Protein 3TZL (pdb70)

Organism: Campylobacter jejuni subsp. jejuni serotype O:2 (strain ATCC 700819 / NCTC 11168) (NCBI:txid192222)

Structure (mmCIF, N/CA/C/O backbone):
data_3TZL
#
_entry.id   3TZL
#
_cell.length_a   66.777
_cell.length_b   50.629
_cell.length_c   105.915
_cell.angle_alpha   90.00
_cell.angle_beta   107.00
_cell.angle_gamma   90.00
#
_symmetry.space_group_name_H-M   'P 1 21 1'
#
loop_
_entity.id
_entity.type
_entity.pdbx_description
1 polymer 'Tryptophanyl-tRNA synthetase'
2 non-polymer "ADENOSINE-5'-DIPHOSPHATE"
3 non-polymer TRYPTOPHAN
4 non-polymer 'PHOSPHATE ION'
5 non-polymer 'SODIUM ION'
6 water water
#
loop_
_atom_site.group_PDB
_atom_site.id
_atom_site.type_symbol
_atom_site.label_atom_id
_atom_site.label_alt_id
_atom_site.label_comp_id
_atom_site.label_asym_id
_atom_site.label_entity_id
_atom_site.label_seq_id
_atom_site.pdbx_PDB_ins_code
_atom_site.Cartn_x
_atom_site.Cartn_y
_atom_site.Cartn_z
_atom_site.occupancy
_atom_site.B_iso_or_equiv
_atom_site.auth_seq_id
_atom_site.auth_comp_id
_atom_site.auth_asym_id
_atom_site.auth_atom_id
_atom_site.pdbx_PDB_model_num
ATOM 9 N N . ARG A 1 5 ? 34.038 30.262 18.931 1.00 56.75 2 ARG A N 1
ATOM 10 C CA . ARG A 1 5 ? 33.814 29.842 20.306 1.00 50.64 2 ARG A CA 1
ATOM 11 C C . ARG A 1 5 ? 34.871 28.822 20.755 1.00 47.89 2 ARG A C 1
ATOM 12 O O . ARG A 1 5 ? 35.134 27.858 20.052 1.00 42.54 2 ARG A O 1
ATOM 20 N N . VAL A 1 6 ? 35.494 29.089 21.903 1.00 48.63 3 VAL A N 1
ATOM 21 C CA . VAL A 1 6 ? 36.429 28.179 22.558 1.00 43.53 3 VAL A CA 1
ATOM 22 C C . VAL A 1 6 ? 35.713 27.431 23.698 1.00 48.33 3 VAL A C 1
ATOM 23 O O . VAL A 1 6 ? 35.178 28.063 24.612 1.00 50.79 3 VAL A O 1
ATOM 27 N N . LEU A 1 7 ? 35.698 26.098 23.652 1.00 46.24 4 LEU A N 1
ATOM 28 C CA . LEU A 1 7 ? 35.090 25.307 24.728 1.00 39.96 4 LEU A CA 1
ATOM 29 C C . LEU A 1 7 ? 36.036 24.269 25.321 1.00 40.80 4 LEU A C 1
ATOM 30 O O . LEU A 1 7 ? 36.638 23.462 24.603 1.00 42.23 4 LEU A O 1
ATOM 35 N N . THR A 1 8 ? 36.129 24.265 26.645 1.00 38.85 5 THR A N 1
ATOM 36 C CA . THR A 1 8 ? 37.018 23.354 27.345 1.00 39.56 5 THR A CA 1
ATOM 37 C C . THR A 1 8 ? 36.270 22.565 28.411 1.00 36.74 5 THR A C 1
ATOM 38 O O . THR A 1 8 ? 35.686 23.145 29.317 1.00 30.25 5 THR A O 1
ATOM 42 N N . GLY A 1 9 ? 36.305 21.243 28.318 1.00 37.14 6 GLY A N 1
ATOM 43 C CA . GLY A 1 9 ? 35.800 20.414 29.394 1.00 36.65 6 GLY A CA 1
ATOM 44 C C . GLY A 1 9 ? 36.917 20.175 30.394 1.00 35.79 6 GLY A C 1
ATOM 45 O O . GLY A 1 9 ? 38.067 19.990 30.010 1.00 36.38 6 GLY A O 1
ATOM 46 N N . LEU A 1 10 ? 36.588 20.191 31.678 1.00 36.12 7 LEU A N 1
ATOM 47 C CA . LEU A 1 10 ? 37.603 20.035 32.707 1.00 39.32 7 LEU A CA 1
ATOM 48 C C . LEU A 1 10 ? 37.316 18.807 33.580 1.00 41.87 7 LEU A C 1
ATOM 49 O O . LEU A 1 10 ? 36.254 18.707 34.208 1.00 34.11 7 LEU A O 1
ATOM 54 N N . GLN A 1 11 ? 38.269 17.879 33.616 1.00 47.22 8 GLN A N 1
ATOM 55 C CA . GLN A 1 11 ? 38.179 16.706 34.483 1.00 53.55 8 GLN A CA 1
ATOM 56 C C . GLN A 1 11 ? 38.116 17.114 35.952 1.00 49.55 8 GLN A C 1
ATOM 57 O O . GLN A 1 11 ? 38.898 17.955 36.398 1.00 56.78 8 GLN A O 1
ATOM 63 N N . PRO A 1 12 ? 37.156 16.552 36.703 1.00 40.68 9 PRO A N 1
ATOM 64 C CA . PRO A 1 12 ? 37.128 16.800 38.151 1.00 42.69 9 PRO A CA 1
ATOM 65 C C . PRO A 1 12 ? 37.982 15.801 38.943 1.00 56.41 9 PRO A C 1
ATOM 66 O O . PRO A 1 12 ? 38.177 15.985 40.150 1.00 63.53 9 PRO A O 1
ATOM 70 N N . SER A 1 13 ? 38.498 14.774 38.279 1.00 59.94 10 SER A N 1
ATOM 71 C CA . SER A 1 13 ? 39.247 13.731 38.971 1.00 69.17 10 SER A CA 1
ATOM 72 C C . SER A 1 13 ? 40.613 14.205 39.472 1.00 67.59 10 SER A C 1
ATOM 73 O O . SER A 1 13 ? 41.466 14.595 38.672 1.00 74.04 10 SER A O 1
ATOM 76 N N . GLY A 1 14 ? 40.817 14.167 40.787 1.00 60.85 11 GLY A N 1
ATOM 77 C CA . GLY A 1 14 ? 42.135 14.395 41.360 1.00 59.30 11 GLY A CA 1
ATOM 78 C C . GLY A 1 14 ? 42.526 15.843 41.633 1.00 58.09 11 GLY A C 1
ATOM 79 O O . GLY A 1 14 ? 41.849 16.781 41.218 1.00 62.39 11 GLY A O 1
ATOM 80 N N . ASP A 1 15 ? 43.646 16.016 42.325 1.00 51.96 12 ASP A N 1
ATOM 81 C CA . ASP A 1 15 ? 44.119 17.333 42.740 1.00 50.02 12 ASP A CA 1
ATOM 82 C C . ASP A 1 15 ? 44.860 18.060 41.624 1.00 46.68 12 ASP A C 1
ATOM 83 O O . ASP A 1 15 ? 45.673 17.463 40.921 1.00 47.53 12 ASP A O 1
ATOM 88 N N . LEU A 1 16 ? 44.572 19.343 41.451 1.00 42.99 13 LEU A N 1
ATOM 89 C CA . LEU A 1 16 ? 45.306 20.137 40.478 1.00 43.07 13 LEU A CA 1
ATOM 90 C C . LEU A 1 16 ? 46.758 20.328 40.959 1.00 40.13 13 LEU A C 1
ATOM 91 O O . LEU A 1 16 ? 47.009 20.522 42.160 1.00 37.05 13 LEU A O 1
ATOM 96 N N . HIS A 1 17 ? 47.703 20.241 40.025 1.00 37.68 14 HIS A N 1
ATOM 97 C CA . HIS A 1 17 ? 49.127 20.438 40.327 1.00 34.80 14 HIS A CA 1
ATOM 98 C C . HIS A 1 17 ? 49.741 21.560 39.500 1.00 34.61 14 HIS A C 1
ATOM 99 O O . HIS A 1 17 ? 49.125 22.047 38.560 1.00 35.10 14 HIS A O 1
ATOM 106 N N . ILE A 1 18 ? 50.955 21.984 39.839 1.00 34.33 15 ILE A N 1
ATOM 107 C CA . ILE A 1 18 ? 51.485 23.188 39.197 1.00 35.78 15 ILE A CA 1
ATOM 108 C C . ILE A 1 18 ? 51.691 22.999 37.697 1.00 33.23 15 ILE A C 1
ATOM 109 O O . ILE A 1 18 ? 51.719 23.961 36.945 1.00 35.38 15 ILE A O 1
ATOM 114 N N . GLY A 1 19 ? 51.825 21.752 37.269 1.00 37.19 16 GLY A N 1
ATOM 115 C CA . GLY A 1 19 ? 51.928 21.454 35.858 1.00 38.58 16 GLY A CA 1
ATOM 116 C C . GLY A 1 19 ? 50.641 21.795 35.134 1.00 41.64 16 GLY A C 1
ATOM 117 O O . GLY A 1 19 ? 50.693 22.338 34.034 1.00 37.47 16 GLY A O 1
ATOM 118 N N . ASN A 1 20 ? 49.494 21.451 35.736 1.00 38.14 17 ASN A N 1
ATOM 119 C CA . ASN A 1 20 ? 48.191 21.858 35.201 1.00 40.06 17 ASN A CA 1
ATOM 120 C C . ASN A 1 20 ? 48.133 23.362 35.134 1.00 43.04 17 ASN A C 1
ATOM 121 O O . ASN A 1 20 ? 47.649 23.931 34.160 1.00 45.56 17 ASN A O 1
ATOM 126 N N . TYR A 1 21 ? 48.640 24.013 36.174 1.00 41.14 18 TYR A N 1
ATOM 127 C CA . TYR A 1 21 ? 48.493 25.455 36.247 1.00 37.51 18 TYR A CA 1
ATOM 128 C C . TYR A 1 21 ? 49.288 26.163 35.162 1.00 42.52 18 TYR A C 1
ATOM 129 O O . TYR A 1 21 ? 48.733 26.937 34.383 1.00 45.04 18 TYR A O 1
ATOM 138 N N . PHE A 1 22 ? 50.587 25.896 35.099 1.00 43.43 19 PHE A N 1
ATOM 139 C CA . PHE A 1 22 ? 51.445 26.608 34.150 1.00 43.03 19 PHE A CA 1
ATOM 140 C C . PHE A 1 22 ? 51.325 26.062 32.732 1.00 44.41 19 PHE A C 1
ATOM 141 O O . PHE A 1 22 ? 51.662 26.749 31.775 1.00 48.03 19 PHE A O 1
ATOM 149 N N . GLY A 1 23 ? 50.829 24.835 32.605 1.00 44.40 20 GLY A N 1
ATOM 150 C CA . GLY A 1 23 ? 50.728 24.187 31.311 1.00 48.80 20 GLY A CA 1
ATOM 151 C C . GLY A 1 23 ? 49.414 24.409 30.577 1.00 49.54 20 GLY A C 1
ATOM 152 O O . GLY A 1 23 ? 49.319 24.144 29.377 1.00 49.70 20 GLY A O 1
ATOM 153 N N . ALA A 1 24 ? 48.398 24.893 31.286 1.00 49.11 21 ALA A N 1
ATOM 154 C CA . ALA A 1 24 ? 47.087 25.077 30.668 1.00 44.64 21 ALA A CA 1
ATOM 155 C C . ALA A 1 24 ? 46.182 26.085 31.368 1.00 42.77 21 ALA A C 1
ATOM 156 O O . ALA A 1 24 ? 45.623 26.970 30.728 1.00 47.50 21 ALA A O 1
ATOM 158 N N . ILE A 1 25 ? 46.028 25.954 32.677 1.00 39.96 22 ILE A N 1
ATOM 159 C CA . ILE A 1 25 ? 45.031 26.749 33.394 1.00 40.39 22 ILE A CA 1
ATOM 160 C C . ILE A 1 25 ? 45.286 28.254 33.333 1.00 48.06 22 ILE A C 1
ATOM 161 O O . ILE A 1 25 ? 44.346 29.048 33.142 1.00 46.53 22 ILE A O 1
ATOM 166 N N . LYS A 1 26 ? 46.554 28.646 33.476 1.00 44.34 23 LYS A N 1
ATOM 167 C CA . LYS A 1 26 ? 46.909 30.062 33.473 1.00 45.64 23 LYS A CA 1
ATOM 168 C C . LYS A 1 26 ? 46.581 30.692 32.119 1.00 45.22 23 LYS A C 1
ATOM 169 O O . LYS A 1 26 ? 46.082 31.811 32.048 1.00 47.24 23 LYS A O 1
ATOM 175 N N . GLN A 1 27 ? 46.853 29.958 31.048 1.00 43.42 24 GLN A N 1
ATOM 176 C CA . GLN A 1 27 ? 46.552 30.434 29.701 1.00 45.11 24 GLN A CA 1
ATOM 177 C C . GLN A 1 27 ? 45.041 30.593 29.510 1.00 44.42 24 GLN A C 1
ATOM 178 O O . GLN A 1 27 ? 44.574 31.571 28.916 1.00 44.14 24 GLN A O 1
ATOM 192 N N . VAL A 1 29 ? 42.736 31.094 31.924 1.00 40.22 26 VAL A N 1
ATOM 193 C CA . VAL A 1 29 ? 42.319 32.271 32.677 1.00 39.61 26 VAL A CA 1
ATOM 194 C C . VAL A 1 29 ? 42.656 33.593 31.952 1.00 48.67 26 VAL A C 1
ATOM 195 O O . VAL A 1 29 ? 41.817 34.500 31.879 1.00 51.20 26 VAL A O 1
ATOM 199 N N . ASP A 1 30 ? 43.869 33.705 31.410 1.00 52.01 27 ASP A N 1
ATOM 200 C CA . ASP A 1 30 ? 44.303 34.962 30.783 1.00 55.53 27 ASP A CA 1
ATOM 201 C C . ASP A 1 30 ? 43.637 35.213 29.428 1.00 54.80 27 ASP A C 1
ATOM 202 O O . ASP A 1 30 ? 43.770 36.284 28.852 1.00 60.43 27 ASP A O 1
ATOM 207 N N . ALA A 1 31 ? 42.932 34.218 28.914 1.00 54.93 28 ALA A N 1
ATOM 208 C CA . ALA A 1 31 ? 42.280 34.351 27.624 1.00 58.13 28 ALA A CA 1
ATOM 209 C C . ALA A 1 31 ? 40.845 34.888 27.743 1.00 59.63 28 ALA A C 1
ATOM 210 O O . ALA A 1 31 ? 40.185 35.108 26.728 1.00 55.15 28 ALA A O 1
ATOM 212 N N . GLN A 1 32 ? 40.369 35.090 28.975 1.00 56.11 29 GLN A N 1
ATOM 213 C CA . GLN A 1 32 ? 38.951 35.393 29.232 1.00 53.89 29 GLN A CA 1
ATOM 214 C C . GLN A 1 32 ? 38.483 36.766 28.732 1.00 54.36 29 GLN A C 1
ATOM 215 O O . GLN A 1 32 ? 37.288 36.964 28.514 1.00 52.36 29 GLN A O 1
ATOM 221 N N . GLU A 1 33 ? 39.409 37.704 28.552 1.00 56.08 30 GLU A N 1
ATOM 222 C CA . GLU A 1 33 ? 39.047 39.022 28.013 1.00 62.86 30 GLU A CA 1
ATOM 223 C C . GLU A 1 33 ? 38.981 39.021 26.479 1.00 65.53 30 GLU A C 1
ATOM 224 O O . GLU A 1 33 ? 38.327 39.871 25.883 1.00 67.27 30 GLU A O 1
ATOM 230 N N . LYS A 1 34 ? 39.640 38.046 25.856 1.00 65.97 31 LYS A N 1
ATOM 231 C CA . LYS A 1 34 ? 39.693 37.935 24.393 1.00 67.70 31 LYS A CA 1
ATOM 232 C C . LYS A 1 34 ? 38.373 37.520 23.748 1.00 62.62 31 LYS A C 1
ATOM 233 O O . LYS A 1 34 ? 38.074 37.926 22.629 1.00 58.57 31 LYS A O 1
ATOM 239 N N . SER A 1 35 ? 37.610 36.673 24.437 1.00 59.60 32 SER A N 1
ATOM 240 C CA . SER A 1 35 ? 36.318 36.227 23.937 1.00 60.59 32 SER A CA 1
ATOM 241 C C . SER A 1 35 ? 35.514 35.630 25.078 1.00 59.17 32 SER A C 1
ATOM 242 O O . SER A 1 35 ? 36.041 35.429 26.178 1.00 62.53 32 SER A O 1
ATOM 245 N N . GLN A 1 36 ? 34.243 35.347 24.818 1.00 55.52 33 GLN A N 1
ATOM 246 C CA . GLN A 1 36 ? 33.419 34.658 25.795 1.00 49.94 33 GLN A CA 1
ATOM 247 C C . GLN A 1 36 ? 33.751 33.172 25.770 1.00 47.91 33 GLN A C 1
ATOM 248 O O . GLN A 1 36 ? 33.429 32.457 24.816 1.00 48.55 33 GLN A O 1
ATOM 262 N N . PHE A 1 38 ? 33.771 29.185 27.189 1.00 35.78 35 PHE A N 1
ATOM 263 C CA . PHE A 1 38 ? 32.924 28.166 27.790 1.00 36.44 35 PHE A CA 1
ATOM 264 C C . PHE A 1 38 ? 33.799 27.110 28.439 1.00 37.45 35 PHE A C 1
ATOM 265 O O . PHE A 1 38 ? 34.678 26.532 27.798 1.00 36.52 35 PHE A O 1
ATOM 281 N N . PHE A 1 40 ? 33.439 23.806 31.401 1.00 35.72 37 PHE A N 1
ATOM 282 C CA . PHE A 1 40 ? 32.555 23.028 32.250 1.00 29.86 37 PHE A CA 1
ATOM 283 C C . PHE A 1 40 ? 33.307 21.909 32.960 1.00 29.96 37 PHE A C 1
ATOM 284 O O . PHE A 1 40 ? 34.211 21.297 32.404 1.00 30.51 37 PHE A O 1
ATOM 292 N N . ILE A 1 41 ? 32.950 21.677 34.215 1.00 30.19 38 ILE A N 1
ATOM 293 C CA . ILE A 1 41 ? 33.440 20.514 34.938 1.00 31.02 38 ILE A CA 1
ATOM 294 C C . ILE A 1 41 ? 32.746 19.293 34.374 1.00 30.97 38 ILE A C 1
ATOM 295 O O . ILE A 1 41 ? 31.519 19.202 34.430 1.00 28.68 38 ILE A O 1
ATOM 300 N N . ALA A 1 42 ? 33.514 18.357 33.822 1.00 31.15 39 ALA A N 1
ATOM 301 C CA . ALA A 1 42 ? 32.916 17.206 33.135 1.00 30.54 39 ALA A CA 1
ATOM 302 C C . ALA A 1 42 ? 32.619 16.034 34.071 1.00 27.90 39 ALA A C 1
ATOM 303 O O . ALA A 1 42 ? 33.300 15.033 34.020 1.00 30.36 39 ALA A O 1
ATOM 305 N N . ASN A 1 43 ? 31.597 16.158 34.909 1.00 26.51 40 ASN A N 1
ATOM 306 C CA . ASN A 1 43 ? 31.292 15.104 35.874 1.00 32.33 40 ASN A CA 1
ATOM 307 C C . ASN A 1 43 ? 30.541 13.874 35.336 1.00 30.92 40 ASN A C 1
ATOM 308 O O . ASN A 1 43 ? 30.582 12.815 35.967 1.00 25.66 40 ASN A O 1
ATOM 313 N N . TYR A 1 44 ? 29.864 13.989 34.193 1.00 27.57 41 TYR A N 1
ATOM 314 C CA . TYR A 1 44 ? 29.316 12.783 33.545 1.00 26.33 41 TYR A CA 1
ATOM 315 C C . TYR A 1 44 ? 30.494 11.909 33.102 1.00 28.01 41 TYR A C 1
ATOM 316 O O . TYR A 1 44 ? 30.489 10.687 33.249 1.00 29.88 41 TYR A O 1
ATOM 325 N N . HIS A 1 45 ? 31.509 12.536 32.521 1.00 28.77 42 HIS A N 1
ATOM 326 C CA . HIS A 1 45 ? 32.666 11.774 32.053 1.00 30.81 42 HIS A CA 1
ATOM 327 C C . HIS A 1 45 ? 33.446 11.125 33.205 1.00 30.72 42 HIS A C 1
ATOM 328 O O . HIS A 1 45 ? 33.980 10.042 33.051 1.00 30.92 42 HIS A O 1
ATOM 335 N N . ALA A 1 46 ? 33.449 11.771 34.369 1.00 29.48 43 ALA A N 1
ATOM 336 C CA . ALA A 1 46 ? 34.112 11.229 35.553 1.00 27.02 43 ALA A CA 1
ATOM 337 C C . ALA A 1 46 ? 33.497 9.927 36.009 1.00 29.16 43 ALA A C 1
ATOM 338 O O . ALA A 1 46 ? 34.164 9.139 36.666 1.00 34.06 43 ALA A O 1
ATOM 348 N N . THR A 1 48 ? 32.892 7.431 34.225 1.00 32.62 45 THR A N 1
ATOM 349 C CA . THR A 1 48 ? 33.430 6.279 33.485 1.00 36.02 45 THR A CA 1
ATOM 350 C C . THR A 1 48 ? 34.577 5.613 34.231 1.00 40.15 45 THR A C 1
ATOM 351 O O . THR A 1 48 ? 34.923 4.473 33.930 1.00 48.29 45 THR A O 1
ATOM 355 N N . SER A 1 49 ? 35.150 6.301 35.217 1.00 38.41 46 SER A N 1
ATOM 356 C CA . SER A 1 49 ? 36.276 5.722 35.962 1.00 40.54 46 SER A CA 1
ATOM 357 C C . SER A 1 49 ? 35.988 5.450 37.442 1.00 41.19 46 SER A C 1
ATOM 358 O O . SER A 1 49 ? 36.828 4.875 38.146 1.00 39.57 46 SER A O 1
ATOM 361 N N . SER A 1 50 ? 34.800 5.835 37.900 1.00 36.12 47 SER A N 1
ATOM 362 C CA . SER A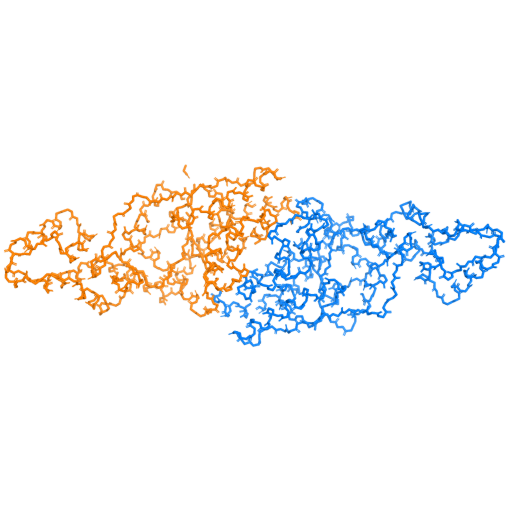 1 50 ? 34.379 5.561 39.273 1.00 35.22 47 SER A CA 1
ATOM 363 C C . SER A 1 50 ? 32.859 5.741 39.428 1.00 34.95 47 SER A C 1
ATOM 364 O O . SER A 1 50 ? 32.270 6.630 38.816 1.00 34.71 47 SER A O 1
ATOM 367 N N . GLN A 1 51 ? 32.243 4.898 40.252 1.00 36.54 48 GLN A N 1
ATOM 368 C CA . GLN A 1 51 ? 30.843 5.044 40.635 1.00 35.70 48 GLN A CA 1
ATOM 369 C C . GLN A 1 51 ? 30.713 5.222 42.157 1.00 35.44 48 GLN A C 1
ATOM 370 O O . GLN A 1 51 ? 29.682 4.892 42.741 1.00 33.80 48 GLN A O 1
ATOM 376 N N . ASP A 1 52 ? 31.763 5.744 42.791 1.00 29.94 49 ASP A N 1
ATOM 377 C CA . ASP A 1 52 ? 31.704 6.100 44.209 1.00 32.54 49 ASP A CA 1
ATOM 378 C C . ASP A 1 52 ? 31.164 7.516 44.295 1.00 34.47 49 ASP A C 1
ATOM 379 O O . ASP A 1 52 ? 31.918 8.485 44.185 1.00 35.16 49 ASP A O 1
ATOM 384 N N . GLY A 1 53 ? 29.856 7.632 44.511 1.00 33.13 50 GLY A N 1
ATOM 385 C CA . GLY A 1 53 ? 29.160 8.903 44.380 1.00 34.57 50 GLY A CA 1
ATOM 386 C C . GLY A 1 53 ? 29.568 9.966 45.378 1.00 37.85 50 GLY A C 1
ATOM 387 O O . GLY A 1 53 ? 29.558 11.153 45.076 1.00 37.58 50 GLY A O 1
ATOM 388 N N . GLU A 1 54 ? 29.928 9.541 46.579 1.00 36.66 51 GLU A N 1
ATOM 389 C CA . GLU A 1 54 ? 30.293 10.483 47.619 1.00 36.91 51 GLU A CA 1
ATOM 390 C C . GLU A 1 54 ? 31.603 11.177 47.225 1.00 34.64 51 GLU A C 1
ATOM 391 O O . GLU A 1 54 ? 31.751 12.382 47.366 1.00 36.82 51 GLU A O 1
ATOM 397 N N . LYS A 1 55 ? 32.526 10.401 46.679 1.00 34.10 52 LYS A N 1
ATOM 398 C CA . LYS A 1 55 ? 33.793 10.908 46.201 1.00 33.64 52 LYS A CA 1
ATOM 399 C C . LYS A 1 55 ? 33.612 11.763 44.944 1.00 35.78 52 LYS A C 1
ATOM 400 O O . LYS A 1 55 ? 34.188 12.863 44.856 1.00 33.30 52 LYS A O 1
ATOM 406 N N . LEU A 1 56 ? 32.827 11.261 43.982 1.00 31.32 53 LEU A N 1
ATOM 407 C CA . LEU A 1 56 ? 32.584 11.974 42.713 1.00 29.06 53 LEU A CA 1
ATOM 408 C C . LEU A 1 56 ? 31.992 13.343 42.990 1.00 31.09 53 LEU A C 1
ATOM 409 O O . LEU A 1 56 ? 32.365 14.345 42.368 1.00 32.10 53 LEU A O 1
ATOM 414 N N . LYS A 1 57 ? 31.071 13.379 43.942 1.00 32.48 54 LYS A N 1
ATOM 415 C CA . LYS A 1 57 ? 30.384 14.614 44.300 1.00 31.40 54 LYS A CA 1
ATOM 416 C C . LYS A 1 57 ? 31.319 15.648 44.912 1.00 33.83 54 LYS A C 1
ATOM 417 O O . LYS A 1 57 ? 31.201 16.840 44.623 1.00 32.32 54 LYS A O 1
ATOM 423 N N . GLN A 1 58 ? 32.231 15.199 45.772 1.00 33.88 55 GLN A N 1
ATOM 424 C CA . GLN A 1 58 ? 33.229 16.085 46.363 1.00 36.58 55 GLN A CA 1
ATOM 425 C C . GLN A 1 58 ? 34.270 16.505 45.351 1.00 31.60 55 GLN A C 1
ATOM 426 O O . GLN A 1 58 ? 34.744 17.620 45.387 1.00 32.50 55 GLN A O 1
ATOM 432 N N . ASN A 1 59 ? 34.636 15.593 44.461 1.00 31.71 56 ASN A N 1
ATOM 433 C CA . ASN A 1 59 ? 35.572 15.925 43.402 1.00 31.69 56 ASN A CA 1
ATOM 434 C C . ASN A 1 59 ? 35.015 17.069 42.553 1.00 36.63 56 ASN A C 1
ATOM 435 O O . ASN A 1 59 ? 35.755 17.965 42.151 1.00 37.60 56 ASN A O 1
ATOM 440 N N . SER A 1 60 ? 33.705 17.057 42.305 1.00 31.92 57 SER A N 1
ATOM 441 C CA . SER A 1 60 ? 33.098 18.115 41.501 1.00 34.34 57 SER A CA 1
ATOM 442 C C . SER A 1 60 ? 33.101 19.459 42.221 1.00 31.02 57 SER A C 1
ATOM 443 O O . SER A 1 60 ? 33.395 20.485 41.613 1.00 28.70 57 SER A O 1
ATOM 446 N N . LEU A 1 61 ? 32.764 19.452 43.504 1.00 32.74 58 LEU A N 1
ATOM 447 C CA . LEU A 1 61 ? 32.789 20.680 44.287 1.00 37.41 58 LEU A CA 1
ATOM 448 C C . LEU A 1 61 ? 34.193 21.245 44.320 1.00 36.10 58 LEU A C 1
ATOM 449 O O . LEU A 1 61 ? 34.387 22.428 44.090 1.00 38.55 58 LEU A O 1
ATOM 454 N N . LYS A 1 62 ? 35.173 20.390 44.604 1.00 36.29 59 LYS A N 1
ATOM 455 C CA . LYS A 1 62 ? 36.554 20.835 44.722 1.00 37.76 59 LYS A CA 1
ATOM 456 C C . LYS A 1 62 ? 37.075 21.426 43.415 1.00 38.85 59 LYS A C 1
ATOM 457 O O . LYS A 1 62 ? 37.728 22.471 43.421 1.00 36.86 59 LYS A O 1
ATOM 463 N N . ALA A 1 63 ? 36.768 20.775 42.297 1.00 37.49 60 ALA A N 1
ATOM 464 C CA . ALA A 1 63 ? 37.188 21.275 40.989 1.00 32.92 60 ALA A CA 1
ATOM 465 C C . ALA A 1 63 ? 36.580 22.650 40.690 1.00 38.96 60 ALA A C 1
ATOM 466 O O . ALA A 1 63 ? 37.277 23.550 40.211 1.00 36.74 60 ALA A O 1
ATOM 468 N N . ALA A 1 64 ? 35.292 22.822 41.000 1.00 35.70 61 ALA A N 1
ATOM 469 C CA . ALA A 1 64 ? 34.638 24.116 40.844 1.00 36.18 61 ALA A CA 1
ATOM 470 C C . ALA A 1 64 ? 35.365 25.183 41.644 1.00 40.86 61 ALA A C 1
ATOM 471 O O . ALA A 1 64 ? 35.624 26.288 41.152 1.00 42.33 61 ALA A O 1
ATOM 473 N N . ALA A 1 65 ? 35.671 24.854 42.894 1.00 34.09 62 ALA A N 1
ATOM 474 C CA . ALA A 1 65 ? 36.313 25.812 43.768 1.00 32.51 62 ALA A CA 1
ATOM 475 C C . ALA A 1 65 ? 37.742 26.102 43.273 1.00 32.87 62 ALA A C 1
ATOM 476 O O . ALA A 1 65 ? 38.169 27.247 43.257 1.00 37.34 62 ALA A O 1
ATOM 478 N N . ALA A 1 66 ? 38.453 25.072 42.828 1.00 34.39 63 ALA A N 1
ATOM 479 C CA . ALA A 1 66 ? 39.822 25.253 42.363 1.00 35.78 63 ALA A CA 1
ATOM 480 C C . ALA A 1 66 ? 39.882 26.194 41.155 1.00 39.41 63 ALA A C 1
ATOM 481 O O . ALA A 1 66 ? 40.670 27.128 41.136 1.00 40.75 63 ALA A O 1
ATOM 483 N N . PHE A 1 67 ? 39.038 25.971 40.157 1.00 34.17 64 PHE A N 1
ATOM 484 C CA . PHE A 1 67 ? 39.132 26.781 38.947 1.00 36.33 64 PHE A CA 1
ATOM 485 C C . PHE A 1 67 ? 38.671 28.206 39.168 1.00 39.67 64 PHE A C 1
ATOM 486 O O . PHE A 1 67 ? 39.211 29.138 38.570 1.00 44.72 64 PHE A O 1
ATOM 494 N N . LEU A 1 68 ? 37.667 28.388 40.023 1.00 39.36 65 LEU A N 1
ATOM 495 C CA . LEU A 1 68 ? 37.231 29.728 40.354 1.00 42.37 65 LEU A CA 1
ATOM 496 C C . LEU A 1 68 ? 38.356 30.457 41.082 1.00 46.02 65 LEU A C 1
ATOM 497 O O . LEU A 1 68 ? 38.651 31.620 40.802 1.00 42.82 65 LEU A O 1
ATOM 502 N N . SER A 1 69 ? 38.992 29.757 42.013 1.00 43.59 66 SER A N 1
ATOM 503 C CA . SER A 1 69 ? 39.977 30.390 42.859 1.00 42.19 66 SER A CA 1
ATOM 504 C C . SER A 1 69 ? 41.244 30.694 42.061 1.00 40.34 66 SER A C 1
ATOM 505 O O . SER A 1 69 ? 42.009 31.585 42.421 1.00 44.69 66 SER A O 1
ATOM 508 N N . LEU A 1 70 ? 41.431 29.983 40.951 1.00 39.16 67 LEU A N 1
ATOM 509 C CA . LEU A 1 70 ? 42.580 30.218 40.075 1.00 42.45 67 LEU A CA 1
ATOM 510 C C . LEU A 1 70 ? 42.302 31.270 38.997 1.00 45.88 67 LEU A C 1
ATOM 511 O O . LEU A 1 70 ? 43.163 31.561 38.174 1.00 49.07 67 LEU A O 1
ATOM 516 N N . GLY A 1 71 ? 41.103 31.839 39.003 1.00 45.50 68 GLY A N 1
ATOM 517 C CA . GLY A 1 71 ? 40.826 32.982 38.155 1.00 46.58 68 GLY A CA 1
ATOM 518 C C . GLY A 1 71 ? 39.694 32.874 37.144 1.00 44.72 68 GLY A C 1
ATOM 519 O O . GLY A 1 71 ? 39.472 33.809 36.390 1.00 43.38 68 GLY A O 1
ATOM 520 N N . ILE A 1 72 ? 38.974 31.756 37.108 1.00 42.42 69 ILE A N 1
ATOM 521 C CA . ILE A 1 72 ? 37.794 31.697 36.242 1.00 44.04 69 ILE A CA 1
ATOM 522 C C . ILE A 1 72 ? 36.769 32.727 36.698 1.00 47.29 69 ILE A C 1
ATOM 523 O O . ILE A 1 72 ? 36.456 32.825 37.886 1.00 49.50 69 ILE A O 1
ATOM 528 N N . ASP A 1 73 ? 36.296 33.532 35.751 1.00 45.86 70 ASP A N 1
ATOM 529 C CA . ASP A 1 73 ? 35.395 34.639 36.047 1.00 46.57 70 ASP A CA 1
ATOM 530 C C . ASP A 1 73 ? 34.027 34.319 35.477 1.00 44.10 70 ASP A C 1
ATOM 531 O O . ASP A 1 73 ? 33.813 34.431 34.273 1.00 43.36 70 ASP A O 1
ATOM 536 N N . PRO A 1 74 ? 33.086 33.937 36.347 1.00 46.33 71 PRO A N 1
ATOM 537 C CA . PRO A 1 74 ? 31.756 33.469 35.914 1.00 43.24 71 PRO A CA 1
ATOM 538 C C . PRO A 1 74 ? 30.934 34.555 35.214 1.00 48.68 71 PRO A C 1
ATOM 539 O O . PRO A 1 74 ? 29.971 34.260 34.506 1.00 50.55 71 PRO A O 1
ATOM 543 N N . GLN A 1 75 ? 31.330 35.805 35.410 1.00 47.57 72 GLN A N 1
ATOM 544 C CA . GLN A 1 75 ? 30.697 36.932 34.743 1.00 50.90 72 GLN A CA 1
ATOM 545 C C . GLN A 1 75 ? 31.119 37.031 33.276 1.00 51.34 72 GLN A C 1
ATOM 546 O O . GLN A 1 75 ? 30.293 37.210 32.383 1.00 54.33 72 GLN A O 1
ATOM 552 N N . LYS A 1 76 ? 32.416 36.904 33.034 1.00 47.23 73 LYS A N 1
ATOM 553 C CA . LYS A 1 76 ? 32.947 36.983 31.678 1.00 48.38 73 LYS A CA 1
ATOM 554 C C . LYS A 1 76 ? 32.667 35.696 30.920 1.00 45.80 73 LYS A C 1
ATOM 555 O O . LYS A 1 76 ? 32.229 35.701 29.772 1.00 51.83 73 LYS A O 1
ATOM 561 N N . SER A 1 77 ? 32.915 34.587 31.596 1.00 40.15 74 SER A N 1
ATOM 562 C CA . SER A 1 77 ? 32.863 33.282 30.993 1.00 39.70 74 SER A CA 1
ATOM 563 C C . SER A 1 77 ? 31.509 32.634 31.223 1.00 35.58 74 SER A C 1
ATOM 564 O O . SER A 1 77 ? 30.629 33.213 31.864 1.00 41.39 74 SER A O 1
ATOM 567 N N . VAL A 1 78 ? 31.349 31.443 30.662 1.00 33.31 75 VAL A N 1
ATOM 568 C CA . VAL A 1 78 ? 30.213 30.581 30.946 1.00 32.26 75 VAL A CA 1
ATOM 569 C C . VAL A 1 78 ? 30.794 29.295 31.517 1.00 30.64 75 VAL A C 1
ATOM 570 O O . VAL A 1 78 ? 31.406 28.506 30.805 1.00 37.09 75 VAL A O 1
ATOM 574 N N . PHE A 1 79 ? 30.608 29.117 32.820 1.00 28.59 76 PHE A N 1
ATOM 575 C CA . PHE A 1 79 ? 31.271 28.063 33.581 1.00 30.88 76 PHE A CA 1
ATOM 576 C C . PHE A 1 79 ? 30.224 27.284 34.360 1.00 31.72 76 PHE A C 1
ATOM 577 O O . PHE A 1 79 ? 29.479 27.860 35.160 1.00 35.95 76 PHE A O 1
ATOM 585 N N . TRP A 1 80 ? 30.139 25.986 34.110 1.00 32.40 77 TRP A N 1
ATOM 586 C CA . TRP A 1 80 ? 29.099 25.191 34.745 1.00 34.85 77 TRP A CA 1
ATOM 587 C C . TRP A 1 80 ? 29.507 23.752 34.988 1.00 32.82 77 TRP A C 1
ATOM 588 O O . TRP A 1 80 ? 30.586 23.315 34.605 1.00 34.82 77 TRP A O 1
ATOM 599 N N . LEU A 1 81 ? 28.607 23.021 35.626 1.00 32.54 78 LEU A N 1
ATOM 600 C CA . LEU A 1 81 ? 28.750 21.596 35.853 1.00 29.06 78 LEU A CA 1
ATOM 601 C C . LEU A 1 81 ? 27.970 20.852 34.778 1.00 29.96 78 LEU A C 1
ATOM 602 O O . LEU A 1 81 ? 26.764 21.085 34.598 1.00 29.99 78 LEU A O 1
ATOM 607 N N . GLN A 1 82 ? 28.653 19.951 34.079 1.00 30.07 79 GLN A N 1
ATOM 608 C CA . GLN A 1 82 ? 28.080 19.198 32.953 1.00 26.45 79 GLN A CA 1
ATOM 609 C C . GLN A 1 82 ? 26.653 18.722 33.216 1.00 26.86 79 GLN A C 1
ATOM 610 O O . GLN A 1 82 ? 25.749 18.946 32.404 1.00 32.77 79 GLN A O 1
ATOM 616 N N . SER A 1 83 ? 26.461 18.096 34.376 1.00 28.75 80 SER A N 1
ATOM 617 C CA . SER A 1 83 ? 25.216 17.403 34.740 1.00 24.57 80 SER A CA 1
ATOM 618 C C . SER A 1 83 ? 24.038 18.345 35.025 1.00 27.23 80 SER A C 1
ATOM 619 O O . SER A 1 83 ? 22.901 17.901 35.143 1.00 32.19 80 SER A O 1
ATOM 622 N N . ASP A 1 84 ? 24.308 19.636 35.153 1.00 28.68 81 ASP A N 1
ATOM 623 C CA . ASP A 1 84 ? 23.244 20.626 35.305 1.00 32.92 81 ASP A CA 1
ATOM 624 C C . ASP A 1 84 ? 22.597 20.970 33.955 1.00 32.69 81 ASP A C 1
ATOM 625 O O . ASP A 1 84 ? 21.485 21.469 33.926 1.00 35.20 81 ASP A O 1
ATOM 630 N N . VAL A 1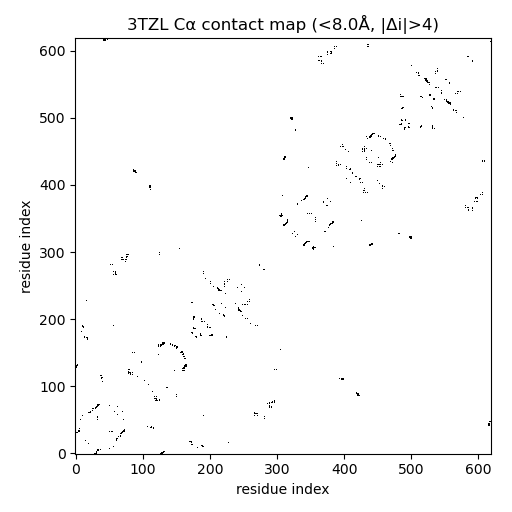 85 ? 23.293 20.725 32.849 1.00 26.35 82 VAL A N 1
ATOM 631 C CA . VAL A 1 85 ? 22.685 20.990 31.534 1.00 30.49 82 VAL A CA 1
ATOM 632 C C . VAL A 1 85 ? 22.374 19.653 30.864 1.00 34.84 82 VAL A C 1
ATOM 633 O O . VAL A 1 85 ? 23.193 19.090 30.144 1.00 35.81 82 VAL A O 1
ATOM 637 N N . LYS A 1 86 ? 21.184 19.129 31.134 1.00 33.05 83 LYS A N 1
ATOM 638 C CA . LYS A 1 86 ? 20.885 17.733 30.808 1.00 32.39 83 LYS A CA 1
ATOM 639 C C . LYS A 1 86 ? 20.621 17.466 29.322 1.00 34.51 83 LYS A C 1
ATOM 640 O O . LYS A 1 86 ? 20.548 16.308 28.885 1.00 30.29 83 LYS A O 1
ATOM 646 N N . GLU A 1 87 ? 20.508 18.549 28.555 1.00 33.39 84 GLU A N 1
ATOM 647 C CA . GLU A 1 87 ? 20.290 18.476 27.109 1.00 35.56 84 GLU A CA 1
ATOM 648 C C . GLU A 1 87 ? 21.403 17.682 26.409 1.00 36.75 84 GLU A C 1
ATOM 649 O O . GLU A 1 87 ? 21.172 17.000 25.408 1.00 34.14 84 GLU A O 1
ATOM 655 N N . VAL A 1 88 ? 22.617 17.766 26.950 1.00 32.05 85 VAL A N 1
ATOM 656 C CA . VAL A 1 88 ? 23.739 17.054 26.368 1.00 33.15 85 VAL A CA 1
ATOM 657 C C . VAL A 1 88 ? 23.487 15.533 26.301 1.00 35.38 85 VAL A C 1
ATOM 658 O O . VAL A 1 88 ? 24.018 14.847 25.425 1.00 34.03 85 VAL A O 1
ATOM 670 N N . GLU A 1 90 ? 20.535 13.956 25.642 1.00 33.16 87 GLU A N 1
ATOM 671 C CA . GLU A 1 90 ? 19.657 13.662 24.536 1.00 32.34 87 GLU A CA 1
ATOM 672 C C . GLU A 1 90 ? 20.432 13.772 23.235 1.00 26.40 87 GLU A C 1
ATOM 673 O O . GLU A 1 90 ? 20.252 12.977 22.326 1.00 30.89 87 GLU A O 1
ATOM 679 N N . LEU A 1 91 ? 21.320 14.758 23.143 1.00 28.27 88 LEU A N 1
ATOM 680 C CA . LEU A 1 91 ? 22.087 14.950 21.919 1.00 26.65 88 LEU A CA 1
ATOM 681 C C . LEU A 1 91 ? 23.071 13.800 21.738 1.00 31.96 88 LEU A C 1
ATOM 682 O O . LEU A 1 91 ? 23.261 13.277 20.631 1.00 31.77 88 LEU A O 1
ATOM 687 N N . TYR A 1 92 ? 23.677 13.395 22.847 1.00 30.20 89 TYR A N 1
ATOM 688 C CA . TYR A 1 92 ? 24.449 12.161 22.911 1.00 29.40 89 TYR A CA 1
ATOM 689 C C . TYR A 1 92 ? 23.736 10.985 22.218 1.00 27.04 89 TYR A C 1
ATOM 690 O O . TYR A 1 92 ? 24.285 10.389 21.283 1.00 28.50 89 TYR A O 1
ATOM 699 N N . TRP A 1 93 ? 22.511 10.668 22.643 1.00 25.49 90 TRP A N 1
ATOM 700 C CA . TRP A 1 93 ? 21.742 9.591 21.997 1.00 25.94 90 TRP A CA 1
ATOM 701 C C . TRP A 1 93 ? 21.499 9.831 20.489 1.00 28.97 90 TRP A C 1
ATOM 702 O O . TRP A 1 93 ? 21.568 8.913 19.676 1.00 32.83 90 TRP A O 1
ATOM 713 N N . ILE A 1 94 ? 21.182 11.067 20.133 1.00 28.34 91 ILE A N 1
ATOM 714 C CA . ILE A 1 94 ? 20.948 11.411 18.739 1.00 30.90 91 ILE A CA 1
ATOM 715 C C . ILE A 1 94 ? 22.228 11.271 17.914 1.00 33.29 91 ILE A C 1
ATOM 716 O O . ILE A 1 94 ? 22.222 10.699 16.821 1.00 35.03 91 ILE A O 1
ATOM 721 N N . LEU A 1 95 ? 23.332 11.782 18.441 1.00 27.89 92 LEU A N 1
ATOM 722 C CA . LEU A 1 95 ? 24.603 11.645 17.741 1.00 32.77 92 LEU A CA 1
ATOM 723 C C . LEU A 1 95 ? 25.023 10.190 17.541 1.00 30.49 92 LEU A C 1
ATOM 724 O O . LEU A 1 95 ? 25.713 9.888 16.560 1.00 32.49 92 LEU A O 1
ATOM 729 N N . SER A 1 96 ? 24.600 9.283 18.427 1.00 30.29 93 SER A N 1
ATOM 730 C CA . SER A 1 96 ? 24.993 7.864 18.280 1.00 30.98 93 SER A CA 1
ATOM 731 C C . SER A 1 96 ? 24.411 7.279 16.997 1.00 35.56 93 SER A C 1
ATOM 732 O O . SER A 1 96 ? 24.886 6.253 16.497 1.00 34.53 93 SER A O 1
ATOM 735 N N . GLN A 1 97 ? 23.367 7.909 16.469 1.00 32.39 94 GLN A N 1
ATOM 736 C CA . GLN A 1 97 ? 22.700 7.322 15.313 1.00 35.23 94 GLN A CA 1
ATOM 737 C C . GLN A 1 97 ? 23.510 7.674 14.090 1.00 33.02 94 GLN A C 1
ATOM 738 O O . GLN A 1 97 ? 23.331 7.087 13.032 1.00 38.47 94 GLN A O 1
ATOM 744 N N . PHE A 1 98 ? 24.433 8.617 14.260 1.00 32.67 95 PHE A N 1
ATOM 745 C CA . PHE A 1 98 ? 25.290 9.041 13.177 1.00 37.67 95 PHE A CA 1
ATOM 746 C C . PHE A 1 98 ? 26.723 8.543 13.306 1.00 41.88 95 PHE A C 1
ATOM 747 O O . PHE A 1 98 ? 27.556 8.836 12.454 1.00 45.19 95 PHE A O 1
ATOM 755 N N . THR A 1 99 ? 27.008 7.801 14.368 1.00 38.90 96 THR A N 1
ATOM 756 C CA . THR A 1 99 ? 28.364 7.350 14.650 1.00 38.97 96 THR A CA 1
ATOM 757 C C . THR A 1 99 ? 28.546 5.887 14.265 1.00 37.45 96 THR A C 1
ATOM 758 O O . THR A 1 99 ? 27.967 5.008 14.901 1.00 36.86 96 THR A O 1
ATOM 762 N N . PRO A 1 100 ? 29.359 5.624 13.229 1.00 42.02 97 PRO A N 1
ATOM 763 C CA . PRO A 1 100 ? 29.736 4.255 12.863 1.00 43.85 97 PRO A CA 1
ATOM 764 C C . PRO A 1 100 ? 30.567 3.644 13.982 1.00 37.12 97 PRO A C 1
ATOM 765 O O . PRO A 1 100 ? 31.428 4.331 14.521 1.00 35.41 97 PRO A O 1
ATOM 777 N N . GLY A 1 102 ? 32.887 1.535 13.736 1.00 37.10 99 GLY A N 1
ATOM 778 C CA . GLY A 1 102 ? 34.256 1.598 13.246 1.00 43.36 99 GLY A CA 1
ATOM 779 C C . GLY A 1 102 ? 35.058 2.767 13.783 1.00 46.30 99 GLY A C 1
ATOM 780 O O . GLY A 1 102 ? 36.200 2.611 14.205 1.00 54.29 99 GLY A O 1
ATOM 781 N N . LEU A 1 103 ? 34.440 3.938 13.781 1.00 45.64 100 LEU A N 1
ATOM 782 C CA . LEU A 1 103 ? 35.037 5.163 14.298 1.00 46.89 100 LEU A CA 1
ATOM 783 C C . LEU A 1 103 ? 35.422 5.046 15.772 1.00 47.34 100 LEU A C 1
ATOM 784 O O . LEU A 1 103 ? 36.373 5.675 16.220 1.00 48.73 100 LEU A O 1
ATOM 789 N N . LEU A 1 104 ? 34.659 4.263 16.528 1.00 47.14 101 LEU A N 1
ATOM 790 C CA . LEU A 1 104 ? 34.848 4.170 17.976 1.00 46.95 101 LEU A CA 1
ATOM 791 C C . LEU A 1 104 ? 35.765 3.009 18.349 1.00 48.81 101 LEU A C 1
ATOM 792 O O . LEU A 1 104 ? 36.497 3.083 19.341 1.00 49.40 101 LEU A O 1
ATOM 797 N N . GLU A 1 105 ? 35.707 1.941 17.559 1.00 47.89 102 GLU A N 1
ATOM 798 C CA . GLU A 1 105 ? 36.580 0.780 17.747 1.00 49.44 102 GLU A CA 1
ATOM 799 C C . GLU A 1 105 ? 38.040 1.132 17.505 1.00 51.76 102 GLU A C 1
ATOM 800 O O . GLU A 1 105 ? 38.927 0.547 18.111 1.00 57.30 102 GLU A O 1
ATOM 806 N N . ARG A 1 106 ? 38.306 2.100 16.649 1.00 54.88 103 ARG A N 1
ATOM 807 C CA . ARG A 1 106 ? 39.656 2.527 16.326 1.00 57.74 103 ARG A CA 1
ATOM 808 C C . ARG A 1 106 ? 40.241 3.422 17.403 1.00 57.37 103 ARG A C 1
ATOM 809 O O . ARG A 1 106 ? 41.426 3.551 17.529 1.00 60.57 103 ARG A O 1
ATOM 817 N N . ALA A 1 107 ? 39.399 4.085 18.151 1.00 52.04 104 ALA A N 1
ATOM 818 C CA . ALA A 1 107 ? 39.877 5.101 19.088 1.00 48.33 104 ALA A CA 1
ATOM 819 C C . ALA A 1 107 ? 40.940 4.559 20.055 1.00 52.30 104 ALA A C 1
ATOM 820 O O . ALA A 1 107 ? 40.741 3.531 20.705 1.00 53.25 104 ALA A O 1
ATOM 822 N N . HIS A 1 108 ? 42.072 5.251 20.140 1.00 52.56 105 HIS A N 1
ATOM 823 C CA . HIS A 1 108 ? 43.186 4.749 20.928 1.00 50.43 105 HIS A CA 1
ATOM 824 C C . HIS A 1 108 ? 42.939 4.933 22.424 1.00 48.17 105 HIS A C 1
ATOM 825 O O . HIS A 1 108 ? 43.432 4.151 23.241 1.00 45.93 105 HIS A O 1
ATOM 832 N N . SER A 1 109 ? 42.166 5.957 22.777 1.00 47.89 106 SER A N 1
ATOM 833 C CA . SER A 1 109 ? 41.936 6.286 24.183 1.00 50.89 106 SER A CA 1
ATOM 834 C C . SER A 1 109 ? 41.232 5.173 24.973 1.00 50.83 106 SER A C 1
ATOM 835 O O . SER A 1 109 ? 41.553 4.932 26.138 1.00 45.39 106 SER A O 1
ATOM 838 N N . TYR A 1 110 ? 40.282 4.491 24.340 1.00 52.13 107 TYR A N 1
ATOM 839 C CA . TYR A 1 110 ? 39.612 3.366 24.987 1.00 51.23 107 TYR A CA 1
ATOM 840 C C . TYR A 1 110 ? 40.587 2.212 25.193 1.00 50.93 107 TYR A C 1
ATOM 841 O O . TYR A 1 110 ? 40.655 1.640 26.276 1.00 50.82 107 TYR A O 1
ATOM 850 N N . LYS A 1 111 ? 41.327 1.865 24.146 1.00 50.19 108 LYS A N 1
ATOM 851 C CA . LYS A 1 111 ? 42.356 0.831 24.247 1.00 53.99 108 LYS A CA 1
ATOM 852 C C . LYS A 1 111 ? 43.387 1.135 25.343 1.00 55.50 108 LYS A C 1
ATOM 853 O O . LYS A 1 111 ? 43.730 0.258 26.140 1.00 59.15 108 LYS A O 1
ATOM 859 N N . ASP A 1 112 ? 43.868 2.377 25.381 1.00 54.47 109 ASP A N 1
ATOM 860 C CA . ASP A 1 112 ? 44.860 2.811 26.367 1.00 61.89 109 ASP A CA 1
ATOM 861 C C . ASP A 1 112 ? 44.339 2.737 27.808 1.00 64.99 109 ASP A C 1
ATOM 862 O O . ASP A 1 112 ? 45.086 2.380 28.729 1.00 65.44 109 ASP A O 1
ATOM 867 N N . LYS A 1 113 ? 43.071 3.105 28.003 1.00 62.90 110 LYS A N 1
ATOM 868 C CA . LYS A 1 113 ? 42.472 3.130 29.341 1.00 63.44 110 LYS A CA 1
ATOM 869 C C . LYS A 1 113 ? 42.182 1.725 29.839 1.00 64.27 110 LYS A C 1
ATOM 870 O O . LYS A 1 113 ? 42.282 1.444 31.035 1.00 67.26 110 LYS A O 1
ATOM 876 N N . VAL A 1 114 ? 41.830 0.849 28.905 1.00 60.37 111 VAL A N 1
ATOM 877 C CA . VAL A 1 114 ? 41.596 -0.551 29.215 1.00 57.94 111 VAL A CA 1
ATOM 878 C C . VAL A 1 114 ? 42.911 -1.241 29.578 1.00 65.01 111 VAL A C 1
ATOM 879 O O . VAL A 1 114 ? 42.980 -1.998 30.548 1.00 70.66 111 VAL A O 1
ATOM 883 N N . ALA A 1 115 ? 43.957 -0.954 28.804 1.00 65.29 112 ALA A N 1
ATOM 884 C CA . ALA A 1 115 ? 45.271 -1.565 29.021 1.00 69.42 112 ALA A CA 1
ATOM 885 C C . ALA A 1 115 ? 45.880 -1.219 30.384 1.00 72.21 112 ALA A C 1
ATOM 886 O O . ALA A 1 115 ? 46.614 -2.021 30.958 1.00 75.53 112 ALA A O 1
ATOM 888 N N . LYS A 1 116 ? 45.570 -0.033 30.901 1.00 75.87 113 LYS A N 1
ATOM 889 C CA . LYS A 1 116 ? 46.064 0.377 32.212 1.00 85.85 113 LYS A CA 1
ATOM 890 C C . LYS A 1 116 ? 45.094 0.028 33.348 1.00 88.75 113 LYS A C 1
ATOM 891 O O . LYS A 1 116 ? 45.203 0.570 34.449 1.00 89.06 113 LYS A O 1
ATOM 897 N N . GLY A 1 117 ? 44.141 -0.863 33.072 1.00 88.79 114 GLY A N 1
ATOM 898 C CA . GLY A 1 117 ? 43.314 -1.450 34.116 1.00 85.20 114 GLY A CA 1
ATOM 899 C C . GLY A 1 117 ? 41.863 -1.017 34.271 1.00 78.33 114 GLY A C 1
ATOM 900 O O . GLY A 1 117 ? 41.117 -1.657 35.015 1.00 75.42 114 GLY A O 1
ATOM 901 N N . LEU A 1 118 ? 41.452 0.057 33.599 1.00 75.45 115 LEU A N 1
ATOM 902 C CA . LEU A 1 118 ? 40.057 0.506 33.685 1.00 75.54 115 LEU A CA 1
ATOM 903 C C . LEU A 1 118 ? 39.068 -0.538 33.131 1.00 70.21 115 LEU A C 1
ATOM 904 O O . LEU A 1 118 ? 39.429 -1.364 32.289 1.00 70.43 115 LEU A O 1
ATOM 909 N N . SER A 1 119 ? 37.828 -0.507 33.611 1.00 65.42 116 SER A N 1
ATOM 910 C CA . SER A 1 119 ? 36.835 -1.506 33.206 1.00 63.30 116 SER A CA 1
ATOM 911 C C . SER A 1 119 ? 36.414 -1.363 31.737 1.00 53.22 116 SER A C 1
ATOM 912 O O . SER A 1 119 ? 36.098 -0.264 31.286 1.00 49.72 116 SER A O 1
ATOM 915 N N . ALA A 1 120 ? 36.417 -2.475 31.002 1.00 50.31 117 ALA A N 1
ATOM 916 C CA . ALA A 1 120 ? 35.955 -2.495 29.609 1.00 44.24 117 ALA A CA 1
ATOM 917 C C . ALA A 1 120 ? 34.417 -2.339 29.501 1.00 41.12 117 ALA A C 1
ATOM 918 O O . ALA A 1 120 ? 33.705 -3.273 29.130 1.00 41.51 117 ALA A O 1
ATOM 920 N N . SER A 1 121 ? 33.913 -1.152 29.826 1.00 32.86 118 SER A N 1
ATOM 921 C CA . SER A 1 121 ? 32.472 -0.940 29.934 1.00 33.88 118 SER A CA 1
ATOM 922 C C . SER A 1 121 ? 31.947 -0.120 28.766 1.00 36.60 118 SER A C 1
ATOM 923 O O . SER A 1 121 ? 32.710 0.525 28.053 1.00 37.37 118 SER A O 1
ATOM 926 N N . HIS A 1 122 ? 30.637 -0.133 28.580 1.00 37.83 119 HIS A N 1
ATOM 927 C CA . HIS A 1 122 ? 30.031 0.619 27.482 1.00 34.27 119 HIS A CA 1
ATOM 928 C C . HIS A 1 122 ? 30.287 2.105 27.642 1.00 32.60 119 HIS A C 1
ATOM 929 O O . HIS A 1 122 ? 30.465 2.821 26.660 1.00 31.09 119 HIS A O 1
ATOM 936 N N . GLY A 1 123 ? 30.312 2.571 28.892 1.00 30.65 120 GLY A N 1
ATOM 937 C CA . GLY A 1 123 ? 30.503 3.982 29.154 1.00 24.46 120 GLY A CA 1
ATOM 938 C C . GLY A 1 123 ? 31.883 4.466 28.729 1.00 26.75 120 GLY A C 1
ATOM 939 O O . GLY A 1 123 ? 32.025 5.541 28.129 1.00 30.43 120 GLY A O 1
ATOM 940 N N . LEU A 1 124 ? 32.901 3.673 29.057 1.00 32.23 121 LEU A N 1
ATOM 941 C CA . LEU A 1 124 ? 34.274 3.972 28.671 1.00 33.77 121 LEU A CA 1
ATOM 942 C C . LEU A 1 124 ? 34.389 4.000 27.146 1.00 35.24 121 LEU A C 1
ATOM 943 O O . LEU A 1 124 ? 34.947 4.930 26.586 1.00 37.36 121 LEU A O 1
ATOM 948 N N . PHE A 1 125 ? 33.833 2.992 26.485 1.00 36.31 122 PHE A N 1
ATOM 949 C CA . PHE A 1 125 ? 33.799 2.941 25.024 1.00 34.00 122 PHE A CA 1
ATOM 950 C C . PHE A 1 125 ? 33.056 4.121 24.413 1.00 33.98 122 PHE A C 1
ATOM 951 O O . PHE A 1 125 ? 33.484 4.663 23.390 1.00 33.56 122 PHE A O 1
ATOM 959 N N . SER A 1 126 ? 31.952 4.525 25.047 1.00 31.06 123 SER A N 1
ATOM 960 C CA . SER A 1 126 ? 31.075 5.555 24.483 1.00 34.01 123 SER A CA 1
ATOM 961 C C . SER A 1 126 ? 31.505 6.972 24.801 1.00 34.48 123 SER A C 1
ATOM 962 O O . SER A 1 126 ? 30.942 7.922 24.257 1.00 32.64 123 SER A O 1
ATOM 965 N N . TYR A 1 127 ? 32.484 7.094 25.697 1.00 34.31 124 TYR A N 1
ATOM 966 C CA . TYR A 1 127 ? 33.137 8.370 26.072 1.00 34.68 124 TYR A CA 1
ATOM 967 C C . TYR A 1 127 ? 33.257 9.416 24.940 1.00 34.56 124 TYR A C 1
ATOM 968 O O . TYR A 1 127 ? 32.862 10.561 25.121 1.00 32.33 124 TYR A O 1
ATOM 977 N N . PRO A 1 128 ? 33.790 9.027 23.767 1.00 37.51 125 PRO A N 1
ATOM 978 C CA . PRO A 1 128 ? 33.948 10.048 22.725 1.00 34.69 125 PRO A CA 1
ATOM 979 C C . PRO A 1 128 ? 32.630 10.581 22.174 1.00 32.39 125 PRO A C 1
ATOM 980 O O . PRO A 1 128 ? 32.604 11.716 21.696 1.00 35.96 125 PRO A O 1
ATOM 984 N N . VAL A 1 129 ? 31.558 9.794 22.217 1.00 34.54 126 VAL A N 1
ATOM 985 C CA . VAL A 1 129 ? 30.281 10.263 21.670 1.00 30.31 126 VAL A CA 1
ATOM 986 C C . VAL A 1 129 ? 29.658 11.315 22.572 1.00 33.52 126 VAL A C 1
ATOM 987 O O . VAL A 1 129 ? 29.146 12.331 22.100 1.00 33.49 126 VAL A O 1
ATOM 991 N N . LEU A 1 130 ? 29.717 11.080 23.876 1.00 32.51 127 LEU A N 1
ATOM 992 C CA . LEU A 1 130 ? 29.240 12.070 24.828 1.00 26.68 127 LEU A CA 1
ATOM 993 C C . LEU A 1 130 ? 30.029 13.371 24.736 1.00 26.80 127 LEU A C 1
ATOM 994 O O . LEU A 1 130 ? 29.457 14.472 24.765 1.00 31.58 127 LEU A O 1
ATOM 1007 N N . ALA A 1 132 ? 31.533 14.417 22.053 1.00 28.89 129 ALA A N 1
ATOM 1008 C CA . ALA A 1 132 ? 31.071 15.042 20.803 1.00 25.92 129 ALA A CA 1
ATOM 1009 C C . ALA A 1 132 ? 29.805 15.850 21.071 1.00 30.96 129 ALA A C 1
ATOM 1010 O O . ALA A 1 132 ? 29.648 16.927 20.541 1.00 31.19 129 ALA A O 1
ATOM 1012 N N . ALA A 1 133 ? 28.909 15.339 21.913 1.00 33.25 130 ALA A N 1
ATOM 1013 C CA . ALA A 1 133 ? 27.703 16.093 22.249 1.00 33.24 130 ALA A CA 1
ATOM 1014 C C . ALA A 1 133 ? 28.042 17.397 22.975 1.00 36.87 130 ALA A C 1
ATOM 1015 O O . ALA A 1 133 ? 27.485 18.446 22.662 1.00 39.46 130 ALA A O 1
ATOM 1017 N N . ASP A 1 134 ? 28.971 17.331 23.929 1.00 35.93 131 ASP A N 1
ATOM 1018 C CA . ASP A 1 134 ? 29.467 18.518 24.629 1.00 34.57 131 ASP A CA 1
ATOM 1019 C C . ASP A 1 134 ? 29.905 19.582 23.622 1.00 36.22 131 ASP A C 1
ATOM 1020 O O . ASP A 1 134 ? 29.490 20.746 23.678 1.00 36.07 131 ASP A O 1
ATOM 1025 N N . ILE A 1 135 ? 30.767 19.171 22.700 1.00 34.00 132 ILE A N 1
ATOM 1026 C CA . ILE A 1 135 ? 31.378 20.086 21.746 1.00 30.63 132 ILE A CA 1
ATOM 1027 C C . ILE A 1 135 ? 30.348 20.671 20.782 1.00 37.48 132 ILE A C 1
ATOM 1028 O O . ILE A 1 135 ? 30.276 21.887 20.603 1.00 39.98 132 ILE A O 1
ATOM 1033 N N . LEU A 1 136 ? 29.524 19.806 20.197 1.00 37.75 133 LEU A N 1
ATOM 1034 C CA . LEU A 1 136 ? 28.623 20.222 19.126 1.00 37.94 133 LEU A CA 1
ATOM 1035 C C . LEU A 1 136 ? 27.399 21.017 19.604 1.00 38.84 133 LEU A C 1
ATOM 1036 O O . LEU A 1 136 ? 26.856 21.832 18.863 1.00 39.83 133 LEU A O 1
ATOM 1041 N N . LEU A 1 137 ? 26.965 20.764 20.837 1.00 34.92 134 LEU A N 1
ATOM 1042 C CA . LEU A 1 137 ? 25.801 21.417 21.400 1.00 33.00 134 LEU A CA 1
ATOM 1043 C C . LEU A 1 137 ? 25.999 22.933 21.479 1.00 39.71 134 LEU A C 1
ATOM 1044 O O . LEU A 1 137 ? 25.041 23.697 21.387 1.00 37.82 134 LEU A O 1
ATOM 1049 N N . PHE A 1 138 ? 27.246 23.364 21.647 1.00 33.80 135 PHE A N 1
ATOM 1050 C CA . PHE A 1 138 ? 27.525 24.775 21.855 1.00 32.45 135 PHE A CA 1
ATOM 1051 C C . PHE A 1 138 ? 28.195 25.434 20.642 1.00 39.48 135 PHE A C 1
ATOM 1052 O O . PHE A 1 138 ? 28.791 26.502 20.771 1.00 40.15 135 PHE A O 1
ATOM 1060 N N . ASP A 1 139 ? 28.062 24.801 19.473 1.00 39.38 136 ASP A N 1
ATOM 1061 C CA . ASP A 1 139 ? 28.674 25.288 18.241 1.00 44.09 136 ASP A CA 1
ATOM 1062 C C . ASP A 1 139 ? 30.135 25.647 18.465 1.00 40.97 136 ASP A C 1
ATOM 1063 O O . ASP A 1 139 ? 30.578 26.741 18.138 1.00 40.34 136 ASP A O 1
ATOM 1068 N N . THR A 1 140 ? 30.880 24.715 19.047 1.00 41.63 137 THR A N 1
ATOM 1069 C CA . THR A 1 140 ? 32.271 24.981 19.388 1.00 41.79 137 THR A CA 1
ATOM 1070 C C . THR A 1 140 ? 33.144 24.982 18.148 1.00 38.86 137 THR A C 1
ATOM 1071 O O . THR A 1 140 ? 33.051 24.086 17.321 1.00 39.08 137 THR A O 1
ATOM 1075 N N . ARG A 1 141 ? 34.009 25.982 18.041 1.00 40.23 138 ARG A N 1
ATOM 1076 C CA . ARG A 1 141 ? 34.960 26.069 16.944 1.00 42.57 138 ARG A CA 1
ATOM 1077 C C . ARG A 1 141 ? 36.334 25.506 17.348 1.00 42.26 138 ARG A C 1
ATOM 1078 O O . ARG A 1 141 ? 36.965 24.773 16.591 1.00 43.89 138 ARG A O 1
ATOM 1086 N N . ILE A 1 142 ? 36.771 25.813 18.565 1.00 43.14 139 ILE A N 1
ATOM 1087 C CA . ILE A 1 142 ? 38.105 25.457 19.015 1.00 42.77 139 ILE A CA 1
ATOM 1088 C C . ILE A 1 142 ? 38.044 24.728 20.347 1.00 45.35 139 ILE A C 1
ATOM 1089 O O . ILE A 1 142 ? 37.430 25.233 21.288 1.00 42.90 139 ILE A O 1
ATOM 1094 N N . VAL A 1 143 ? 38.691 23.563 20.437 1.00 44.33 140 VAL A N 1
ATOM 1095 C CA . VAL A 1 143 ? 38.709 22.775 21.674 1.00 42.71 140 VAL A CA 1
ATOM 1096 C C . VAL A 1 143 ? 40.138 22.644 22.254 1.00 45.01 140 VAL A C 1
ATOM 1097 O O . VAL A 1 143 ? 40.927 21.808 21.809 1.00 45.31 140 VAL A O 1
ATOM 1101 N N . PRO A 1 144 ? 40.484 23.477 23.241 1.00 45.50 141 PRO A N 1
ATOM 1102 C CA . PRO A 1 144 ? 41.822 23.346 23.831 1.00 51.30 141 PRO A CA 1
ATOM 1103 C C . PRO A 1 144 ? 41.996 22.004 24.529 1.00 54.54 141 PRO A C 1
ATOM 1104 O O . PRO A 1 144 ? 41.249 21.704 25.459 1.00 62.19 141 PRO A O 1
ATOM 1108 N N . VAL A 1 145 ? 42.953 21.201 24.077 1.00 52.58 142 VAL A N 1
ATOM 1109 C CA . VAL A 1 145 ? 43.169 19.871 24.656 1.00 53.75 142 VAL A CA 1
ATOM 1110 C C . VAL A 1 145 ? 44.644 19.469 24.713 1.00 56.11 142 VAL A C 1
ATOM 1111 O O . VAL A 1 145 ? 45.486 20.049 24.031 1.00 55.56 142 VAL A O 1
ATOM 1115 N N . GLY A 1 146 ? 44.941 18.462 25.529 1.00 62.79 143 GLY A N 1
ATOM 1116 C CA . GLY A 1 146 ? 46.226 17.793 25.474 1.00 63.14 143 GLY A CA 1
ATOM 1117 C C . GLY A 1 146 ? 46.282 16.948 24.216 1.00 58.59 143 GLY A C 1
ATOM 1118 O O . GLY A 1 146 ? 45.256 16.725 23.569 1.00 52.12 143 GLY A O 1
ATOM 1119 N N . LYS A 1 147 ? 47.474 16.479 23.859 1.00 60.06 144 LYS A N 1
ATOM 1120 C CA . LYS A 1 147 ? 47.650 15.740 22.615 1.00 58.74 144 LYS A CA 1
ATOM 1121 C C . LYS A 1 147 ? 46.845 14.448 22.591 1.00 53.08 144 LYS A C 1
ATOM 1122 O O . LYS A 1 147 ? 46.437 13.986 21.533 1.00 47.74 144 LYS A O 1
ATOM 1128 N N . ASP A 1 148 ? 46.603 13.867 23.758 1.00 55.88 145 ASP A N 1
ATOM 1129 C CA . ASP A 1 148 ? 45.943 12.567 23.802 1.00 54.56 145 ASP A CA 1
ATOM 1130 C C . ASP A 1 148 ? 44.432 12.665 23.611 1.00 44.82 145 ASP A C 1
ATOM 1131 O O . ASP A 1 148 ? 43.753 11.641 23.498 1.00 42.43 145 ASP A O 1
ATOM 1136 N N . GLN A 1 149 ? 43.913 13.891 23.562 1.00 40.66 146 GLN A N 1
ATOM 1137 C CA . GLN A 1 149 ? 42.477 14.107 23.366 1.00 40.94 146 GLN A CA 1
ATOM 1138 C C . GLN A 1 149 ? 42.184 14.631 21.957 1.00 43.12 146 GLN A C 1
ATOM 1139 O O . GLN A 1 149 ? 41.034 14.914 21.619 1.00 39.70 146 GLN A O 1
ATOM 1145 N N . ILE A 1 150 ? 43.229 14.753 21.141 1.00 42.39 147 ILE A N 1
ATOM 1146 C CA . ILE A 1 150 ? 43.081 15.233 19.767 1.00 43.84 147 ILE A CA 1
ATOM 1147 C C . ILE A 1 150 ? 42.141 14.359 18.938 1.00 43.63 147 ILE A C 1
ATOM 1148 O O . ILE A 1 150 ? 41.264 14.867 18.235 1.00 42.64 147 ILE A O 1
ATOM 1153 N N . GLN A 1 151 ? 42.321 13.045 19.020 1.00 43.41 148 GLN A N 1
ATOM 1154 C CA . GLN A 1 151 ? 41.511 12.132 18.227 1.00 43.29 148 GLN A CA 1
ATOM 1155 C C . GLN A 1 151 ? 40.021 12.214 18.594 1.00 41.07 148 GLN A C 1
ATOM 1156 O O . GLN A 1 151 ? 39.140 12.094 17.738 1.00 40.10 148 GLN A O 1
ATOM 1162 N N . HIS A 1 152 ? 39.742 12.421 19.871 1.00 41.52 149 HIS A N 1
ATOM 1163 C CA . HIS A 1 152 ? 38.370 12.636 20.317 1.00 37.77 149 HIS A CA 1
ATOM 1164 C C . HIS A 1 152 ? 37.729 13.846 19.643 1.00 36.47 149 HIS A C 1
ATOM 1165 O O . HIS A 1 152 ? 36.555 13.820 19.277 1.00 35.90 149 HIS A O 1
ATOM 1172 N N . VAL A 1 153 ? 38.493 14.922 19.499 1.00 34.97 150 VAL A N 1
ATOM 1173 C CA . VAL A 1 153 ? 37.973 16.106 18.836 1.00 38.19 150 VAL A CA 1
ATOM 1174 C C . VAL A 1 153 ? 37.737 15.766 17.372 1.00 38.43 150 VAL A C 1
ATOM 1175 O O . VAL A 1 153 ? 36.719 16.151 16.785 1.00 37.93 150 VAL A O 1
ATOM 1179 N N . GLU A 1 154 ? 38.664 14.999 16.806 1.00 36.40 151 GLU A N 1
ATOM 1180 C CA . GLU A 1 154 ? 38.568 14.575 15.420 1.00 42.95 151 GLU A CA 1
ATOM 1181 C C . GLU A 1 154 ? 37.335 13.721 15.215 1.00 40.80 151 GLU A C 1
ATOM 1182 O O . GLU A 1 154 ? 36.659 13.836 14.196 1.00 38.30 151 GLU A O 1
ATOM 1188 N N . ILE A 1 155 ? 37.043 12.870 16.191 1.00 39.91 152 ILE A N 1
ATOM 1189 C CA . ILE A 1 155 ? 35.857 12.036 16.134 1.00 39.01 152 ILE A CA 1
ATOM 1190 C C . ILE A 1 155 ? 34.615 12.910 16.140 1.00 40.03 152 ILE A C 1
ATOM 1191 O O . ILE A 1 155 ? 33.678 12.660 15.393 1.00 43.45 152 ILE A O 1
ATOM 1196 N N . ALA A 1 156 ? 34.626 13.946 16.971 1.00 38.05 153 ALA A N 1
ATOM 1197 C CA . ALA A 1 156 ? 33.499 14.855 17.062 1.00 36.11 153 ALA A CA 1
ATOM 1198 C C . ALA A 1 156 ? 33.218 15.485 15.704 1.00 37.27 153 ALA A C 1
ATOM 1199 O O . ALA A 1 156 ? 32.070 15.606 15.291 1.00 38.35 153 ALA A O 1
ATOM 1201 N N . ARG A 1 157 ? 34.280 15.890 15.024 1.00 38.28 154 ARG A N 1
ATOM 1202 C CA . ARG A 1 157 ? 34.167 16.546 13.728 1.00 42.40 154 ARG A CA 1
ATOM 1203 C C . ARG A 1 157 ? 33.612 15.590 12.681 1.00 41.83 154 ARG A C 1
ATOM 1204 O O . ARG A 1 157 ? 32.748 15.959 11.882 1.00 44.76 154 ARG A O 1
ATOM 1212 N N . ASP A 1 158 ? 34.094 14.353 12.714 1.00 38.11 155 ASP A N 1
ATOM 1213 C CA . ASP A 1 158 ? 33.642 13.331 11.784 1.00 42.33 155 ASP A CA 1
ATOM 1214 C C . ASP A 1 158 ? 32.155 13.099 11.961 1.00 38.56 155 ASP A C 1
ATOM 1215 O O . ASP A 1 158 ? 31.444 12.866 10.987 1.00 38.10 155 ASP A O 1
ATOM 1220 N N . ILE A 1 159 ? 31.692 13.161 13.208 1.00 34.11 156 ILE A N 1
ATOM 1221 C CA . ILE A 1 159 ? 30.268 12.997 13.504 1.00 33.32 156 ILE A CA 1
ATOM 1222 C C . ILE A 1 159 ? 29.477 14.198 12.960 1.00 37.27 156 ILE A C 1
ATOM 1223 O O . ILE A 1 159 ? 28.439 14.021 12.328 1.00 40.31 156 ILE A O 1
ATOM 1228 N N . ALA A 1 160 ? 29.984 15.405 13.213 1.00 30.58 157 ALA A N 1
ATOM 1229 C CA . ALA A 1 160 ? 29.369 16.638 12.735 1.00 35.04 157 ALA A CA 1
ATOM 1230 C C . ALA A 1 160 ? 29.237 16.606 11.217 1.00 33.00 157 ALA A C 1
ATOM 1231 O O . ALA A 1 160 ? 28.214 16.999 10.663 1.00 32.33 157 ALA A O 1
ATOM 1233 N N . LEU A 1 161 ? 30.269 16.114 10.549 1.00 35.84 158 LEU A N 1
ATOM 1234 C CA . LEU A 1 161 ? 30.232 16.006 9.096 1.00 38.21 158 LEU A CA 1
ATOM 1235 C C . LEU A 1 161 ? 29.119 15.075 8.661 1.00 41.38 158 LEU A C 1
ATOM 1236 O O . LEU A 1 161 ? 28.400 15.360 7.714 1.00 41.92 158 LEU A O 1
ATOM 1241 N N . LYS A 1 162 ? 28.953 13.968 9.370 1.00 42.45 159 LYS A N 1
ATOM 1242 C CA . LYS A 1 162 ? 27.922 13.017 9.003 1.00 41.53 159 LYS A CA 1
ATOM 1243 C C . LYS A 1 162 ? 26.519 13.592 9.214 1.00 38.89 159 LYS A C 1
ATOM 1244 O O . LYS A 1 162 ? 25.631 13.442 8.359 1.00 36.73 159 LYS A O 1
ATOM 1250 N N . VAL A 1 163 ? 26.326 14.270 10.341 1.00 33.37 160 VAL A N 1
ATOM 1251 C CA . VAL A 1 163 ? 25.060 14.935 10.615 1.00 33.61 160 VAL A CA 1
ATOM 1252 C C . VAL A 1 163 ? 24.773 16.031 9.579 1.00 37.98 160 VAL A C 1
ATOM 1253 O O . VAL A 1 163 ? 23.689 16.072 9.011 1.00 37.17 160 VAL A O 1
ATOM 1257 N N . ASN A 1 164 ? 25.740 16.922 9.356 1.00 38.26 161 ASN A N 1
ATOM 1258 C CA . ASN A 1 164 ? 25.574 18.026 8.414 1.00 39.99 161 ASN A CA 1
ATOM 1259 C C . ASN A 1 164 ? 25.246 17.535 7.006 1.00 44.26 161 ASN A C 1
ATOM 1260 O O . ASN A 1 164 ? 24.524 18.201 6.264 1.00 48.13 161 ASN A O 1
ATOM 1265 N N . ASN A 1 165 ? 25.772 16.368 6.647 1.00 42.88 162 ASN A N 1
ATOM 1266 C CA . ASN A 1 165 ? 25.580 15.819 5.310 1.00 47.09 162 ASN A CA 1
ATOM 1267 C C . ASN A 1 165 ? 24.159 15.312 5.135 1.00 46.70 162 ASN A C 1
ATOM 1268 O O . ASN A 1 165 ? 23.643 15.249 4.018 1.00 44.75 162 ASN A O 1
ATOM 1273 N N . GLU A 1 166 ? 23.522 14.969 6.252 1.00 35.99 163 GLU A N 1
ATOM 1274 C CA . GLU A 1 166 ? 22.180 14.410 6.219 1.00 37.29 163 GLU A CA 1
ATOM 1275 C C . GLU A 1 166 ? 21.099 15.474 6.456 1.00 41.23 163 GLU A C 1
ATOM 1276 O O . GLU A 1 166 ? 20.026 15.432 5.846 1.00 42.50 163 GLU A O 1
ATOM 1282 N N . TRP A 1 167 ? 21.412 16.436 7.324 1.00 35.45 164 TRP A N 1
ATOM 1283 C CA . TRP A 1 167 ? 20.436 17.374 7.863 1.00 35.04 164 TRP A CA 1
ATOM 1284 C C . TRP A 1 167 ? 20.656 18.825 7.426 1.00 36.73 164 TRP A C 1
ATOM 1285 O O . TRP A 1 167 ? 19.847 19.697 7.728 1.00 43.44 164 TRP A O 1
ATOM 1296 N N . GLY A 1 168 ? 21.746 19.086 6.714 1.00 45.52 165 GLY A N 1
ATOM 1297 C CA . GLY A 1 168 ? 22.124 20.447 6.374 1.00 43.03 165 GLY A CA 1
ATOM 1298 C C . GLY A 1 168 ? 23.083 20.967 7.427 1.00 45.32 165 GLY A C 1
ATOM 1299 O O . GLY A 1 168 ? 23.248 20.344 8.478 1.00 44.74 165 GLY A O 1
ATOM 1300 N N . GLU A 1 169 ? 23.709 22.103 7.156 1.00 47.83 166 GLU A N 1
ATOM 1301 C CA . GLU A 1 169 ? 24.763 22.630 8.013 1.00 50.37 166 GLU A CA 1
ATOM 1302 C C . GLU A 1 169 ? 24.203 23.095 9.345 1.00 49.40 166 GLU A C 1
ATOM 1303 O O . GLU A 1 169 ? 23.858 24.257 9.517 1.00 59.83 166 GLU A O 1
ATOM 1309 N N . ILE A 1 170 ? 24.118 22.176 10.289 1.00 43.49 167 ILE A N 1
ATOM 1310 C CA . ILE A 1 170 ? 23.540 22.479 11.583 1.00 43.27 167 ILE A CA 1
ATOM 1311 C C . ILE A 1 170 ? 24.604 22.523 12.695 1.00 40.93 167 ILE A C 1
ATOM 1312 O O . ILE A 1 170 ? 24.391 23.119 13.747 1.00 40.86 167 ILE A O 1
ATOM 1317 N N . PHE A 1 171 ? 25.750 21.890 12.459 1.00 35.58 168 PHE A N 1
ATOM 1318 C CA . PHE A 1 171 ? 26.824 21.900 13.446 1.00 38.00 168 PHE A CA 1
ATOM 1319 C C . PHE A 1 171 ? 28.068 22.621 12.936 1.00 44.78 168 PHE A C 1
ATOM 1320 O O . PHE A 1 171 ? 28.456 22.472 11.773 1.00 43.36 168 PHE A O 1
ATOM 1328 N N . THR A 1 172 ? 28.684 23.403 13.816 1.00 44.88 169 THR A N 1
ATOM 1329 C CA . THR A 1 172 ? 30.023 23.914 13.584 1.00 46.26 169 THR A CA 1
ATOM 1330 C C . THR A 1 172 ? 31.013 22.748 13.601 1.00 43.42 169 THR A C 1
ATOM 1331 O O . THR A 1 172 ? 30.871 21.837 14.413 1.00 42.79 169 THR A O 1
ATOM 1335 N N . LEU A 1 173 ? 32.009 22.787 12.715 1.00 45.57 170 LEU A N 1
ATOM 1336 C CA . LEU A 1 173 ? 33.093 21.800 12.691 1.00 43.77 170 LEU A CA 1
ATOM 1337 C C . LEU A 1 173 ? 34.210 22.169 13.668 1.00 46.04 170 LEU A C 1
ATOM 1338 O O . LEU A 1 173 ? 34.922 23.132 13.452 1.00 46.83 170 LEU A O 1
ATOM 1343 N N . PRO A 1 174 ? 34.360 21.400 14.757 1.00 43.35 171 PRO A N 1
ATOM 1344 C CA . PRO A 1 174 ? 35.380 21.782 15.738 1.00 44.70 171 PRO A CA 1
ATOM 1345 C C . PRO A 1 174 ? 36.775 21.321 15.345 1.00 47.10 171 PRO A C 1
ATOM 1346 O O . PRO A 1 174 ? 36.932 20.331 14.614 1.00 45.60 171 PRO A O 1
ATOM 1350 N N . GLU A 1 175 ? 37.777 22.042 15.836 1.00 44.31 172 GLU A N 1
ATOM 1351 C CA . GLU A 1 175 ? 39.155 21.593 15.712 1.00 48.66 172 GLU A CA 1
ATOM 1352 C C . GLU A 1 175 ? 39.877 21.684 17.049 1.00 47.90 172 GLU A C 1
ATOM 1353 O O . GLU A 1 175 ? 39.580 22.548 17.875 1.00 45.02 172 GLU A O 1
ATOM 1359 N N . ALA A 1 176 ? 40.801 20.761 17.274 1.00 47.39 173 ALA A N 1
ATOM 1360 C CA . ALA A 1 176 ? 41.601 20.780 18.483 1.00 46.65 173 ALA A CA 1
ATOM 1361 C C . ALA A 1 176 ? 42.577 21.940 18.439 1.00 48.25 173 ALA A C 1
ATOM 1362 O O . ALA A 1 176 ? 43.060 22.320 17.372 1.00 51.29 173 ALA A O 1
ATOM 1364 N N . ARG A 1 177 ? 42.853 22.505 19.605 1.00 48.26 174 ARG A N 1
ATOM 1365 C CA . ARG A 1 177 ? 43.947 23.442 19.746 1.00 54.20 174 ARG A CA 1
ATOM 1366 C C . ARG A 1 177 ? 44.872 22.885 20.810 1.00 56.92 174 ARG A C 1
ATOM 1367 O O . ARG A 1 177 ? 44.478 22.724 21.968 1.00 53.07 174 ARG A O 1
ATOM 1375 N N . VAL A 1 178 ? 46.089 22.550 20.401 1.00 64.67 175 VAL A N 1
ATOM 1376 C CA . VAL A 1 178 ? 47.139 22.187 21.342 1.00 69.79 175 VAL A CA 1
ATOM 1377 C C . VAL A 1 178 ? 48.185 23.281 21.261 1.00 79.70 175 VAL A C 1
ATOM 1378 O O . VAL A 1 178 ? 48.539 23.727 20.167 1.00 82.35 175 VAL A O 1
ATOM 1382 N N . ASN A 1 179 ? 48.664 23.740 22.409 1.00 87.05 176 ASN A N 1
ATOM 1383 C CA . ASN A 1 179 ? 49.748 24.709 22.392 1.00 99.47 176 ASN A CA 1
ATOM 1384 C C . ASN A 1 179 ? 51.096 24.034 22.675 1.00 103.70 176 ASN A C 1
ATOM 1385 O O . ASN A 1 179 ? 51.319 23.462 23.745 1.00 103.90 176 ASN A O 1
ATOM 1390 N N . GLU A 1 180 ? 51.977 24.060 21.682 1.00 107.70 177 GLU A N 1
ATOM 1391 C CA . GLU A 1 180 ? 53.265 23.390 21.801 1.00 111.41 177 GLU A CA 1
ATOM 1392 C C . GLU A 1 180 ? 54.295 24.363 22.349 1.00 111.23 177 GLU A C 1
ATOM 1393 O O . GLU A 1 180 ? 55.403 23.974 22.720 1.00 112.42 177 GLU A O 1
ATOM 1399 N N . GLU A 1 181 ? 53.905 25.631 22.405 1.00 109.77 178 GLU A N 1
ATOM 1400 C CA . GLU A 1 181 ? 54.774 26.695 22.887 1.00 111.25 178 GLU A CA 1
ATOM 1401 C C . GLU A 1 181 ? 55.137 26.516 24.372 1.00 104.32 178 GLU A C 1
ATOM 1402 O O . GLU A 1 181 ? 56.194 26.970 24.821 1.00 103.61 178 GLU A O 1
ATOM 1408 N N . VAL A 1 182 ? 54.268 25.843 25.124 1.00 97.09 179 VAL A N 1
ATOM 1409 C CA . VAL A 1 182 ? 54.409 25.778 26.578 1.00 90.61 179 VAL A CA 1
ATOM 1410 C C . VAL A 1 182 ? 55.509 24.831 27.074 1.00 85.62 179 VAL A C 1
ATOM 1411 O O . VAL A 1 182 ? 55.735 23.748 26.518 1.00 77.59 179 VAL A O 1
ATOM 1415 N N . ALA A 1 183 ? 56.204 25.285 28.117 1.00 70.76 180 ALA A N 1
ATOM 1416 C CA . ALA A 1 183 ? 57.255 24.516 28.76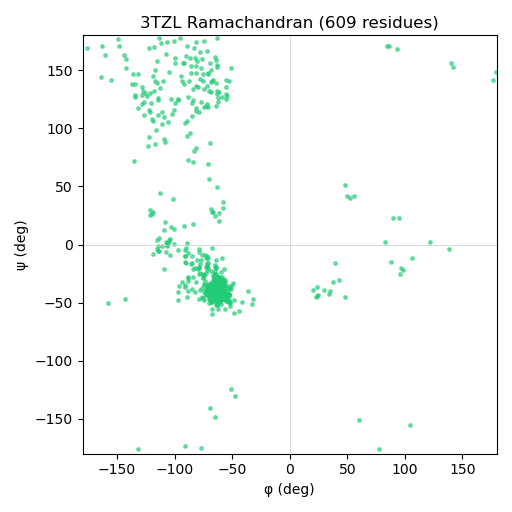7 1.00 72.16 180 ALA A CA 1
ATOM 1417 C C . ALA A 1 183 ? 56.620 23.314 29.448 1.00 69.04 180 ALA A C 1
ATOM 1418 O O . ALA A 1 183 ? 55.525 23.413 30.010 1.00 68.44 180 ALA A O 1
ATOM 1420 N N . VAL A 1 184 ? 57.292 22.172 29.378 1.00 62.59 181 VAL A N 1
ATOM 1421 C CA . VAL A 1 184 ? 56.822 20.989 30.072 1.00 58.51 181 VAL A CA 1
ATOM 1422 C C . VAL A 1 184 ? 57.320 21.041 31.508 1.00 54.60 181 VAL A C 1
ATOM 1423 O O . VAL A 1 184 ? 58.523 21.140 31.734 1.00 58.87 181 VAL A O 1
ATOM 1427 N N . VAL A 1 185 ? 56.394 21.003 32.467 1.00 45.29 182 VAL A N 1
ATOM 1428 C CA . VAL A 1 185 ? 56.757 21.085 33.878 1.00 43.90 182 VAL A CA 1
ATOM 1429 C C . VAL A 1 185 ? 57.225 19.727 34.422 1.00 38.30 182 VAL A C 1
ATOM 1430 O O . VAL A 1 185 ? 56.462 18.769 34.464 1.00 39.77 182 VAL A O 1
ATOM 1434 N N . VAL A 1 186 ? 58.496 19.643 34.803 1.00 34.99 183 VAL A N 1
ATOM 1435 C CA . VAL A 1 186 ? 59.032 18.402 35.358 1.00 33.02 183 VAL A CA 1
ATOM 1436 C C . VAL A 1 186 ? 58.449 18.180 36.737 1.00 31.38 183 VAL A C 1
ATOM 1437 O O . VAL A 1 186 ? 58.135 19.136 37.454 1.00 34.37 183 VAL A O 1
ATOM 1441 N N . GLY A 1 187 ? 58.275 16.913 37.083 1.00 32.71 184 GLY A N 1
ATOM 1442 C CA . GLY A 1 187 ? 57.835 16.514 38.406 1.00 36.95 184 GLY A CA 1
ATOM 1443 C C . GLY A 1 187 ? 58.988 16.268 39.365 1.00 40.09 184 GLY A C 1
ATOM 1444 O O . GLY A 1 187 ? 60.162 16.506 39.041 1.00 38.02 184 GLY A O 1
ATOM 1445 N N . THR A 1 188 ? 58.655 15.771 40.551 1.00 40.65 185 THR A N 1
ATOM 1446 C CA . THR A 1 188 ? 59.641 15.614 41.623 1.00 45.36 185 THR A CA 1
ATOM 1447 C C . THR A 1 188 ? 60.729 14.609 41.288 1.00 43.72 185 THR A C 1
ATOM 1448 O O . THR A 1 188 ? 61.798 14.629 41.890 1.00 47.11 185 THR A O 1
ATOM 1452 N N . ASP A 1 189 ? 60.461 13.735 40.319 1.00 38.95 186 ASP A N 1
ATOM 1453 C CA . ASP A 1 189 ? 61.435 12.718 39.919 1.00 41.13 186 ASP A CA 1
ATOM 1454 C C . ASP A 1 189 ? 62.198 13.084 38.653 1.00 40.31 186 ASP A C 1
ATOM 1455 O O . ASP A 1 189 ? 63.021 12.318 38.176 1.00 40.67 186 ASP A O 1
ATOM 1460 N N . GLY A 1 190 ? 61.908 14.247 38.092 1.00 40.32 187 GLY A N 1
ATOM 1461 C CA . GLY A 1 190 ? 62.568 14.647 36.864 1.00 37.19 187 GLY A CA 1
ATOM 1462 C C . GLY A 1 190 ? 61.746 14.329 35.623 1.00 36.42 187 GLY A C 1
ATOM 1463 O O . GLY A 1 190 ? 61.973 14.901 34.561 1.00 36.73 187 GLY A O 1
ATOM 1464 N N . ALA A 1 191 ? 60.795 13.413 35.740 1.00 35.39 188 ALA A N 1
ATOM 1465 C CA . ALA A 1 191 ? 59.940 13.093 34.596 1.00 39.59 188 ALA A CA 1
ATOM 1466 C C . ALA A 1 191 ? 58.813 14.103 34.500 1.00 42.32 188 ALA A C 1
ATOM 1467 O O . ALA A 1 191 ? 58.610 14.894 35.420 1.00 43.51 188 ALA A O 1
ATOM 1469 N N . LYS A 1 192 ? 58.081 14.072 33.389 1.00 42.56 189 LYS A N 1
ATOM 1470 C CA . LYS A 1 192 ? 56.943 14.958 33.197 1.00 38.65 189 LYS A CA 1
ATOM 1471 C C . LYS A 1 192 ? 56.026 14.881 34.407 1.00 33.44 189 LYS A C 1
ATOM 1472 O O . LYS A 1 192 ? 55.644 13.794 34.824 1.00 33.83 189 LYS A O 1
ATOM 1486 N N . SER A 1 194 ? 53.009 14.418 36.485 1.00 37.72 191 SER A N 1
ATOM 1487 C CA . SER A 1 194 ? 51.646 13.962 36.297 1.00 38.32 191 SER A CA 1
ATOM 1488 C C . SER A 1 194 ? 51.131 13.138 37.462 1.00 37.94 191 SER A C 1
ATOM 1489 O O . SER A 1 194 ? 51.901 12.483 38.176 1.00 37.76 191 SER A O 1
ATOM 1492 N N . LYS A 1 195 ? 49.816 13.163 37.640 1.00 37.73 192 LYS A N 1
ATOM 1493 C CA . LYS A 1 195 ? 49.175 12.394 38.696 1.00 43.59 192 LYS A CA 1
ATOM 1494 C C . LYS A 1 195 ? 49.494 10.904 38.603 1.00 44.54 192 LYS A C 1
ATOM 1495 O O . LYS A 1 195 ? 49.733 10.254 39.619 1.00 44.22 192 LYS A O 1
ATOM 1501 N N . SER A 1 196 ? 49.517 10.364 37.387 1.00 48.68 193 SER A N 1
ATOM 1502 C CA . SER A 1 196 ? 49.741 8.930 37.227 1.00 49.50 193 SER A CA 1
ATOM 1503 C C . SER A 1 196 ? 51.187 8.529 37.560 1.00 49.12 193 SER A C 1
ATOM 1504 O O . SER A 1 196 ? 51.478 7.354 37.776 1.00 52.85 193 SER A O 1
ATOM 1507 N N . TYR A 1 197 ? 52.087 9.505 37.623 1.00 47.06 194 TYR A N 1
ATOM 1508 C CA . TYR A 1 197 ? 53.468 9.230 38.037 1.00 46.00 194 TYR A CA 1
ATOM 1509 C C . TYR A 1 197 ? 53.700 9.520 39.514 1.00 40.51 194 TYR A C 1
ATOM 1510 O O . TYR A 1 197 ? 54.789 9.277 40.018 1.00 42.24 194 TYR A O 1
ATOM 1519 N N . GLN A 1 198 ? 52.689 10.057 40.197 1.00 42.34 195 GLN A N 1
ATOM 1520 C CA . GLN A 1 198 ? 52.825 10.452 41.608 1.00 41.08 195 GLN A CA 1
ATOM 1521 C C . GLN A 1 198 ? 54.068 11.320 41.881 1.00 35.88 195 GLN A C 1
ATOM 1522 O O . GLN A 1 198 ? 54.785 11.137 42.875 1.00 37.10 195 GLN A O 1
ATOM 1528 N N . ASN A 1 199 ? 54.328 12.262 40.984 1.00 35.61 196 ASN A N 1
ATOM 1529 C CA . ASN A 1 199 ? 55.497 13.138 41.112 1.00 31.20 196 ASN A CA 1
ATOM 1530 C C . ASN A 1 199 ? 55.090 14.599 41.174 1.00 32.46 196 ASN A C 1
ATOM 1531 O O . ASN A 1 199 ? 55.827 15.469 40.715 1.00 31.41 196 ASN A O 1
ATOM 1536 N N . THR A 1 200 ? 53.897 14.857 41.712 1.00 35.94 197 THR A N 1
ATOM 1537 C CA . THR A 1 200 ? 53.308 16.185 41.628 1.00 35.05 197 THR A CA 1
ATOM 1538 C C . THR A 1 200 ? 53.640 17.073 42.815 1.00 37.73 197 THR A C 1
ATOM 1539 O O . THR A 1 200 ? 53.976 16.595 43.902 1.00 33.99 197 THR A O 1
ATOM 1543 N N . ILE A 1 201 ? 53.561 18.375 42.555 1.00 34.90 198 ILE A N 1
ATOM 1544 C CA . ILE A 1 201 ? 53.484 19.406 43.574 1.00 33.03 198 ILE A CA 1
ATOM 1545 C C . ILE A 1 201 ? 52.108 20.033 43.420 1.00 34.40 198 ILE A C 1
ATOM 1546 O O . ILE A 1 201 ? 51.801 20.669 42.404 1.00 31.95 198 ILE A O 1
ATOM 1551 N N . ASP A 1 202 ? 51.256 19.799 44.411 1.00 36.81 199 ASP A N 1
ATOM 1552 C CA . ASP A 1 202 ? 49.859 20.191 44.326 1.00 36.17 199 ASP A CA 1
ATOM 1553 C C . ASP A 1 202 ? 49.656 21.628 44.771 1.00 41.51 199 ASP A C 1
ATOM 1554 O O . ASP A 1 202 ? 50.373 22.133 45.640 1.00 43.54 199 ASP A O 1
ATOM 1559 N N . ILE A 1 203 ? 48.674 22.273 44.152 1.00 36.46 200 ILE A N 1
ATOM 1560 C CA . ILE A 1 203 ? 48.356 23.670 44.397 1.00 37.00 200 ILE A CA 1
ATOM 1561 C C . ILE A 1 203 ? 47.650 23.914 45.736 1.00 38.85 200 ILE A C 1
ATOM 1562 O O . ILE A 1 203 ? 48.035 24.816 46.480 1.00 39.57 200 ILE A O 1
ATOM 1567 N N . PHE A 1 204 ? 46.618 23.120 46.033 1.00 36.20 201 PHE A N 1
ATOM 1568 C CA . PHE A 1 204 ? 45.738 23.373 47.180 1.00 40.70 201 PHE A CA 1
ATOM 1569 C C . PHE A 1 204 ? 46.003 22.508 48.419 1.00 48.88 201 PHE A C 1
ATOM 1570 O O . PHE A 1 204 ? 45.082 22.082 49.118 1.00 55.85 201 PHE A O 1
ATOM 1578 N N . SER A 1 205 ? 47.268 22.266 48.697 1.00 52.00 202 SER A N 1
ATOM 1579 C CA . SER A 1 205 ? 47.646 21.434 49.822 1.00 57.28 202 SER A CA 1
ATOM 1580 C C . SER A 1 205 ? 48.046 22.309 51.000 1.00 59.05 202 SER A C 1
ATOM 1581 O O . SER A 1 205 ? 48.364 23.484 50.825 1.00 63.93 202 SER A O 1
ATOM 1584 N N . SER A 1 206 ? 48.031 21.737 52.199 1.00 53.89 203 SER A N 1
ATOM 1585 C CA . SER A 1 206 ? 48.566 22.426 53.367 1.00 50.24 203 SER A CA 1
ATOM 1586 C C . SER A 1 206 ? 50.070 22.633 53.193 1.00 51.00 203 SER A C 1
ATOM 1587 O O . SER A 1 206 ? 50.707 21.944 52.392 1.00 53.07 203 SER A O 1
ATOM 1590 N N . GLU A 1 207 ? 50.643 23.563 53.953 1.00 51.96 204 GLU A N 1
ATOM 1591 C CA . GLU A 1 207 ? 52.086 23.790 53.915 1.00 56.89 204 GLU A CA 1
ATOM 1592 C C . GLU A 1 207 ? 52.848 22.521 54.284 1.00 52.15 204 GLU A C 1
ATOM 1593 O O . GLU A 1 207 ? 53.885 22.211 53.704 1.00 50.85 204 GLU A O 1
ATOM 1599 N N . LYS A 1 208 ? 52.314 21.785 55.248 1.00 55.62 205 LYS A N 1
ATOM 1600 C CA . LYS A 1 208 ? 52.917 20.539 55.692 1.00 60.43 205 LYS A CA 1
ATOM 1601 C C . LYS A 1 208 ? 52.966 19.548 54.533 1.00 55.76 205 LYS A C 1
ATOM 1602 O O . LYS A 1 208 ? 53.981 18.891 54.301 1.00 55.96 205 LYS A O 1
ATOM 1608 N N . THR A 1 209 ? 51.869 19.458 53.794 1.00 52.59 206 THR A N 1
ATOM 1609 C CA . THR A 1 209 ? 51.803 18.559 52.652 1.00 49.68 206 THR A CA 1
ATOM 1610 C C . THR A 1 209 ? 52.736 18.991 51.529 1.00 45.56 206 THR A C 1
ATOM 1611 O O . THR A 1 209 ? 53.422 18.169 50.931 1.00 46.99 206 THR A O 1
ATOM 1615 N N . LEU A 1 210 ? 52.745 20.284 51.238 1.00 44.84 207 LEU A N 1
ATOM 1616 C CA . LEU A 1 210 ? 53.616 20.831 50.214 1.00 43.38 207 LEU A CA 1
ATOM 1617 C C . LEU A 1 210 ? 55.089 20.571 50.554 1.00 42.80 207 LEU A C 1
ATOM 1618 O O . LEU A 1 210 ? 55.895 20.209 49.685 1.00 38.83 207 LEU A O 1
ATOM 1623 N N . LYS A 1 211 ? 55.437 20.739 51.827 1.00 42.00 208 LYS A N 1
ATOM 1624 C CA . LYS A 1 211 ? 56.795 20.446 52.287 1.00 39.58 208 LYS A CA 1
ATOM 1625 C C . LYS A 1 211 ? 57.209 19.022 51.954 1.00 39.93 208 LYS A C 1
ATOM 1626 O O . LYS A 1 211 ? 58.315 18.800 51.492 1.00 42.05 208 LYS A O 1
ATOM 1632 N N . LYS A 1 212 ? 56.320 18.058 52.197 1.00 43.14 209 LYS A N 1
ATOM 1633 C CA . LYS A 1 212 ? 56.597 16.661 51.868 1.00 50.94 209 LYS A CA 1
ATOM 1634 C C . LYS A 1 212 ? 56.865 16.489 50.364 1.00 50.66 209 LYS A C 1
ATOM 1635 O O . LYS A 1 212 ? 57.823 15.821 49.960 1.00 47.65 209 LYS A O 1
ATOM 1641 N N . GLN A 1 213 ? 56.031 17.118 49.540 1.00 44.98 210 GLN A N 1
ATOM 1642 C CA . GLN A 1 213 ? 56.184 17.020 48.096 1.00 41.89 210 GLN A CA 1
ATOM 1643 C C . GLN A 1 213 ? 57.501 17.624 47.596 1.00 40.09 210 GLN A C 1
ATOM 1644 O O . GLN A 1 213 ? 58.241 17.000 46.849 1.00 41.10 210 GLN A O 1
ATOM 1650 N N . ILE A 1 214 ? 57.809 18.829 48.035 1.00 44.96 211 ILE A N 1
ATOM 1651 C CA . ILE A 1 214 ? 59.028 19.485 47.592 1.00 45.11 211 ILE A CA 1
ATOM 1652 C C . ILE A 1 214 ? 60.278 18.743 48.077 1.00 45.60 211 ILE A C 1
ATOM 1653 O O . ILE A 1 214 ? 61.276 18.623 47.344 1.00 41.91 211 ILE A O 1
ATOM 1658 N N . SER A 1 215 ? 60.199 18.206 49.292 1.00 45.24 212 SER A N 1
ATOM 1659 C CA . SER A 1 215 ? 61.292 17.407 49.847 1.00 50.18 212 SER A CA 1
ATOM 1660 C C . SER A 1 215 ? 61.576 16.162 49.001 1.00 48.38 212 SER A C 1
ATOM 1661 O O . SER A 1 215 ? 62.707 15.691 48.949 1.00 43.68 212 SER A O 1
ATOM 1664 N N . SER A 1 216 ? 60.551 15.641 48.326 1.00 47.63 213 SER A N 1
ATOM 1665 C CA . SER A 1 216 ? 60.720 14.442 47.512 1.00 50.31 213 SER A CA 1
ATOM 1666 C C . SER A 1 216 ? 61.513 14.679 46.220 1.00 45.50 213 SER A C 1
ATOM 1667 O O . SER A 1 216 ? 61.864 13.723 45.531 1.00 45.82 213 SER A O 1
ATOM 1670 N N . ILE A 1 217 ? 61.772 15.938 45.880 1.00 40.88 214 ILE A N 1
ATOM 1671 C CA . ILE A 1 217 ? 62.415 16.248 44.604 1.00 36.61 214 ILE A CA 1
ATOM 1672 C C . ILE A 1 217 ? 63.814 15.642 44.531 1.00 39.80 214 ILE A C 1
ATOM 1673 O O . ILE A 1 217 ? 64.668 15.903 45.394 1.00 41.30 214 ILE A O 1
ATOM 1678 N N . VAL A 1 218 ? 64.031 14.815 43.508 1.00 42.55 215 VAL A N 1
ATOM 1679 C CA . VAL A 1 218 ? 65.319 14.157 43.265 1.00 39.71 215 VAL A CA 1
ATOM 1680 C C . VAL A 1 218 ? 66.368 15.149 42.779 1.00 44.45 215 VAL A C 1
ATOM 1681 O O . VAL A 1 218 ? 66.083 15.978 41.906 1.00 47.38 215 VAL A O 1
ATOM 1685 N N . THR A 1 219 ? 67.582 15.061 43.320 1.00 46.84 216 THR A N 1
ATOM 1686 C CA . THR A 1 219 ? 68.648 15.984 42.928 1.00 47.55 216 THR A CA 1
ATOM 1687 C C . THR A 1 219 ? 69.937 15.248 42.619 1.00 50.36 216 THR A C 1
ATOM 1688 O O . THR A 1 219 ? 69.975 14.014 42.642 1.00 46.01 216 THR A O 1
ATOM 1692 N N . ASP A 1 220 ? 70.988 16.019 42.336 1.00 57.23 217 ASP A N 1
ATOM 1693 C CA . ASP A 1 220 ? 72.349 15.502 42.189 1.00 63.58 217 ASP A CA 1
ATOM 1694 C C . ASP A 1 220 ? 72.916 14.884 43.443 1.00 65.09 217 ASP A C 1
ATOM 1695 O O . ASP A 1 220 ? 72.301 14.906 44.506 1.00 65.93 217 ASP A O 1
ATOM 1700 N N . SER A 1 221 ? 74.134 14.378 43.308 1.00 67.15 218 SER A N 1
ATOM 1701 C CA . SER A 1 221 ? 74.895 13.910 44.452 1.00 70.44 218 SER A CA 1
ATOM 1702 C C . SER A 1 221 ? 75.987 14.919 44.816 1.00 65.45 218 SER A C 1
ATOM 1703 O O . SER A 1 221 ? 76.797 14.664 45.710 1.00 69.60 218 SER A O 1
ATOM 1706 N N . THR A 1 222 ? 75.995 16.062 44.123 1.00 59.52 219 THR A N 1
ATOM 1707 C CA . THR A 1 222 ? 77.021 17.094 44.314 1.00 61.66 219 THR A CA 1
ATOM 1708 C C . THR A 1 222 ? 77.122 17.553 45.774 1.00 62.51 219 THR A C 1
ATOM 1709 O O . THR A 1 222 ? 76.109 17.776 46.440 1.00 59.13 219 THR A O 1
ATOM 1713 N N . ALA A 1 223 ? 78.355 17.684 46.257 1.00 64.14 220 ALA A N 1
ATOM 1714 C CA . ALA A 1 223 ? 78.622 18.090 47.633 1.00 62.66 220 ALA A CA 1
ATOM 1715 C C . ALA A 1 223 ? 78.112 19.499 47.911 1.00 58.68 220 ALA A C 1
ATOM 1716 O O . ALA A 1 223 ? 78.016 20.322 47.002 1.00 56.03 220 ALA A O 1
ATOM 1718 N N . LEU A 1 224 ? 77.782 19.765 49.172 1.00 60.07 221 LEU A N 1
ATOM 1719 C CA . LEU A 1 224 ? 77.269 21.073 49.583 1.00 61.12 221 LEU A CA 1
ATOM 1720 C C . LEU A 1 224 ? 78.281 22.174 49.246 1.00 58.68 221 LEU A C 1
ATOM 1721 O O . LEU A 1 224 ? 77.914 23.290 48.888 1.00 55.54 221 LEU A O 1
ATOM 1726 N N A GLU A 1 225 ? 79.556 21.820 49.316 0.45 60.79 222 GLU A N 1
ATOM 1727 N N B GLU A 1 225 ? 79.562 21.844 49.366 0.55 60.84 222 GLU A N 1
ATOM 1728 C CA A GLU A 1 225 ? 80.644 22.772 49.150 0.45 62.56 222 GLU A CA 1
ATOM 1729 C CA B GLU A 1 225 ? 80.636 22.809 49.136 0.55 62.54 222 GLU A CA 1
ATOM 1730 C C A GLU A 1 225 ? 80.895 23.176 47.694 0.45 62.92 222 GLU A C 1
ATOM 1731 C C B GLU A 1 225 ? 80.803 23.231 47.677 0.55 62.81 222 GLU A C 1
ATOM 1732 O O A GLU A 1 225 ? 81.466 24.237 47.430 0.45 64.96 222 GLU A O 1
ATOM 1733 O O B GLU A 1 225 ? 81.236 24.351 47.395 0.55 64.71 222 GLU A O 1
ATOM 1744 N N . ASP A 1 226 ? 80.466 22.334 46.756 1.00 61.02 223 ASP A N 1
ATOM 1745 C CA . ASP A 1 226 ? 80.790 22.529 45.336 1.00 58.92 223 ASP A CA 1
ATOM 1746 C C . ASP A 1 226 ? 79.710 23.198 44.495 1.00 55.16 223 ASP A C 1
ATOM 1747 O O . ASP A 1 226 ? 78.511 23.088 44.795 1.00 49.39 223 ASP A O 1
ATOM 1752 N N . PRO A 1 227 ? 80.137 23.907 43.435 1.00 54.22 224 PRO A N 1
ATOM 1753 C CA . PRO A 1 227 ? 79.194 24.516 42.489 1.00 51.65 224 PRO A CA 1
ATOM 1754 C C . PRO A 1 227 ? 78.223 23.484 41.910 1.00 56.05 224 PRO A C 1
ATOM 1755 O O . PRO A 1 227 ? 78.589 22.339 41.632 1.00 54.20 224 PRO A O 1
ATOM 1759 N N . LYS A 1 228 ? 76.974 23.891 41.741 1.00 57.52 225 LYS A N 1
ATOM 1760 C CA . LYS A 1 228 ? 75.936 22.960 41.336 1.00 55.59 225 LYS A CA 1
ATOM 1761 C C . LYS A 1 228 ? 75.363 23.340 39.982 1.00 58.40 225 LYS A C 1
ATOM 1762 O O . LYS A 1 228 ? 75.359 24.516 39.608 1.00 57.91 225 LYS A O 1
ATOM 1768 N N . ASP A 1 229 ? 74.911 22.337 39.233 1.00 59.30 226 ASP A N 1
ATOM 1769 C CA . ASP A 1 229 ? 74.415 22.580 37.888 1.00 59.01 226 ASP A CA 1
ATOM 1770 C C . ASP A 1 229 ? 72.939 22.896 37.914 1.00 50.91 226 ASP A C 1
ATOM 1771 O O . ASP A 1 229 ? 72.104 22.020 38.127 1.00 52.24 226 ASP A O 1
ATOM 1776 N N . HIS A 1 230 ? 72.633 24.166 37.700 1.00 48.67 227 HIS A N 1
ATOM 1777 C CA . HIS A 1 230 ? 71.260 24.643 37.692 1.00 51.18 227 HIS A CA 1
ATOM 1778 C C . HIS A 1 230 ? 70.485 24.107 36.476 1.00 51.76 227 HIS A C 1
ATOM 1779 O O . HIS A 1 230 ? 69.300 23.810 36.578 1.00 52.12 227 HIS A O 1
ATOM 1786 N N . GLU A 1 231 ? 71.169 23.970 35.343 1.00 50.04 228 GLU A N 1
ATOM 1787 C CA . GLU A 1 231 ? 70.538 23.599 34.081 1.00 54.37 228 GLU A CA 1
ATOM 1788 C C . GLU A 1 231 ? 69.785 22.274 34.131 1.00 54.88 228 GLU A C 1
ATOM 1789 O O . GLU A 1 231 ? 68.821 22.076 33.396 1.00 60.91 228 GLU A O 1
ATOM 1795 N N . ASN A 1 232 ? 70.237 21.365 34.988 1.00 49.85 229 ASN A N 1
ATOM 1796 C CA . ASN A 1 232 ? 69.668 20.029 35.050 1.00 50.54 229 ASN A CA 1
ATOM 1797 C C . ASN A 1 232 ? 68.972 19.741 36.369 1.00 48.93 229 ASN A C 1
ATOM 1798 O O . ASN A 1 232 ? 68.404 18.671 36.558 1.00 55.21 229 ASN A O 1
ATOM 1803 N N . CYS A 1 233 ? 69.010 20.714 37.270 1.00 41.68 230 CYS A N 1
ATOM 1804 C CA . CYS A 1 233 ? 68.387 20.571 38.573 1.00 38.40 230 CYS A CA 1
ATOM 1805 C C . CYS A 1 233 ? 66.886 20.737 38.485 1.00 41.37 230 CYS A C 1
ATOM 1806 O O . CYS A 1 233 ? 66.384 21.769 38.034 1.00 44.74 230 CYS A O 1
ATOM 1809 N N . ASN A 1 234 ? 66.168 19.715 38.929 1.00 40.68 231 ASN A N 1
ATOM 1810 C CA . ASN A 1 234 ? 64.718 19.775 38.993 1.00 39.97 231 ASN A CA 1
ATOM 1811 C C . ASN A 1 234 ? 64.194 20.938 39.843 1.00 41.63 231 ASN A C 1
ATOM 1812 O O . ASN A 1 234 ? 63.165 21.558 39.509 1.00 37.67 231 ASN A O 1
ATOM 1817 N N . ILE A 1 235 ? 64.889 21.228 40.943 1.00 39.93 232 ILE A N 1
ATOM 1818 C CA . ILE A 1 235 ? 64.463 22.303 41.841 1.00 39.32 232 ILE A CA 1
ATOM 1819 C C . ILE A 1 235 ? 64.531 23.635 41.117 1.00 40.63 232 ILE A C 1
ATOM 1820 O O . ILE A 1 235 ? 63.567 24.397 41.123 1.00 44.11 232 ILE A O 1
ATOM 1825 N N . PHE A 1 236 ? 65.683 23.921 40.515 1.00 39.70 233 PHE A N 1
ATOM 1826 C CA . PHE A 1 236 ? 65.832 25.120 39.699 1.00 42.92 233 PHE A CA 1
ATOM 1827 C C . PHE A 1 236 ? 64.746 25.167 38.633 1.00 44.10 233 PHE A C 1
ATOM 1828 O O . PHE A 1 236 ? 64.049 26.183 38.493 1.00 46.07 233 PHE A O 1
ATOM 1836 N N . LYS A 1 237 ? 64.582 24.054 37.915 1.00 38.39 234 LYS A N 1
ATOM 1837 C CA . LYS A 1 237 ? 63.602 23.965 36.830 1.00 43.53 234 LYS A CA 1
ATOM 1838 C C . LYS A 1 237 ? 62.172 24.283 37.273 1.00 41.15 234 LYS A C 1
ATOM 1839 O O . LYS A 1 237 ? 61.382 24.844 36.518 1.00 39.07 234 LYS A O 1
ATOM 1845 N N . ILE A 1 238 ? 61.833 23.905 38.495 1.00 44.33 235 ILE A N 1
ATOM 1846 C CA . ILE A 1 238 ? 60.517 24.219 39.037 1.00 41.61 235 ILE A CA 1
ATOM 1847 C C . ILE A 1 238 ? 60.475 25.655 39.590 1.00 41.75 235 ILE A C 1
ATOM 1848 O O . ILE A 1 238 ? 59.493 26.384 39.386 1.00 37.82 235 ILE A O 1
ATOM 1853 N N . ALA A 1 239 ? 61.542 26.061 40.275 1.00 42.15 236 ALA A N 1
ATOM 1854 C CA . ALA A 1 239 ? 61.639 27.429 40.795 1.00 43.44 236 ALA A CA 1
ATOM 1855 C C . ALA A 1 239 ? 61.492 28.474 39.691 1.00 47.44 236 ALA A C 1
ATOM 1856 O O . ALA A 1 239 ? 60.915 29.540 39.918 1.00 50.47 236 ALA A O 1
ATOM 1858 N N . LYS A 1 240 ? 62.006 28.153 38.503 1.00 46.08 237 LYS A N 1
ATOM 1859 C CA . LYS A 1 240 ? 61.951 29.048 37.348 1.00 45.55 237 LYS A CA 1
ATOM 1860 C C . LYS A 1 240 ? 60.540 29.550 37.103 1.00 48.08 237 LYS A C 1
ATOM 1861 O O . LYS A 1 240 ? 60.347 30.705 36.743 1.00 54.09 237 LYS A O 1
ATOM 1867 N N . LEU A 1 241 ? 59.561 28.672 37.303 1.00 46.45 238 LEU A N 1
ATOM 1868 C CA . LEU A 1 241 ? 58.142 29.015 37.163 1.00 45.20 238 LEU A CA 1
ATOM 1869 C C . LEU A 1 241 ? 57.707 30.170 38.053 1.00 48.00 238 LEU A C 1
ATOM 1870 O O . LEU A 1 241 ? 56.703 30.813 37.777 1.00 55.67 238 LEU A O 1
ATOM 1875 N N . PHE A 1 242 ? 58.457 30.435 39.118 1.00 47.82 239 PHE A N 1
ATOM 1876 C CA . PHE A 1 242 ? 58.046 31.430 40.107 1.00 47.23 239 PHE A CA 1
ATOM 1877 C C . PHE A 1 242 ? 58.944 32.663 40.170 1.00 48.72 239 PHE A C 1
ATOM 1878 O O . PHE A 1 242 ? 58.763 33.529 41.028 1.00 51.05 239 PHE A O 1
ATOM 1886 N N . LEU A 1 243 ? 59.908 32.741 39.264 1.00 49.70 240 LEU A N 1
ATOM 1887 C CA . LEU A 1 243 ? 60.959 33.752 39.359 1.00 51.56 240 LEU A CA 1
ATOM 1888 C C . LEU A 1 243 ? 61.101 34.539 38.059 1.00 53.60 240 LEU A C 1
ATOM 1889 O O . LEU A 1 243 ? 61.091 33.957 36.971 1.00 53.11 240 LEU A O 1
ATOM 1894 N N . ASP A 1 244 ? 61.226 35.859 38.171 1.00 60.14 241 ASP A N 1
ATOM 1895 C CA . ASP A 1 244 ? 61.574 36.674 37.011 1.00 70.62 241 ASP A CA 1
ATOM 1896 C C . ASP A 1 244 ? 63.073 36.559 36.701 1.00 73.44 241 ASP A C 1
ATOM 1897 O O . ASP A 1 244 ? 63.789 35.793 37.353 1.00 71.69 241 ASP A O 1
ATOM 1902 N N . GLU A 1 245 ? 63.540 37.330 35.722 1.00 76.92 242 GLU A N 1
ATOM 1903 C CA . GLU A 1 245 ? 64.931 37.257 35.264 1.00 78.74 242 GLU A CA 1
ATOM 1904 C C . GLU A 1 245 ? 65.989 37.422 36.345 1.00 73.75 242 GLU A C 1
ATOM 1905 O O . GLU A 1 245 ? 66.974 36.688 36.370 1.00 70.79 242 GLU A O 1
ATOM 1911 N N . SER A 1 246 ? 65.804 38.405 37.217 1.00 75.27 243 SER A N 1
ATOM 1912 C CA . SER A 1 246 ? 66.795 38.658 38.254 1.00 75.60 243 SER A CA 1
ATOM 1913 C C . SER A 1 246 ? 66.786 37.544 39.293 1.00 70.32 243 SER A C 1
ATOM 1914 O O . SER A 1 246 ? 67.845 37.055 39.683 1.00 69.22 243 SER A O 1
ATOM 1917 N N . GLY A 1 247 ? 65.588 37.141 39.723 1.00 60.98 244 GLY A N 1
ATOM 1918 C CA . GLY A 1 247 ? 65.442 36.100 40.724 1.00 59.04 244 GLY A CA 1
ATOM 1919 C C . GLY A 1 247 ? 66.050 34.780 40.278 1.00 54.33 244 GLY A C 1
ATOM 1920 O O . GLY A 1 247 ? 66.595 34.029 41.087 1.00 54.97 244 GLY A O 1
ATOM 1921 N N . GLN A 1 248 ? 65.960 34.514 38.978 1.00 51.39 245 GLN A N 1
ATOM 1922 C CA . GLN A 1 248 ? 66.517 33.309 38.396 1.00 53.05 245 GLN A CA 1
ATOM 1923 C C . GLN A 1 248 ? 68.029 33.361 38.472 1.00 52.02 245 GLN A C 1
ATOM 1924 O O . GLN A 1 248 ? 68.687 32.390 38.870 1.00 47.89 245 GLN A O 1
ATOM 1930 N N . LYS A 1 249 ? 68.574 34.521 38.120 1.00 55.34 246 LYS A N 1
ATOM 1931 C CA . LYS A 1 249 ? 70.008 34.712 38.167 1.00 55.86 246 LYS A CA 1
ATOM 1932 C C . LYS A 1 249 ? 70.512 34.671 39.607 1.00 54.27 246 LYS A C 1
ATOM 1933 O O . LYS A 1 249 ? 71.541 34.068 39.883 1.00 55.50 246 LYS A O 1
ATOM 1939 N N . GLU A 1 250 ? 69.783 35.293 40.528 1.00 57.12 247 GLU A N 1
ATOM 1940 C CA . GLU A 1 250 ? 70.182 35.275 41.937 1.00 62.61 247 GLU A CA 1
ATOM 1941 C C . GLU A 1 250 ? 70.260 33.837 42.462 1.00 59.56 247 GLU A C 1
ATOM 1942 O O . GLU A 1 250 ? 71.195 33.471 43.180 1.00 59.25 247 GLU A O 1
ATOM 1948 N N . LEU A 1 251 ? 69.273 33.022 42.097 1.00 55.34 248 LEU A N 1
ATOM 1949 C CA . LEU A 1 251 ? 69.279 31.626 42.509 1.00 49.67 248 LEU A CA 1
ATOM 1950 C C . LEU A 1 251 ? 70.439 30.891 41.852 1.00 52.39 248 LEU A C 1
ATOM 1951 O O . LEU A 1 251 ? 71.181 30.158 42.512 1.00 50.32 248 LEU A O 1
ATOM 1956 N N . GLN A 1 252 ? 70.592 31.116 40.550 1.00 48.61 249 GLN A N 1
ATOM 1957 C CA . GLN A 1 252 ? 71.656 30.520 39.776 1.00 48.88 249 GLN A CA 1
ATOM 1958 C C . GLN A 1 252 ? 73.024 30.781 40.404 1.00 52.87 249 GLN A C 1
ATOM 1959 O O . GLN A 1 252 ? 73.871 29.887 40.486 1.00 50.86 249 GLN A O 1
ATOM 1965 N N . ILE A 1 253 ? 73.219 32.012 40.861 1.00 50.12 250 ILE A N 1
ATOM 1966 C CA . ILE A 1 253 ? 74.455 32.406 41.498 1.00 58.25 250 ILE A CA 1
ATOM 1967 C C . ILE A 1 253 ? 74.668 31.647 42.806 1.00 59.18 250 ILE A C 1
ATOM 1968 O O . ILE A 1 253 ? 75.799 31.290 43.143 1.00 61.95 250 ILE A O 1
ATOM 1973 N N . ARG A 1 254 ? 73.589 31.391 43.540 1.00 54.94 251 ARG A N 1
ATOM 1974 C CA . ARG A 1 254 ? 73.706 30.578 44.757 1.00 56.10 251 ARG A CA 1
ATOM 1975 C C . ARG A 1 254 ? 74.121 29.137 44.436 1.00 55.45 251 ARG A C 1
ATOM 1976 O O . ARG A 1 254 ? 74.865 28.501 45.200 1.00 56.22 251 ARG A O 1
ATOM 1984 N N . TYR A 1 255 ? 73.645 28.644 43.292 1.00 52.18 252 TYR A N 1
ATOM 1985 C CA . TYR A 1 255 ? 74.000 27.315 42.795 1.00 50.02 252 TYR A CA 1
ATOM 1986 C C . TYR A 1 255 ? 75.494 27.221 42.498 1.00 51.37 252 TYR A C 1
ATOM 1987 O O . TYR A 1 255 ? 76.171 26.306 42.976 1.00 51.88 252 TYR A O 1
ATOM 1996 N N . GLU A 1 256 ? 76.002 28.178 41.723 1.00 51.14 253 GLU A N 1
ATOM 1997 C CA . GLU A 1 256 ? 77.401 28.170 41.281 1.00 56.69 253 GLU A CA 1
ATOM 1998 C C . G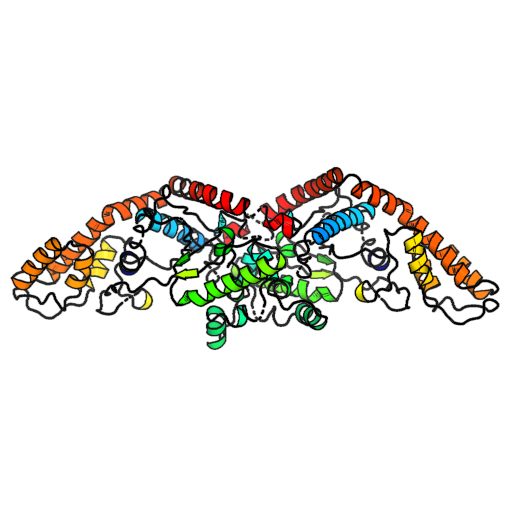LU A 1 256 ? 78.437 28.510 42.360 1.00 57.54 253 GLU A C 1
ATOM 1999 O O . GLU A 1 256 ? 79.633 28.321 42.157 1.00 65.13 253 GLU A O 1
ATOM 2005 N N . LYS A 1 257 ? 77.994 29.008 43.501 1.00 56.28 254 LYS A N 1
ATOM 2006 C CA . LYS A 1 257 ? 78.935 29.432 44.521 1.00 61.31 254 LYS A CA 1
ATOM 2007 C C . LYS A 1 257 ? 79.382 28.280 45.408 1.00 62.93 254 LYS A C 1
ATOM 2008 O O . LYS A 1 257 ? 80.549 28.194 45.784 1.00 70.21 254 LYS A O 1
ATOM 2014 N N . GLY A 1 258 ? 78.459 27.389 45.734 1.00 58.14 255 GLY A N 1
ATOM 2015 C CA . GLY A 1 258 ? 78.742 26.316 46.666 1.00 60.08 255 GLY A CA 1
ATOM 2016 C C . GLY A 1 258 ? 78.548 26.815 48.084 1.00 64.37 255 GLY A C 1
ATOM 2017 O O . GLY A 1 258 ? 78.362 28.016 48.288 1.00 63.79 255 GLY A O 1
ATOM 2018 N N . GLY A 1 259 ? 78.587 25.906 49.060 1.00 65.26 256 GLY A N 1
ATOM 2019 C CA . GLY A 1 259 ? 78.353 26.262 50.453 1.00 62.02 256 GLY A CA 1
ATOM 2020 C C . GLY A 1 259 ? 76.870 26.339 50.777 1.00 57.24 256 GLY A C 1
ATOM 2021 O O . GLY A 1 259 ? 76.461 26.665 51.893 1.00 56.27 256 GLY A O 1
ATOM 2022 N N . GLU A 1 260 ? 76.051 26.027 49.786 1.00 52.93 257 GLU A N 1
ATOM 2023 C CA . GLU A 1 260 ? 74.621 25.968 50.005 1.00 56.69 257 GLU A CA 1
ATOM 2024 C C . GLU A 1 260 ? 74.128 24.735 49.288 1.00 55.78 257 GLU A C 1
ATOM 2025 O O . GLU A 1 260 ? 74.573 24.437 48.177 1.00 57.63 257 GLU A O 1
ATOM 2031 N N . GLY A 1 261 ? 73.234 24.004 49.941 1.00 51.73 258 GLY A N 1
ATOM 2032 C CA . GLY A 1 261 ? 72.846 22.691 49.472 1.00 49.88 258 GLY A CA 1
ATOM 2033 C C . GLY A 1 261 ? 71.467 22.672 48.869 1.00 46.60 258 GLY A C 1
ATOM 2034 O O . GLY A 1 261 ? 70.731 23.654 48.912 1.00 48.16 258 GLY A O 1
ATOM 2035 N N . TYR A 1 262 ? 71.103 21.534 48.309 1.00 46.00 259 TYR A N 1
ATOM 2036 C CA . TYR A 1 262 ? 69.793 21.411 47.702 1.00 46.35 259 TYR A CA 1
ATOM 2037 C C . TYR A 1 262 ? 68.703 21.517 48.774 1.00 47.72 259 TYR A C 1
ATOM 2038 O O . TYR A 1 262 ? 67.622 22.012 48.508 1.00 47.44 259 TYR A O 1
ATOM 2047 N N . GLY A 1 263 ? 69.009 21.083 49.993 1.00 47.38 260 GLY A N 1
ATOM 2048 C CA . GLY A 1 263 ? 68.078 21.215 51.103 1.00 44.03 260 GLY A CA 1
ATOM 2049 C C . GLY A 1 263 ? 67.673 22.655 51.359 1.00 43.23 260 GLY A C 1
ATOM 2050 O O . GLY A 1 263 ? 66.533 22.928 51.744 1.00 46.52 260 GLY A O 1
ATOM 2051 N N . HIS A 1 264 ? 68.601 23.585 51.141 1.00 38.39 261 HIS A N 1
ATOM 2052 C CA . HIS A 1 264 ? 68.274 25.003 51.257 1.00 44.36 261 HIS A CA 1
ATOM 2053 C C . HIS A 1 264 ? 67.409 25.439 50.082 1.00 46.88 261 HIS A C 1
ATOM 2054 O O . HIS A 1 264 ? 66.437 26.191 50.233 1.00 49.05 261 HIS A O 1
ATOM 2061 N N . PHE A 1 265 ? 67.759 24.956 48.901 1.00 48.18 262 PHE A N 1
ATOM 2062 C CA . PHE A 1 265 ? 67.007 25.297 47.699 1.00 42.69 262 PHE A CA 1
ATOM 2063 C C . PHE A 1 265 ? 65.555 24.848 47.814 1.00 38.01 262 PHE A C 1
ATOM 2064 O O . PHE A 1 265 ? 64.645 25.571 47.414 1.00 38.57 262 PHE A O 1
ATOM 2072 N N . LYS A 1 266 ? 65.347 23.683 48.419 1.00 38.34 263 LYS A N 1
ATOM 2073 C CA . LYS A 1 266 ? 63.996 23.183 48.676 1.00 40.62 263 LYS A CA 1
ATOM 2074 C C . LYS A 1 266 ? 63.246 24.084 49.645 1.00 39.90 263 LYS A C 1
ATOM 2075 O O . LYS A 1 266 ? 62.053 24.339 49.476 1.00 40.50 263 LYS A O 1
ATOM 2081 N N . ILE A 1 267 ? 63.949 24.553 50.672 1.00 42.97 264 ILE A N 1
ATOM 2082 C CA . ILE A 1 267 ? 63.359 25.485 51.629 1.00 46.09 264 ILE A CA 1
ATOM 2083 C C . ILE A 1 267 ? 62.875 26.740 50.900 1.00 44.90 264 ILE A C 1
ATOM 2084 O O . ILE A 1 267 ? 61.763 27.208 51.108 1.00 44.80 264 ILE A O 1
ATOM 2089 N N . TYR A 1 268 ? 63.717 27.241 50.007 1.00 45.30 265 TYR A N 1
ATOM 2090 C CA . TYR A 1 268 ? 63.405 28.408 49.203 1.00 47.05 265 TYR A CA 1
ATOM 2091 C C . TYR A 1 268 ? 62.217 28.152 48.277 1.00 44.10 265 TYR A C 1
ATOM 2092 O O . TYR A 1 268 ? 61.319 28.983 48.179 1.00 43.97 265 TYR A O 1
ATOM 2101 N N . LEU A 1 269 ? 62.194 26.995 47.618 1.00 44.04 266 LEU A N 1
ATOM 2102 C CA . LEU A 1 269 ? 61.083 26.684 46.715 1.00 42.90 266 LEU A CA 1
ATOM 2103 C C . LEU A 1 269 ? 59.752 26.632 47.468 1.00 43.03 266 LEU A C 1
ATOM 2104 O O . LEU A 1 269 ? 58.737 27.101 46.967 1.00 45.00 266 LEU A O 1
ATOM 2109 N N . ASN A 1 270 ? 59.758 26.071 48.675 1.00 43.85 267 ASN A N 1
ATOM 2110 C CA . ASN A 1 270 ? 58.564 26.096 49.526 1.00 44.07 267 ASN A CA 1
ATOM 2111 C C . ASN A 1 270 ? 58.034 27.514 49.694 1.00 45.71 267 ASN A C 1
ATOM 2112 O O . ASN A 1 270 ? 56.828 27.736 49.651 1.00 48.22 267 ASN A O 1
ATOM 2117 N N . GLU A 1 271 ? 58.943 28.466 49.902 1.00 45.65 268 GLU A N 1
ATOM 2118 C CA . GLU A 1 271 ? 58.551 29.856 50.112 1.00 47.69 268 GLU A CA 1
ATOM 2119 C C . GLU A 1 271 ? 57.908 30.430 48.860 1.00 48.86 268 GLU A C 1
ATOM 2120 O O . GLU A 1 271 ? 56.861 31.077 48.936 1.00 51.63 268 GLU A O 1
ATOM 2126 N N . LEU A 1 272 ? 58.540 30.203 47.711 1.00 47.22 269 LEU A N 1
ATOM 2127 C CA . LEU A 1 272 ? 58.031 30.730 46.446 1.00 50.10 269 LEU A CA 1
ATOM 2128 C C . LEU A 1 272 ? 56.662 30.130 46.118 1.00 47.39 269 LEU A C 1
ATOM 2129 O O . LEU A 1 272 ? 55.756 30.829 45.664 1.00 45.97 269 LEU A O 1
ATOM 2134 N N . VAL A 1 273 ? 56.506 28.834 46.358 1.00 42.36 270 VAL A N 1
ATOM 2135 C CA . VAL A 1 273 ? 55.229 28.205 46.044 1.00 42.57 270 VAL A CA 1
ATOM 2136 C C . VAL A 1 273 ? 54.111 28.664 46.988 1.00 42.94 270 VAL A C 1
ATOM 2137 O O . VAL A 1 273 ? 53.051 29.057 46.528 1.00 45.00 270 VAL A O 1
ATOM 2141 N N . ASN A 1 274 ? 54.351 28.610 48.298 1.00 41.61 271 ASN A N 1
ATOM 2142 C CA . ASN A 1 274 ? 53.354 29.021 49.286 1.00 40.85 271 ASN A CA 1
ATOM 2143 C C . ASN A 1 274 ? 52.886 30.444 49.020 1.00 44.50 271 ASN A C 1
ATOM 2144 O O . ASN A 1 274 ? 51.692 30.736 49.067 1.00 45.91 271 ASN A O 1
ATOM 2149 N N . ALA A 1 275 ? 53.829 31.331 48.721 1.00 43.45 272 ALA A N 1
ATOM 2150 C CA . ALA A 1 275 ? 53.486 32.721 48.445 1.00 46.31 272 ALA A CA 1
ATOM 2151 C C . ALA A 1 275 ? 52.688 32.881 47.145 1.00 49.09 272 ALA A C 1
ATOM 2152 O O . ALA A 1 275 ? 51.722 33.655 47.094 1.00 53.49 272 ALA A O 1
ATOM 2154 N N . TYR A 1 276 ? 53.097 32.169 46.099 1.00 42.22 273 TYR A N 1
ATOM 2155 C CA . TYR A 1 276 ? 52.468 32.334 44.791 1.00 46.85 273 TYR A CA 1
ATOM 2156 C C . TYR A 1 276 ? 50.984 31.931 44.819 1.00 44.04 273 TYR A C 1
ATOM 2157 O O . TYR A 1 276 ? 50.138 32.625 44.278 1.00 42.55 273 TYR A O 1
ATOM 2166 N N . PHE A 1 277 ? 50.661 30.820 45.464 1.00 46.15 274 PHE A N 1
ATOM 2167 C CA . PHE A 1 277 ? 49.281 30.364 45.459 1.00 44.01 274 PHE A CA 1
ATOM 2168 C C . PHE A 1 277 ? 48.529 30.714 46.742 1.00 45.54 274 PHE A C 1
ATOM 2169 O O . PHE A 1 277 ? 47.439 30.202 46.980 1.00 50.02 274 PHE A O 1
ATOM 2177 N N . LYS A 1 278 ? 49.112 31.597 47.548 1.00 42.34 275 LYS A N 1
ATOM 2178 C CA . LYS A 1 278 ? 48.558 31.956 48.848 1.00 40.97 275 LYS A CA 1
ATOM 2179 C C . LYS A 1 278 ? 47.115 32.444 48.739 1.00 45.92 275 LYS A C 1
ATOM 2180 O O . LYS A 1 278 ? 46.232 31.991 49.469 1.00 45.56 275 LYS A O 1
ATOM 2186 N N . GLU A 1 279 ? 46.891 33.359 47.804 1.00 48.01 276 GLU A N 1
ATOM 2187 C CA . GLU A 1 279 ? 45.597 34.001 47.617 1.00 50.11 276 GLU A CA 1
ATOM 2188 C C . GLU A 1 279 ? 44.531 33.034 47.092 1.00 47.39 276 GLU A C 1
ATOM 2189 O O . GLU A 1 279 ? 43.373 33.069 47.529 1.00 48.41 276 GLU A O 1
ATOM 2195 N N . ALA A 1 280 ? 44.935 32.183 46.150 1.00 38.24 277 ALA A N 1
ATOM 2196 C CA . ALA A 1 280 ? 44.058 31.198 45.530 1.00 39.85 277 ALA A CA 1
ATOM 2197 C C . ALA A 1 280 ? 43.626 30.157 46.557 1.00 40.67 277 ALA A C 1
ATOM 2198 O O . ALA A 1 280 ? 42.447 29.794 46.616 1.00 37.73 277 ALA A O 1
ATOM 2200 N N . ARG A 1 281 ? 44.581 29.680 47.358 1.00 39.49 278 ARG A N 1
ATOM 2201 C CA . ARG A 1 281 ? 44.284 28.728 48.427 1.00 43.73 278 ARG A CA 1
ATOM 2202 C C . ARG A 1 281 ? 43.252 29.231 49.425 1.00 48.01 278 ARG A C 1
ATOM 2203 O O . ARG A 1 281 ? 42.405 28.476 49.882 1.00 49.12 278 ARG A O 1
ATOM 2211 N N . GLU A 1 282 ? 43.332 30.503 49.781 1.00 47.47 279 GLU A N 1
ATOM 2212 C CA . GLU A 1 282 ? 42.409 31.034 50.775 1.00 50.95 279 GLU A CA 1
ATOM 2213 C C . GLU A 1 282 ? 41.023 31.140 50.167 1.00 50.94 279 GLU A C 1
ATOM 2214 O O . GLU A 1 282 ? 40.025 30.785 50.797 1.00 49.66 279 GLU A O 1
ATOM 2220 N N . LYS A 1 283 ? 40.976 31.587 48.915 1.00 51.23 280 LYS A N 1
ATOM 2221 C CA . LYS A 1 283 ? 39.734 31.650 48.163 1.00 49.39 280 LYS A CA 1
ATOM 2222 C C . LYS A 1 283 ? 39.114 30.262 48.005 1.00 44.32 280 LYS A C 1
ATOM 2223 O O . LYS A 1 283 ? 37.887 30.109 48.079 1.00 46.91 280 LYS A O 1
ATOM 2229 N N . TYR A 1 284 ? 39.965 29.255 47.797 1.00 40.41 281 TYR A N 1
ATOM 2230 C CA . TYR A 1 284 ? 39.528 27.878 47.556 1.00 38.98 281 TYR A CA 1
ATOM 2231 C C . TYR A 1 284 ? 38.902 27.293 48.824 1.00 44.59 281 TYR A C 1
ATOM 2232 O O . TYR A 1 284 ? 37.805 26.717 48.787 1.00 42.96 281 TYR A O 1
ATOM 2241 N N . ASN A 1 285 ? 39.597 27.452 49.947 1.00 42.67 282 ASN A N 1
ATOM 2242 C CA . ASN A 1 285 ? 39.073 26.990 51.224 1.00 46.68 282 ASN A CA 1
ATOM 2243 C C . ASN A 1 285 ? 37.822 27.772 51.618 1.00 51.92 282 ASN A C 1
ATOM 2244 O O . ASN A 1 285 ? 36.893 27.218 52.193 1.00 59.05 282 ASN A O 1
ATOM 2249 N N . GLU A 1 286 ? 37.797 29.057 51.292 1.00 54.85 283 GLU A N 1
ATOM 2250 C CA . GLU A 1 286 ? 36.633 29.901 51.555 1.00 60.13 283 GLU A CA 1
ATOM 2251 C C . GLU A 1 286 ? 35.381 29.401 50.827 1.00 57.82 283 GLU A C 1
ATOM 2252 O O . GLU A 1 286 ? 34.284 29.420 51.382 1.00 58.53 283 GLU A O 1
ATOM 2258 N N . LEU A 1 287 ? 35.552 28.952 49.588 1.00 52.97 284 LEU A N 1
ATOM 2259 C CA . LEU A 1 287 ? 34.444 28.445 48.784 1.00 50.87 284 LEU A CA 1
ATOM 2260 C C . LEU A 1 287 ? 33.930 27.095 49.276 1.00 50.29 284 LEU A C 1
ATOM 2261 O O . LEU A 1 287 ? 32.732 26.828 49.229 1.00 54.93 284 LEU A O 1
ATOM 2266 N N . LEU A 1 288 ? 34.835 26.245 49.741 1.00 47.80 285 LEU A N 1
ATOM 2267 C CA . LEU A 1 288 ? 34.457 24.916 50.198 1.00 49.06 285 LEU A CA 1
ATOM 2268 C C . LEU A 1 288 ? 33.787 24.968 51.564 1.00 52.41 285 LEU A C 1
ATOM 2269 O O . LEU A 1 288 ? 32.997 24.087 51.906 1.00 53.16 285 LEU A O 1
ATOM 2274 N N . GLU A 1 289 ? 34.109 26.006 52.328 1.00 52.91 286 GLU A N 1
ATOM 2275 C CA . GLU A 1 289 ? 33.534 26.230 53.649 1.00 58.31 286 GLU A CA 1
ATOM 2276 C C . GLU A 1 289 ? 32.061 26.591 53.585 1.00 57.54 286 GLU A C 1
ATOM 2277 O O . GLU A 1 289 ? 31.284 26.202 54.460 1.00 62.15 286 GLU A O 1
ATOM 2283 N N . LYS A 1 290 ? 31.672 27.366 52.580 1.00 57.86 287 LYS A N 1
ATOM 2284 C CA . LYS A 1 290 ? 30.253 27.683 52.410 1.00 63.15 287 LYS A CA 1
ATOM 2285 C C . LYS A 1 290 ? 29.758 27.279 51.031 1.00 62.54 287 LYS A C 1
ATOM 2286 O O . LYS A 1 290 ? 29.706 28.089 50.110 1.00 60.42 287 LYS A O 1
ATOM 2292 N N . PRO A 1 291 ? 29.371 26.013 50.896 1.00 63.73 288 PRO A N 1
ATOM 2293 C CA . PRO A 1 291 ? 29.037 25.389 49.614 1.00 63.55 288 PRO A CA 1
ATOM 2294 C C . PRO A 1 291 ? 27.820 26.002 48.941 1.00 62.67 288 PRO A C 1
ATOM 2295 O O . PRO A 1 291 ? 27.658 25.817 47.738 1.00 59.99 288 PRO A O 1
ATOM 2299 N N . SER A 1 292 ? 26.977 26.702 49.691 1.00 62.45 289 SER A N 1
ATOM 2300 C CA . SER A 1 292 ? 25.795 27.325 49.099 1.00 63.45 289 SER A CA 1
ATOM 2301 C C . SER A 1 292 ? 26.179 28.412 48.090 1.00 61.79 289 SER A C 1
ATOM 2302 O O . SER A 1 292 ? 25.520 28.571 47.060 1.00 64.13 289 SER A O 1
ATOM 2305 N N . HIS A 1 293 ? 27.248 29.149 48.385 1.00 56.17 290 HIS A N 1
ATOM 2306 C CA . HIS A 1 293 ? 27.745 30.174 47.470 1.00 61.19 290 HIS A CA 1
ATOM 2307 C C . HIS A 1 293 ? 28.336 29.549 46.200 1.00 57.21 290 HIS A C 1
ATOM 2308 O O . HIS A 1 293 ? 28.245 30.125 45.116 1.00 54.51 290 HIS A O 1
ATOM 2315 N N . LEU A 1 294 ? 28.934 28.369 46.341 1.00 54.51 291 LEU A N 1
ATOM 2316 C CA . LEU A 1 294 ? 29.525 27.673 45.202 1.00 48.44 291 LEU A CA 1
ATOM 2317 C C . LEU A 1 294 ? 28.422 27.177 44.265 1.00 45.43 291 LEU A C 1
ATOM 2318 O O . LEU A 1 294 ? 28.487 27.368 43.045 1.00 41.79 291 LEU A O 1
ATOM 2323 N N . LYS A 1 295 ? 27.407 26.547 44.850 1.00 44.65 292 LYS A N 1
ATOM 2324 C CA . LYS A 1 295 ? 26.213 26.134 44.120 1.00 51.54 292 LYS A CA 1
ATOM 2325 C C . LYS A 1 295 ? 25.596 27.302 43.334 1.00 48.42 292 LYS A C 1
ATOM 2326 O O . LYS A 1 295 ? 25.230 27.151 42.171 1.00 48.79 292 LYS A O 1
ATOM 2332 N N . GLU A 1 296 ? 25.503 28.465 43.966 1.00 47.01 293 GLU A N 1
ATOM 2333 C CA . GLU A 1 296 ? 24.972 29.653 43.305 1.00 51.46 293 GLU A CA 1
ATOM 2334 C C . GLU A 1 296 ? 25.784 30.072 42.081 1.00 46.84 293 GLU A C 1
ATOM 2335 O O . GLU A 1 296 ? 25.218 30.516 41.079 1.00 41.80 293 GLU A O 1
ATOM 2341 N N . ILE A 1 297 ? 27.110 29.971 42.177 1.00 41.40 294 ILE A N 1
ATOM 2342 C CA . ILE A 1 297 ? 27.960 30.380 41.075 1.00 38.16 294 ILE A CA 1
ATOM 2343 C C . ILE A 1 297 ? 27.761 29.404 39.926 1.00 39.29 294 ILE A C 1
ATOM 2344 O O . ILE A 1 297 ? 27.603 29.803 38.768 1.00 37.53 294 ILE A O 1
ATOM 2349 N N . LEU A 1 298 ? 27.733 28.119 40.261 1.00 35.50 295 LEU A N 1
ATOM 2350 C CA . LEU A 1 298 ? 27.518 27.084 39.269 1.00 36.51 295 LEU A CA 1
ATOM 2351 C C . LEU A 1 298 ? 26.141 27.180 38.619 1.00 36.97 295 LEU A C 1
ATOM 2352 O O . LEU A 1 298 ? 26.018 26.965 37.415 1.00 36.17 295 LEU A O 1
ATOM 2357 N N . ASP A 1 299 ? 25.122 27.530 39.403 1.00 34.69 296 ASP A N 1
ATOM 2358 C CA . ASP A 1 299 ? 23.770 27.699 38.871 1.00 40.87 296 ASP A CA 1
ATOM 2359 C C . ASP A 1 299 ? 23.685 28.886 37.923 1.00 39.80 296 ASP A C 1
ATOM 2360 O O . ASP A 1 299 ? 22.999 28.832 36.902 1.00 42.18 296 ASP A O 1
ATOM 2365 N N . PHE A 1 300 ? 24.369 29.966 38.275 1.00 40.28 297 PHE A N 1
ATOM 2366 C CA . PHE A 1 300 ? 24.450 31.139 37.409 1.00 39.92 297 PHE A CA 1
ATOM 2367 C C . PHE A 1 300 ? 25.003 30.736 36.046 1.00 35.61 297 PHE A C 1
ATOM 2368 O O . PHE A 1 300 ? 24.443 31.099 35.026 1.00 34.56 297 PHE A O 1
ATOM 2376 N N . GLY A 1 301 ? 26.086 29.953 36.044 1.00 36.35 298 GLY A N 1
ATOM 2377 C CA . GLY A 1 301 ? 26.727 29.512 34.817 1.00 34.26 298 GLY A CA 1
ATOM 2378 C C . GLY A 1 301 ? 25.861 28.573 33.990 1.00 35.75 298 GLY A C 1
ATOM 2379 O O . GLY A 1 301 ? 25.759 28.715 32.762 1.00 33.91 298 GLY A O 1
ATOM 2380 N N . ALA A 1 302 ? 25.234 27.616 34.670 1.00 33.83 299 ALA A N 1
ATOM 2381 C CA . ALA A 1 302 ? 24.301 26.697 34.039 1.00 32.20 299 ALA A CA 1
ATOM 2382 C C . ALA A 1 302 ? 23.177 27.444 33.311 1.00 34.38 299 ALA A C 1
ATOM 2383 O O . ALA A 1 302 ? 22.838 27.102 32.179 1.00 34.47 299 ALA A O 1
ATOM 2385 N N . THR A 1 303 ? 22.608 28.462 33.952 1.00 38.91 300 THR A N 1
ATOM 2386 C CA . THR A 1 303 ? 21.525 29.225 33.329 1.00 43.12 300 THR A CA 1
ATOM 2387 C C . THR A 1 303 ? 21.954 29.785 31.967 1.00 41.39 300 THR A C 1
ATOM 2388 O O . THR A 1 303 ? 21.196 29.720 31.009 1.00 40.27 300 THR A O 1
ATOM 2392 N N . LYS A 1 304 ? 23.184 30.295 31.873 1.00 36.81 301 LYS A N 1
ATOM 2393 C CA . LYS A 1 304 ? 23.669 30.840 30.604 1.00 38.24 301 LYS A CA 1
ATOM 2394 C C . LYS A 1 304 ? 23.939 29.752 29.561 1.00 38.69 301 LYS A C 1
ATOM 2395 O O . LYS A 1 304 ? 23.641 29.937 28.375 1.00 38.90 301 LYS A O 1
ATOM 2401 N N . ALA A 1 305 ? 24.491 28.619 30.000 1.00 33.35 302 ALA A N 1
ATOM 2402 C CA . ALA A 1 305 ? 24.799 27.535 29.089 1.00 34.40 302 ALA A CA 1
ATOM 2403 C C . ALA A 1 305 ? 23.515 26.853 28.628 1.00 36.90 302 ALA A C 1
ATOM 2404 O O . ALA A 1 305 ? 23.402 26.440 27.472 1.00 37.08 302 ALA A O 1
ATOM 2406 N N . ARG A 1 306 ? 22.571 26.707 29.552 1.00 33.02 303 ARG A N 1
ATOM 2407 C CA . ARG A 1 306 ? 21.294 26.050 29.269 1.00 32.24 303 ARG A CA 1
ATOM 2408 C C . ARG A 1 306 ? 20.512 26.807 28.184 1.00 35.39 303 ARG A C 1
ATOM 2409 O O . ARG A 1 306 ? 19.902 26.192 27.311 1.00 33.76 303 ARG A O 1
ATOM 2417 N N . LYS A 1 307 ? 20.545 28.134 28.237 1.00 36.40 304 LYS A N 1
ATOM 2418 C CA . LYS A 1 307 ? 19.876 28.944 27.220 1.00 45.00 304 LYS A CA 1
ATOM 2419 C C . LYS A 1 307 ? 20.399 28.613 25.819 1.00 44.61 304 LYS A C 1
ATOM 2420 O O . LYS A 1 307 ? 19.620 28.415 24.884 1.00 45.94 304 LYS A O 1
ATOM 2426 N N . ILE A 1 308 ? 21.719 28.553 25.687 1.00 43.11 305 ILE A N 1
ATOM 2427 C CA . ILE A 1 308 ? 22.347 28.216 24.417 1.00 42.89 305 ILE A CA 1
ATOM 2428 C C . ILE A 1 308 ? 22.036 26.781 24.000 1.00 42.67 305 ILE A C 1
ATOM 2429 O O . ILE A 1 308 ? 21.670 26.519 22.857 1.00 48.92 305 ILE A O 1
ATOM 2434 N N . ALA A 1 309 ? 22.156 25.851 24.935 1.00 38.38 306 ALA A N 1
ATOM 2435 C CA . ALA A 1 309 ? 21.806 24.456 24.682 1.00 34.94 306 ALA A CA 1
ATOM 2436 C C . ALA A 1 309 ? 20.334 24.284 24.253 1.00 39.94 306 ALA A C 1
ATOM 2437 O O . ALA A 1 309 ? 20.036 23.569 23.286 1.00 38.99 306 ALA A O 1
ATOM 2439 N N . GLN A 1 310 ? 19.421 24.924 24.981 1.00 36.12 307 GLN A N 1
ATOM 2440 C CA . GLN A 1 310 ? 18.000 24.845 24.651 1.00 40.94 307 GLN A CA 1
ATOM 2441 C C . GLN A 1 310 ? 17.674 25.402 23.262 1.00 43.39 307 GLN A C 1
ATOM 2442 O O . GLN A 1 310 ? 16.808 24.859 22.580 1.00 44.07 307 GLN A O 1
ATOM 2448 N N . GLU A 1 311 ? 18.370 26.465 22.845 1.00 42.90 308 GLU A N 1
ATOM 2449 C CA . GLU A 1 311 ? 18.236 27.006 21.485 1.00 46.68 308 GLU A CA 1
ATOM 2450 C C . GLU A 1 311 ? 18.702 26.002 20.435 1.00 43.76 308 GLU A C 1
ATOM 2451 O O . GLU A 1 311 ? 18.091 25.848 19.385 1.00 43.13 308 GLU A O 1
ATOM 2457 N N . LYS A 1 312 ? 19.816 25.338 20.706 1.00 40.54 309 LYS A N 1
ATOM 2458 C CA . LYS A 1 312 ? 20.318 24.353 19.776 1.00 40.70 309 LYS A CA 1
ATOM 2459 C C . LYS A 1 312 ? 19.382 23.148 19.732 1.00 40.52 309 LYS A C 1
ATOM 2460 O O . LYS A 1 312 ? 19.074 22.643 18.648 1.00 44.82 309 LYS A O 1
ATOM 2474 N N . GLN A 1 314 ? 16.242 22.950 20.162 1.00 39.31 311 GLN A N 1
ATOM 2475 C CA . GLN A 1 314 ? 15.060 23.273 19.385 1.00 42.18 311 GLN A CA 1
ATOM 2476 C C . GLN A 1 314 ? 15.276 23.052 17.889 1.00 39.89 311 GLN A C 1
ATOM 2477 O O . GLN A 1 314 ? 14.408 22.518 17.207 1.00 39.29 311 GLN A O 1
ATOM 2483 N N . LYS A 1 315 ? 16.434 23.458 17.386 1.00 42.04 312 LYS A N 1
ATOM 2484 C CA . LYS A 1 315 ? 16.799 23.155 15.999 1.00 45.58 312 LYS A CA 1
ATOM 2485 C C . LYS A 1 315 ? 16.965 21.647 15.764 1.00 43.06 312 LYS A C 1
ATOM 2486 O O . LYS A 1 315 ? 16.527 21.111 14.742 1.00 38.32 312 LYS A O 1
ATOM 2492 N N . ILE A 1 316 ? 17.591 20.963 16.716 1.00 37.44 313 ILE A N 1
ATOM 2493 C CA . ILE A 1 316 ? 17.758 19.515 16.630 1.00 36.04 313 ILE A CA 1
ATOM 2494 C C . ILE A 1 316 ? 16.400 18.796 16.676 1.00 33.60 313 ILE A C 1
ATOM 2495 O O . ILE A 1 316 ? 16.158 17.871 15.905 1.00 35.03 313 ILE A O 1
ATOM 2500 N N . TYR A 1 317 ? 15.512 19.242 17.562 1.00 34.00 314 TYR A N 1
ATOM 2501 C CA . TYR A 1 317 ? 14.152 18.707 17.638 1.00 35.16 314 TYR A CA 1
ATOM 2502 C C . TYR A 1 317 ? 13.425 18.736 16.288 1.00 40.07 314 TYR A C 1
ATOM 2503 O O . TYR A 1 317 ? 12.693 17.806 15.960 1.00 42.74 314 TYR A O 1
ATOM 2512 N N . GLU A 1 318 ? 13.637 19.789 15.503 1.00 39.30 315 GLU A N 1
ATOM 2513 C CA . GLU A 1 318 ? 13.016 19.878 14.177 1.00 40.18 315 GLU A CA 1
ATOM 2514 C C . GLU A 1 318 ? 13.510 18.769 13.251 1.00 38.04 315 GLU A C 1
ATOM 2515 O O . GLU A 1 318 ? 12.734 18.181 12.495 1.00 39.17 315 GLU A O 1
ATOM 2521 N N . LYS A 1 319 ? 14.809 18.496 13.306 1.00 36.69 316 LYS A N 1
ATOM 2522 C CA . LYS A 1 319 ? 15.420 17.505 12.431 1.00 34.26 316 LYS A CA 1
ATOM 2523 C C . LYS A 1 319 ? 15.078 16.075 12.810 1.00 35.21 316 LYS A C 1
ATOM 2524 O O . LYS A 1 319 ? 15.007 15.211 11.943 1.00 34.63 316 LYS A O 1
ATOM 2530 N N . ILE A 1 320 ? 14.874 15.823 14.103 1.00 33.82 317 ILE A N 1
ATOM 2531 C CA . ILE A 1 320 ? 14.699 14.453 14.591 1.00 35.21 317 ILE A CA 1
ATOM 2532 C C . ILE A 1 320 ? 13.247 14.155 14.986 1.00 33.54 317 ILE A C 1
ATOM 2533 O O . ILE A 1 320 ? 12.909 13.019 15.283 1.00 34.92 317 ILE A O 1
ATOM 2538 N N . GLY A 1 321 ? 12.396 15.178 14.970 1.00 34.15 318 GLY A N 1
ATOM 2539 C CA . GLY A 1 321 ? 10.967 14.991 15.176 1.00 37.76 318 GLY A CA 1
ATOM 2540 C C . GLY A 1 321 ? 10.486 15.055 16.620 1.00 40.62 318 GLY A C 1
ATOM 2541 O O . GLY A 1 321 ? 9.435 14.508 16.957 1.00 38.56 318 GLY A O 1
ATOM 2542 N N . LEU A 1 322 ? 11.246 15.713 17.488 1.00 41.33 319 LEU A N 1
ATOM 2543 C CA . LEU A 1 322 ? 10.809 15.878 18.881 1.00 45.25 319 LEU A CA 1
ATOM 2544 C C . LEU A 1 322 ? 10.023 17.191 19.116 1.00 44.21 319 LEU A C 1
ATOM 2545 O O . LEU A 1 322 ? 9.217 17.317 20.042 1.00 46.25 319 LEU A O 1
ATOM 2551 N N . ALA B 1 3 ? 0.492 -7.628 42.689 1.00 74.86 0 ALA B N 1
ATOM 2552 C CA . ALA B 1 3 ? 0.026 -6.958 41.471 1.00 76.90 0 ALA B CA 1
ATOM 2553 C C . ALA B 1 3 ? 1.214 -6.434 40.659 1.00 74.21 0 ALA B C 1
ATOM 2554 O O . ALA B 1 3 ? 1.373 -5.222 40.508 1.00 72.61 0 ALA B O 1
ATOM 2564 N N . ARG B 1 5 ? 4.232 -5.242 38.250 1.00 41.83 2 ARG B N 1
ATOM 2565 C CA . ARG B 1 5 ? 4.281 -4.253 37.182 1.00 38.11 2 ARG B CA 1
ATOM 2566 C C . ARG B 1 5 ? 4.757 -4.813 35.839 1.00 36.69 2 ARG B C 1
ATOM 2567 O O . ARG B 1 5 ? 5.823 -5.437 35.738 1.00 34.28 2 ARG B O 1
ATOM 2575 N N . VAL B 1 6 ? 3.957 -4.564 34.808 1.00 35.70 3 VAL B N 1
ATOM 2576 C CA . VAL B 1 6 ? 4.215 -5.071 33.472 1.00 31.97 3 VAL B CA 1
ATOM 2577 C C . VAL B 1 6 ? 4.488 -3.894 32.562 1.00 38.18 3 VAL B C 1
ATOM 2578 O O . VAL B 1 6 ? 3.690 -2.958 32.467 1.00 44.13 3 VAL B O 1
ATOM 2582 N N . LEU B 1 7 ? 5.614 -3.936 31.877 1.00 30.07 4 LEU B N 1
ATOM 2583 C CA . LEU B 1 7 ? 6.006 -2.808 31.081 1.00 33.47 4 LEU B CA 1
ATOM 2584 C C . LEU B 1 7 ? 6.318 -3.258 29.670 1.00 39.96 4 LEU B C 1
ATOM 2585 O O . LEU B 1 7 ? 7.047 -4.229 29.472 1.00 40.93 4 LEU B O 1
ATOM 2590 N N . THR B 1 8 ? 5.772 -2.538 28.698 1.00 41.10 5 THR B N 1
ATOM 2591 C CA . THR B 1 8 ? 5.924 -2.871 27.286 1.00 42.71 5 THR B CA 1
ATOM 2592 C C . THR B 1 8 ? 6.253 -1.593 26.545 1.00 39.51 5 THR B C 1
ATOM 2593 O O . THR B 1 8 ? 5.559 -0.599 26.700 1.00 39.65 5 THR B O 1
ATOM 2597 N N . GLY B 1 9 ? 7.313 -1.608 25.751 1.00 34.08 6 GLY B N 1
ATOM 2598 C CA . GLY B 1 9 ? 7.614 -0.491 24.888 1.00 29.17 6 GLY B CA 1
ATOM 2599 C C . GLY B 1 9 ? 6.992 -0.780 23.539 1.00 29.78 6 GLY B C 1
ATOM 2600 O O . GLY B 1 9 ? 7.020 -1.902 23.085 1.00 34.55 6 GLY B O 1
ATOM 2601 N N . LEU B 1 10 ? 6.421 0.228 22.896 1.00 34.20 7 LEU B N 1
ATOM 2602 C CA . LEU B 1 10 ? 5.714 -0.008 21.638 1.00 33.98 7 LEU B CA 1
ATOM 2603 C C . LEU B 1 10 ? 6.410 0.685 20.469 1.00 33.00 7 LEU B C 1
ATOM 2604 O O . LEU B 1 10 ? 6.649 1.885 20.500 1.00 32.59 7 LEU B O 1
ATOM 2609 N N . GLN B 1 11 ? 6.759 -0.079 19.446 1.00 37.09 8 GLN B N 1
ATOM 2610 C CA . GLN B 1 11 ? 7.496 0.473 18.324 1.00 43.24 8 GLN B CA 1
ATOM 2611 C C . GLN B 1 11 ? 6.906 -0.022 17.021 1.00 49.71 8 GLN B C 1
ATOM 2612 O O . GLN B 1 11 ? 7.509 -0.847 16.331 1.00 52.38 8 GLN B O 1
ATOM 2618 N N . PRO B 1 12 ? 5.716 0.476 16.675 1.00 54.27 9 PRO B N 1
ATOM 2619 C CA . PRO B 1 12 ? 5.034 -0.013 15.472 1.00 55.03 9 PRO B CA 1
ATOM 2620 C C . PRO B 1 12 ? 5.774 0.433 14.214 1.00 54.59 9 PRO B C 1
ATOM 2621 O O . PRO B 1 12 ? 6.514 1.417 14.264 1.00 54.93 9 PRO B O 1
ATOM 2625 N N . SER B 1 13 ? 5.593 -0.298 13.116 1.00 52.88 10 SER B N 1
ATOM 2626 C CA . SER B 1 13 ? 6.096 0.131 11.815 1.00 54.34 10 SER B CA 1
ATOM 2627 C C . SER B 1 13 ? 5.033 -0.097 10.748 1.00 54.80 10 SER B C 1
ATOM 2628 O O . SER B 1 13 ? 4.248 -1.047 10.835 1.00 56.47 10 SER B O 1
ATOM 2631 N N . GLY B 1 14 ? 5.005 0.784 9.751 1.00 51.22 11 GLY B N 1
ATOM 2632 C CA . GLY B 1 14 ? 4.008 0.718 8.701 1.00 52.88 11 GLY B CA 1
ATOM 2633 C C . GLY B 1 14 ? 2.588 0.849 9.230 1.00 53.65 11 GLY B C 1
ATOM 2634 O O . GLY B 1 14 ? 2.342 1.475 10.264 1.00 50.26 11 GLY B O 1
ATOM 2635 N N . ASP B 1 15 ? 1.643 0.244 8.522 1.00 54.06 12 ASP B N 1
ATOM 2636 C CA . ASP B 1 15 ? 0.248 0.306 8.934 1.00 53.44 12 ASP B CA 1
ATOM 2637 C C . ASP B 1 15 ? -0.110 -0.874 9.822 1.00 48.36 12 ASP B C 1
ATOM 2638 O O . ASP B 1 15 ? 0.316 -2.004 9.570 1.00 46.33 12 ASP B O 1
ATOM 2643 N N . LEU B 1 16 ? -0.870 -0.602 10.878 1.00 44.07 13 LEU B N 1
ATOM 2644 C CA . LEU B 1 16 ? -1.391 -1.660 11.743 1.00 41.28 13 LEU B CA 1
ATOM 2645 C C . LEU B 1 16 ? -2.468 -2.500 11.037 1.00 39.43 13 LEU B C 1
ATOM 2646 O O . LEU B 1 16 ? -3.384 -1.952 10.433 1.00 39.30 13 LEU B O 1
ATOM 2651 N N . HIS B 1 17 ? -2.344 -3.822 11.113 1.00 40.00 14 HIS B N 1
ATOM 2652 C CA . HIS B 1 17 ? -3.321 -4.710 10.486 1.00 44.33 14 HIS B CA 1
ATOM 2653 C C . HIS B 1 17 ? -4.042 -5.594 11.503 1.00 42.38 14 HIS B C 1
ATOM 2654 O O . HIS B 1 17 ? -3.662 -5.650 12.668 1.00 39.24 14 HIS B O 1
ATOM 2661 N N . ILE B 1 18 ? -5.091 -6.287 11.075 1.00 44.94 15 ILE B N 1
ATOM 2662 C CA . ILE B 1 18 ? -5.884 -7.066 12.031 1.00 41.79 15 ILE B CA 1
ATOM 2663 C C . ILE B 1 18 ? -5.093 -8.201 12.685 1.00 44.58 15 ILE B C 1
ATOM 2664 O O . ILE B 1 18 ?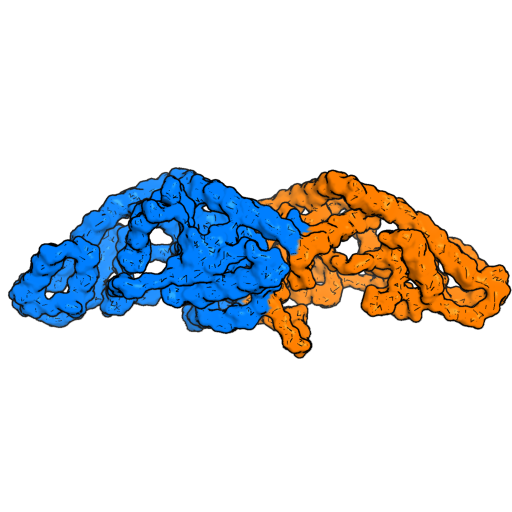 -5.531 -8.773 13.678 1.00 48.07 15 ILE B O 1
ATOM 2669 N N . GLY B 1 19 ? -3.923 -8.511 12.131 1.00 42.65 16 GLY B N 1
ATOM 2670 C CA . GLY B 1 19 ? -3.028 -9.483 12.730 1.00 41.08 16 GLY B CA 1
ATOM 2671 C C . GLY B 1 19 ? -2.352 -8.932 13.981 1.00 43.08 16 GLY B C 1
ATOM 2672 O O . GLY B 1 19 ? -2.232 -9.622 14.990 1.00 44.30 16 GLY B O 1
ATOM 2673 N N . ASN B 1 20 ? -1.902 -7.684 13.911 1.00 41.56 17 ASN B N 1
ATOM 2674 C CA . ASN B 1 20 ? -1.386 -7.000 15.093 1.00 42.30 17 ASN B CA 1
ATOM 2675 C C . ASN B 1 20 ? -2.465 -6.913 16.154 1.00 45.95 17 ASN B C 1
ATOM 2676 O O . ASN B 1 20 ? -2.198 -7.082 17.339 1.00 46.72 17 ASN B O 1
ATOM 2681 N N . TYR B 1 21 ? -3.693 -6.656 15.719 1.00 46.02 18 TYR B N 1
ATOM 2682 C CA . TYR B 1 21 ? -4.788 -6.486 16.659 1.00 42.10 18 TYR B CA 1
ATOM 2683 C C . TYR B 1 21 ? -5.145 -7.768 17.383 1.00 46.23 18 TYR B C 1
ATOM 2684 O O . TYR B 1 21 ? -5.089 -7.833 18.610 1.00 50.76 18 TYR B O 1
ATOM 2693 N N . PHE B 1 22 ? -5.532 -8.787 16.627 1.00 45.45 19 PHE B N 1
ATOM 2694 C CA . PHE B 1 22 ? -6.011 -10.017 17.243 1.00 48.95 19 PHE B CA 1
ATOM 2695 C C . PHE B 1 22 ? -4.861 -10.864 17.760 1.00 50.07 19 PHE B C 1
ATOM 2696 O O . PHE B 1 22 ? -5.063 -11.762 18.577 1.00 51.42 19 PHE B O 1
ATOM 2704 N N . GLY B 1 23 ? -3.656 -10.569 17.282 1.00 50.14 20 GLY B N 1
ATOM 2705 C CA . GLY B 1 23 ? -2.470 -11.299 17.696 1.00 51.64 20 GLY B CA 1
ATOM 2706 C C . GLY B 1 23 ? -1.766 -10.750 18.931 1.00 56.47 20 GLY B C 1
ATOM 2707 O O . GLY B 1 23 ? -1.123 -11.506 19.658 1.00 64.77 20 GLY B O 1
ATOM 2708 N N . ALA B 1 24 ? -1.873 -9.448 19.186 1.00 47.25 21 ALA B N 1
ATOM 2709 C CA . ALA B 1 24 ? -1.161 -8.867 20.327 1.00 49.35 21 ALA B CA 1
ATOM 2710 C C . ALA B 1 24 ? -1.934 -7.771 21.050 1.00 47.84 21 ALA B C 1
ATOM 2711 O O . ALA B 1 24 ? -2.016 -7.763 22.278 1.00 45.77 21 ALA B O 1
ATOM 2713 N N . ILE B 1 25 ? -2.492 -6.840 20.286 1.00 44.15 22 ILE B N 1
ATOM 2714 C CA . ILE B 1 25 ? -3.052 -5.630 20.878 1.00 40.01 22 ILE B CA 1
ATOM 2715 C C . ILE B 1 25 ? -4.291 -5.878 21.731 1.00 40.98 22 ILE B C 1
ATOM 2716 O O . ILE B 1 25 ? -4.384 -5.337 22.832 1.00 43.78 22 ILE B O 1
ATOM 2721 N N . LYS B 1 26 ? -5.204 -6.702 21.258 1.00 38.36 23 LYS B N 1
ATOM 2722 C CA . LYS B 1 26 ? -6.399 -6.999 22.007 1.00 42.23 23 LYS B CA 1
ATOM 2723 C C . LYS B 1 26 ? -6.070 -7.615 23.345 1.00 47.49 23 LYS B C 1
ATOM 2724 O O . LYS B 1 26 ? -6.660 -7.290 24.331 1.00 49.39 23 LYS B O 1
ATOM 2730 N N . GLN B 1 27 ? -5.107 -8.510 23.341 1.00 48.01 24 GLN B N 1
ATOM 2731 C CA . GLN B 1 27 ? -4.664 -9.193 24.547 1.00 52.56 24 GLN B CA 1
ATOM 2732 C C . GLN B 1 27 ? -4.128 -8.171 25.539 1.00 51.46 24 GLN B C 1
ATOM 2733 O O . GLN B 1 27 ? -4.383 -8.242 26.745 1.00 51.40 24 GLN B O 1
ATOM 2747 N N . VAL B 1 29 ? -4.799 -4.876 25.569 1.00 44.64 26 VAL B N 1
ATOM 2748 C CA . VAL B 1 29 ? -5.922 -4.061 26.014 1.00 45.69 26 VAL B CA 1
ATOM 2749 C C . VAL B 1 29 ? -6.733 -4.780 27.097 1.00 50.29 26 VAL B C 1
ATOM 2750 O O . VAL B 1 29 ? -7.119 -4.183 28.102 1.00 52.65 26 VAL B O 1
ATOM 2754 N N . ASP B 1 30 ? -6.979 -6.067 26.897 1.00 50.18 27 ASP B N 1
ATOM 2755 C CA . ASP B 1 30 ? -7.771 -6.833 27.851 1.00 53.71 27 ASP B CA 1
ATOM 2756 C C . ASP B 1 30 ? -7.018 -7.106 29.164 1.00 50.78 27 ASP B C 1
ATOM 2757 O O . ASP B 1 30 ? -7.630 -7.422 30.178 1.00 51.59 27 ASP B O 1
ATOM 2762 N N . ALA B 1 31 ? -5.695 -6.987 29.151 1.00 53.78 28 ALA B N 1
ATOM 2763 C CA . ALA B 1 31 ? -4.925 -7.251 30.368 1.00 52.91 28 ALA B CA 1
ATOM 2764 C C . ALA B 1 31 ? -5.006 -6.095 31.372 1.00 50.99 28 ALA B C 1
ATOM 2765 O O . ALA B 1 31 ? -4.647 -6.252 32.534 1.00 54.61 28 ALA B O 1
ATOM 2767 N N . GLN B 1 32 ? -5.495 -4.944 30.919 1.00 46.54 29 GLN B N 1
ATOM 2768 C CA . GLN B 1 32 ? -5.493 -3.721 31.725 1.00 43.64 29 GLN B CA 1
ATOM 2769 C C . GLN B 1 32 ? -6.259 -3.780 33.028 1.00 50.69 29 GLN B C 1
ATOM 2770 O O . GLN B 1 32 ? -5.807 -3.224 34.026 1.00 50.29 29 GLN B O 1
ATOM 2776 N N . GLU B 1 33 ? -7.430 -4.416 33.018 1.00 56.63 30 GLU B N 1
ATOM 2777 C CA . GLU B 1 33 ? -8.272 -4.441 34.207 1.00 65.17 30 GLU B CA 1
ATOM 2778 C C . GLU B 1 33 ? -7.603 -5.162 35.381 1.00 64.01 30 GLU B C 1
ATOM 2779 O O . GLU B 1 33 ? -7.757 -4.756 36.532 1.00 64.73 30 GLU B O 1
ATOM 2785 N N . LYS B 1 34 ? -6.848 -6.217 35.090 1.00 64.12 31 LYS B N 1
ATOM 2786 C CA . LYS B 1 34 ? -6.310 -7.071 36.150 1.00 68.55 31 LYS B CA 1
ATOM 2787 C C . LYS B 1 34 ? -4.786 -7.037 36.276 1.00 70.80 31 LYS B C 1
ATOM 2788 O O . LYS B 1 34 ? -4.223 -7.633 37.197 1.00 74.58 31 LYS B O 1
ATOM 2794 N N . SER B 1 35 ? -4.122 -6.342 35.359 1.00 66.17 32 SER B N 1
ATOM 2795 C CA . SER B 1 35 ? -2.680 -6.147 35.462 1.00 64.89 32 SER B CA 1
ATOM 2796 C C . SER B 1 35 ? -2.357 -4.675 35.661 1.00 62.50 32 SER B C 1
ATOM 2797 O O . SER B 1 35 ? -3.162 -3.796 35.330 1.00 60.12 32 SER B O 1
ATOM 2800 N N . GLN B 1 36 ? -1.177 -4.411 36.212 1.00 60.63 33 GLN B N 1
ATOM 2801 C CA . GLN B 1 36 ? -0.679 -3.045 36.323 1.00 57.49 33 GLN B CA 1
ATOM 2802 C C . GLN B 1 36 ? 0.177 -2.751 35.100 1.00 49.84 33 GLN B C 1
ATOM 2803 O O . GLN B 1 36 ? 1.381 -3.002 35.117 1.00 50.01 33 GLN B O 1
ATOM 2817 N N . PHE B 1 38 ? 2.147 -0.719 32.125 1.00 28.51 35 PHE B N 1
ATOM 2818 C CA . PHE B 1 38 ? 2.859 0.493 31.703 1.00 30.78 35 PHE B CA 1
ATOM 2819 C C . PHE B 1 38 ? 3.185 0.328 30.228 1.00 32.38 35 PHE B C 1
ATOM 2820 O O . PHE B 1 38 ? 3.776 -0.675 29.847 1.00 30.26 35 PHE B O 1
ATOM 2836 N N . PHE B 1 40 ? 4.636 2.467 26.654 1.00 32.82 37 PHE B N 1
ATOM 2837 C CA . PHE B 1 40 ? 5.139 3.715 26.113 1.00 30.19 37 PHE B CA 1
ATOM 2838 C C . PHE B 1 40 ? 5.444 3.567 24.639 1.00 32.29 37 PHE B C 1
ATOM 2839 O O . PHE B 1 40 ? 5.783 2.473 24.183 1.00 30.10 37 PHE B O 1
ATOM 2847 N N . ILE B 1 41 ? 5.275 4.665 23.902 1.00 30.09 38 ILE B N 1
ATOM 2848 C CA . ILE B 1 41 ? 5.683 4.737 22.511 1.00 30.60 38 ILE B CA 1
ATOM 2849 C C . ILE B 1 41 ? 7.195 4.962 22.508 1.00 30.41 38 ILE B C 1
ATOM 2850 O O . ILE B 1 41 ? 7.671 6.000 22.943 1.00 30.51 38 ILE B O 1
ATOM 2855 N N . ALA B 1 42 ? 7.942 3.988 22.020 1.00 29.00 39 ALA B N 1
ATOM 2856 C CA . ALA B 1 42 ? 9.389 3.998 22.178 1.00 30.28 39 ALA B CA 1
ATOM 2857 C C . ALA B 1 42 ? 10.006 4.832 21.098 1.00 27.83 39 ALA B C 1
ATOM 2858 O O . ALA B 1 42 ? 10.644 4.294 20.206 1.00 31.55 39 ALA B O 1
ATOM 2860 N N . ASN B 1 43 ? 9.830 6.144 21.169 1.00 26.80 40 ASN B N 1
ATOM 2861 C CA . ASN B 1 43 ? 10.321 6.988 20.087 1.00 28.09 40 ASN B CA 1
ATOM 2862 C C . ASN B 1 43 ? 11.842 7.200 20.048 1.00 30.47 40 ASN B C 1
ATOM 2863 O O . ASN B 1 43 ? 12.382 7.446 18.968 1.00 27.84 40 ASN B O 1
ATOM 2868 N N . TYR B 1 44 ? 12.539 7.103 21.187 1.00 26.84 41 TYR B N 1
ATOM 2869 C CA . TYR B 1 44 ? 14.018 7.207 21.122 1.00 29.93 41 TYR B CA 1
ATOM 2870 C C . TYR B 1 44 ? 14.545 6.052 20.296 1.00 26.37 41 TYR B C 1
ATOM 2871 O O . TYR B 1 44 ? 15.396 6.230 19.431 1.00 33.75 41 TYR B O 1
ATOM 2880 N N . HIS B 1 45 ? 14.017 4.863 20.558 1.00 27.31 42 HIS B N 1
ATOM 2881 C CA . HIS B 1 45 ? 14.450 3.653 19.854 1.00 29.45 42 HIS B CA 1
ATOM 2882 C C . HIS B 1 45 ? 14.170 3.706 18.360 1.00 31.14 42 HIS B C 1
ATOM 2883 O O . HIS B 1 45 ? 14.900 3.111 17.577 1.00 30.69 42 HIS B O 1
ATOM 2890 N N . ALA B 1 46 ? 13.126 4.424 17.945 1.00 32.45 43 ALA B N 1
ATOM 2891 C CA . ALA B 1 46 ? 12.819 4.480 16.516 1.00 32.99 43 ALA B CA 1
ATOM 2892 C C . ALA B 1 46 ? 13.878 5.285 15.791 1.00 32.66 43 ALA B C 1
ATOM 2893 O O . ALA B 1 46 ? 13.978 5.212 14.564 1.00 32.02 43 ALA B O 1
ATOM 2903 N N . THR B 1 48 ? 16.977 4.771 15.762 1.00 32.66 45 THR B N 1
ATOM 2904 C CA . THR B 1 48 ? 18.075 3.927 15.272 1.00 30.09 45 THR B CA 1
ATOM 2905 C C . THR B 1 48 ? 17.915 3.549 13.794 1.00 35.24 45 THR B C 1
ATOM 2906 O O . THR B 1 48 ? 18.901 3.379 13.087 1.00 43.77 45 THR B O 1
ATOM 2910 N N . SER B 1 49 ? 16.685 3.427 13.315 1.00 33.87 46 SER B N 1
ATOM 2911 C CA . SER B 1 49 ? 16.488 3.068 11.907 1.00 43.31 46 SER B CA 1
ATOM 2912 C C . SER B 1 49 ? 16.016 4.214 11.001 1.00 41.67 46 SER B C 1
ATOM 2913 O O . SER B 1 49 ? 15.808 4.0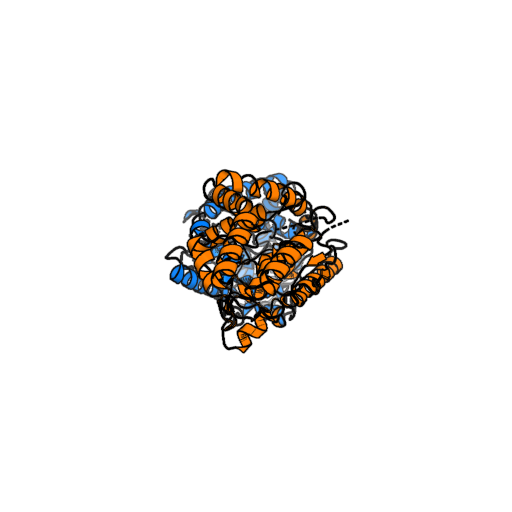09 9.812 1.00 39.87 46 SER B O 1
ATOM 2916 N N . SER B 1 50 ? 15.855 5.411 11.557 1.00 39.26 47 SER B N 1
ATOM 2917 C CA . SER B 1 50 ? 15.488 6.576 10.745 1.00 41.28 47 SER B CA 1
ATOM 2918 C C . SER B 1 50 ? 15.929 7.866 11.413 1.00 37.74 47 SER B C 1
ATOM 2919 O O . SER B 1 50 ? 15.835 8.007 12.626 1.00 41.19 47 SER B O 1
ATOM 2922 N N . GLN B 1 51 ? 16.401 8.807 10.610 1.00 34.03 48 GLN B N 1
ATOM 2923 C CA . GLN B 1 51 ? 16.663 10.152 11.104 1.00 39.78 48 GLN B CA 1
ATOM 2924 C C . GLN B 1 51 ? 15.838 11.200 10.325 1.00 40.34 48 GLN B C 1
ATOM 2925 O O . GLN B 1 51 ? 16.198 12.383 10.258 1.00 37.87 48 GLN B O 1
ATOM 2931 N N . ASP B 1 52 ? 14.715 10.741 9.766 1.00 34.82 49 ASP B N 1
ATOM 2932 C CA . ASP B 1 52 ? 13.767 11.599 9.049 1.00 38.75 49 ASP B CA 1
ATOM 2933 C C . ASP B 1 52 ? 12.764 12.133 10.066 1.00 37.55 49 ASP B C 1
ATOM 2934 O O . ASP B 1 52 ? 11.755 11.482 10.351 1.00 36.20 49 ASP B O 1
ATOM 2939 N N . GLY B 1 53 ? 13.037 13.315 10.607 1.00 39.89 50 GLY B N 1
ATOM 2940 C CA . GLY B 1 53 ? 12.306 13.797 11.771 1.00 40.07 50 GLY B CA 1
ATOM 2941 C C . GLY B 1 53 ? 10.841 14.036 11.492 1.00 41.94 50 GLY B C 1
ATOM 2942 O O . GLY B 1 53 ? 9.985 13.784 12.342 1.00 39.40 50 GLY B O 1
ATOM 2943 N N . GLU B 1 54 ? 10.558 14.534 10.294 1.00 40.02 51 GLU B N 1
ATOM 2944 C CA . GLU B 1 54 ? 9.189 14.758 9.859 1.00 46.89 51 GLU B CA 1
ATOM 2945 C C . GLU B 1 54 ? 8.368 13.475 9.949 1.00 44.06 51 GLU B C 1
ATOM 2946 O O . GLU B 1 54 ? 7.256 13.469 10.471 1.00 47.38 51 GLU B O 1
ATOM 2952 N N . LYS B 1 55 ? 8.926 12.378 9.458 1.00 41.58 52 LYS B N 1
ATOM 2953 C CA . LYS B 1 55 ? 8.231 11.099 9.499 1.00 40.49 52 LYS B CA 1
ATOM 2954 C C . LYS B 1 55 ? 8.127 10.553 10.928 1.00 40.89 52 LYS B C 1
ATOM 2955 O O . LYS B 1 55 ? 7.085 10.040 11.342 1.00 39.97 52 LYS B O 1
ATOM 2961 N N . LEU B 1 56 ? 9.225 10.666 11.669 1.00 38.41 53 LEU B N 1
ATOM 2962 C CA . LEU B 1 56 ? 9.306 10.140 13.027 1.00 33.32 53 LEU B CA 1
ATOM 2963 C C . LEU B 1 56 ? 8.254 10.763 13.929 1.00 35.45 53 LEU B C 1
ATOM 2964 O O . LEU B 1 56 ? 7.620 10.073 14.737 1.00 33.86 53 LEU B O 1
ATOM 2969 N N . LYS B 1 57 ? 8.076 12.075 13.789 1.00 38.53 54 LYS B N 1
ATOM 2970 C CA . LYS B 1 57 ? 7.107 12.799 14.605 1.00 39.98 54 LYS B CA 1
ATOM 2971 C C . LYS B 1 57 ? 5.698 12.287 14.317 1.00 36.69 54 LYS B C 1
ATOM 2972 O O . LYS B 1 57 ? 4.915 12.083 15.229 1.00 42.16 54 LYS B O 1
ATOM 2978 N N . GLN B 1 58 ? 5.392 12.060 13.046 1.00 37.10 55 GLN B N 1
ATOM 2979 C CA . GLN B 1 58 ? 4.071 11.580 12.661 1.00 38.06 55 GLN B CA 1
ATOM 2980 C C . GLN B 1 58 ? 3.821 10.150 13.099 1.00 37.53 55 GLN B C 1
ATOM 2981 O O . GLN B 1 58 ? 2.730 9.821 13.560 1.00 36.44 55 GLN B O 1
ATOM 2987 N N . ASN B 1 59 ? 4.819 9.286 12.929 1.00 32.13 56 ASN B N 1
ATOM 2988 C CA . ASN B 1 59 ? 4.682 7.919 13.401 1.00 32.55 56 ASN B CA 1
ATOM 2989 C C . ASN B 1 59 ? 4.339 7.864 14.883 1.00 34.98 56 ASN B C 1
ATOM 2990 O O . ASN B 1 59 ? 3.554 7.021 15.304 1.00 37.33 56 ASN B O 1
ATOM 2995 N N . SER B 1 60 ? 4.919 8.764 15.672 1.00 34.28 57 SER B N 1
ATOM 2996 C CA . SER B 1 60 ? 4.658 8.754 17.111 1.00 32.98 57 SER B CA 1
ATOM 2997 C C . SER B 1 60 ? 3.216 9.143 17.404 1.00 29.12 57 SER B C 1
ATOM 2998 O O . SER B 1 60 ? 2.547 8.495 18.225 1.00 31.57 57 SER B O 1
ATOM 3001 N N . LEU B 1 61 ? 2.746 10.215 16.754 1.00 28.44 58 LEU B N 1
ATOM 3002 C CA . LEU B 1 61 ? 1.368 10.660 16.926 1.00 28.62 58 LEU B CA 1
ATOM 3003 C C . LEU B 1 61 ? 0.417 9.533 16.479 1.00 35.47 58 LEU B C 1
ATOM 3004 O O . LEU B 1 61 ? -0.509 9.175 17.212 1.00 38.75 58 LEU B O 1
ATOM 3009 N N . LYS B 1 62 ? 0.662 8.953 15.299 1.00 33.87 59 LYS B N 1
ATOM 3010 C CA . LYS B 1 62 ? -0.187 7.855 14.806 1.00 33.81 59 LYS B CA 1
ATOM 3011 C C . LYS B 1 62 ? -0.191 6.652 15.724 1.00 36.74 59 LYS B C 1
ATOM 3012 O O . LYS B 1 62 ? -1.225 6.036 15.949 1.00 37.75 59 LYS B O 1
ATOM 3018 N N . ALA B 1 63 ? 0.976 6.310 16.256 1.00 35.45 60 ALA B N 1
ATOM 3019 C CA . ALA B 1 63 ? 1.047 5.155 17.143 1.00 36.36 60 ALA B CA 1
ATOM 3020 C C . ALA B 1 63 ? 0.240 5.402 18.419 1.00 33.47 60 ALA B C 1
ATOM 3021 O O . ALA B 1 63 ? -0.494 4.533 18.869 1.00 34.90 60 ALA B O 1
ATOM 3023 N N . ALA B 1 64 ? 0.385 6.589 19.004 1.00 35.83 61 ALA B N 1
ATOM 3024 C CA . ALA B 1 64 ? -0.318 6.904 20.235 1.00 32.51 61 ALA B CA 1
ATOM 3025 C C . ALA B 1 64 ? -1.820 6.889 19.952 1.00 35.20 61 ALA B C 1
ATOM 3026 O O . ALA B 1 64 ? -2.576 6.247 20.677 1.00 37.95 61 ALA B O 1
ATOM 3028 N N . ALA B 1 65 ? -2.237 7.571 18.884 1.00 37.95 62 ALA B N 1
ATOM 3029 C CA . ALA B 1 65 ? -3.654 7.612 18.484 1.00 37.26 62 ALA B CA 1
ATOM 3030 C C . ALA B 1 65 ? -4.203 6.213 18.236 1.00 36.93 62 ALA B C 1
ATOM 3031 O O . ALA B 1 65 ? -5.318 5.894 18.655 1.00 37.00 62 ALA B O 1
ATOM 3033 N N . ALA B 1 66 ? -3.417 5.368 17.580 1.00 32.47 63 ALA B N 1
ATOM 3034 C CA . ALA B 1 66 ? -3.865 4.005 17.302 1.00 34.53 63 ALA B CA 1
ATOM 3035 C C . ALA B 1 66 ? -4.086 3.186 18.578 1.00 36.03 63 ALA B C 1
ATOM 3036 O O . ALA B 1 66 ? -5.088 2.479 18.713 1.00 32.65 63 ALA B O 1
ATOM 3038 N N . PHE B 1 67 ? -3.155 3.260 19.523 1.00 34.97 64 PHE B N 1
ATOM 3039 C CA . PHE B 1 67 ? -3.298 2.395 20.691 1.00 36.36 64 PHE B CA 1
ATOM 3040 C C . PHE B 1 67 ? -4.421 2.879 21.605 1.00 38.46 64 PHE B C 1
ATOM 3041 O O . PHE B 1 67 ? -5.177 2.086 22.171 1.00 37.33 64 PHE B O 1
ATOM 3049 N N . LEU B 1 68 ? -4.542 4.191 21.737 1.00 38.66 65 LEU B N 1
ATOM 3050 C CA . LEU B 1 68 ? -5.661 4.755 22.467 1.00 37.52 65 LEU B CA 1
ATOM 3051 C C . LEU B 1 68 ? -6.973 4.343 21.812 1.00 37.11 65 LEU B C 1
ATOM 3052 O O . LEU B 1 68 ? -7.897 3.883 22.493 1.00 37.50 65 LEU B O 1
ATOM 3057 N N . SER B 1 69 ? -7.045 4.477 20.487 1.00 34.12 66 SER B N 1
ATOM 3058 C CA . SER B 1 69 ? -8.267 4.129 19.750 1.00 38.69 66 SER B CA 1
ATOM 3059 C C . SER B 1 69 ? -8.701 2.677 19.907 1.00 39.33 66 SER B C 1
ATOM 3060 O O . SER B 1 69 ? -9.892 2.380 19.913 1.00 43.53 66 SER B O 1
ATOM 3063 N N . LEU B 1 70 ? -7.729 1.779 20.027 1.00 40.35 67 LEU B N 1
ATOM 3064 C CA . LEU B 1 70 ? -8.009 0.352 20.083 1.00 38.48 67 LEU B CA 1
ATOM 3065 C C . LEU B 1 70 ? -8.211 -0.153 21.521 1.00 40.86 67 LEU B C 1
ATOM 3066 O O . LEU B 1 70 ? -8.548 -1.314 21.726 1.00 41.46 67 LEU B O 1
ATOM 3071 N N . GLY B 1 71 ? -8.012 0.710 22.516 1.00 42.47 68 GLY B N 1
ATOM 3072 C CA . GLY B 1 71 ? -8.430 0.357 23.866 1.00 42.11 68 GLY B CA 1
ATOM 3073 C C . GLY B 1 71 ? -7.525 0.688 25.041 1.00 39.49 68 GLY B C 1
ATOM 3074 O O . GLY B 1 71 ? -7.882 0.447 26.198 1.00 36.53 68 GLY B O 1
ATOM 3075 N N . ILE B 1 72 ? -6.348 1.228 24.776 1.00 37.65 69 ILE B N 1
ATOM 3076 C CA . ILE B 1 72 ? -5.502 1.578 25.903 1.00 41.12 69 ILE B CA 1
ATOM 3077 C C . ILE B 1 72 ? -6.194 2.628 26.751 1.00 43.31 69 ILE B C 1
ATOM 3078 O O . ILE B 1 72 ? -6.636 3.668 26.254 1.00 47.48 69 ILE B O 1
ATOM 3083 N N . ASP B 1 73 ? -6.317 2.327 28.032 1.00 42.25 70 ASP B N 1
ATOM 3084 C CA . ASP B 1 73 ? -7.093 3.161 28.926 1.00 44.56 70 ASP B CA 1
ATOM 3085 C C . ASP B 1 73 ? -6.147 3.959 29.820 1.00 42.21 70 ASP B C 1
ATOM 3086 O O . ASP B 1 73 ? -5.582 3.407 30.761 1.00 40.66 70 ASP B O 1
ATOM 3091 N N . PRO B 1 74 ? -6.000 5.265 29.537 1.00 42.17 71 PRO B N 1
ATOM 3092 C CA . PRO B 1 74 ? -5.075 6.180 30.222 1.00 45.49 71 PRO B CA 1
ATOM 3093 C C . PRO B 1 74 ? -5.342 6.283 31.718 1.00 48.12 71 PRO B C 1
ATOM 3094 O O . PRO B 1 74 ? -4.441 6.634 32.484 1.00 47.17 71 PRO B O 1
ATOM 3098 N N . GLN B 1 75 ? -6.572 5.977 32.110 1.00 50.83 72 GLN B N 1
ATOM 3099 C CA . GLN B 1 75 ? -7.005 6.011 33.493 1.00 56.54 72 GLN B CA 1
ATOM 3100 C C . GLN B 1 75 ? -6.533 4.768 34.236 1.00 57.83 72 GLN B C 1
ATOM 3101 O O . GLN B 1 75 ? -6.013 4.858 35.346 1.00 64.68 72 GLN B O 1
ATOM 3107 N N . LYS B 1 76 ? -6.734 3.609 33.623 1.00 51.60 73 LYS B N 1
ATOM 3108 C CA . LYS B 1 76 ? -6.321 2.342 34.207 1.00 51.02 73 LYS B CA 1
ATOM 3109 C C . LYS B 1 76 ? -4.803 2.147 34.126 1.00 50.14 73 LYS B C 1
ATOM 3110 O O . LYS B 1 76 ? -4.178 1.680 35.080 1.00 55.61 73 LYS B O 1
ATOM 3116 N N . SER B 1 77 ? -4.219 2.519 32.992 1.00 42.15 74 SER B N 1
ATOM 3117 C CA . SER B 1 77 ? -2.818 2.207 32.686 1.00 37.91 74 SER B CA 1
ATOM 3118 C C . SER B 1 77 ? -1.946 3.447 32.666 1.00 33.06 74 SER B C 1
ATOM 3119 O O . SER B 1 77 ? -2.446 4.558 32.759 1.00 36.52 74 SER B O 1
ATOM 3122 N N . VAL B 1 78 ? -0.636 3.256 32.534 1.00 28.36 75 VAL B N 1
ATOM 3123 C CA . VAL B 1 78 ? 0.274 4.386 32.387 1.00 30.66 75 VAL B CA 1
ATOM 3124 C C . VAL B 1 78 ? 0.821 4.350 30.981 1.00 29.70 75 VAL B C 1
ATOM 3125 O O . VAL B 1 78 ? 1.508 3.407 30.606 1.00 34.21 75 VAL B O 1
ATOM 3129 N N . PHE B 1 79 ? 0.464 5.368 30.197 1.00 29.90 76 PHE B N 1
ATOM 3130 C CA . PHE B 1 79 ? 0.735 5.382 28.767 1.00 27.51 76 PHE B CA 1
ATOM 3131 C C . PHE B 1 79 ? 1.359 6.703 28.331 1.00 30.41 76 PHE B C 1
ATOM 3132 O O . PHE B 1 79 ? 0.735 7.750 28.425 1.00 33.96 76 PHE B O 1
ATOM 3140 N N . TRP B 1 80 ? 2.584 6.646 27.831 1.00 28.06 77 TRP B N 1
ATOM 3141 C CA . TRP B 1 80 ? 3.307 7.867 27.540 1.00 30.28 77 TRP B CA 1
ATOM 3142 C C . TRP B 1 80 ? 4.242 7.702 26.360 1.00 30.02 77 TRP B C 1
ATOM 3143 O O . TRP B 1 80 ? 4.416 6.611 25.839 1.00 33.40 77 TRP B O 1
ATOM 3154 N N . LEU B 1 81 ? 4.788 8.826 25.920 1.00 30.96 78 LEU B N 1
ATOM 3155 C CA . LEU B 1 81 ? 5.749 8.890 24.831 1.00 29.39 78 LEU B CA 1
ATOM 3156 C C . LEU B 1 81 ? 7.127 8.934 25.481 1.00 27.83 78 LEU B C 1
ATOM 3157 O O . LEU B 1 81 ? 7.399 9.798 26.302 1.00 29.73 78 LEU B O 1
ATOM 3162 N N . GLN B 1 82 ? 7.982 7.997 25.112 1.00 27.60 79 GLN B N 1
ATOM 3163 C CA . GLN B 1 82 ? 9.236 7.759 25.822 1.00 30.13 79 GLN B CA 1
ATOM 3164 C C . GLN B 1 82 ? 10.042 9.034 26.090 1.00 32.35 79 GLN B C 1
ATOM 3165 O O . GLN B 1 82 ? 10.494 9.282 27.203 1.00 34.12 79 GLN B O 1
ATOM 3171 N N . SER B 1 83 ? 10.194 9.847 25.059 1.00 31.11 80 SER B N 1
ATOM 3172 C CA . SER B 1 83 ? 10.956 11.089 25.139 1.00 30.95 80 SER B CA 1
ATOM 3173 C C . SER B 1 83 ? 10.354 12.190 26.023 1.00 33.69 80 SER B C 1
ATOM 3174 O O . SER B 1 83 ? 10.974 13.240 26.185 1.00 35.54 80 SER B O 1
ATOM 3177 N N . ASP B 1 84 ? 9.168 11.982 26.598 1.00 32.93 81 ASP B N 1
ATOM 3178 C CA . ASP B 1 84 ? 8.621 13.001 27.495 1.00 31.31 81 ASP B CA 1
ATOM 3179 C C . ASP B 1 84 ? 9.157 12.787 28.899 1.00 29.15 81 ASP B C 1
ATOM 3180 O O . ASP B 1 84 ? 9.037 13.664 29.752 1.00 31.82 81 ASP B O 1
ATOM 3185 N N . VAL B 1 85 ? 9.704 11.606 29.162 1.00 30.79 82 VAL B N 1
ATOM 3186 C CA . VAL B 1 85 ? 10.308 11.352 30.469 1.00 30.92 82 VAL B CA 1
ATOM 3187 C C . VAL B 1 85 ? 11.813 11.280 30.282 1.00 30.97 82 VAL B C 1
ATOM 3188 O O . VAL B 1 85 ? 12.377 10.226 29.983 1.00 33.53 82 VAL B O 1
ATOM 3192 N N . LYS B 1 86 ? 12.452 12.441 30.419 1.00 28.68 83 LYS B N 1
ATOM 3193 C CA . LYS B 1 86 ? 13.842 12.594 30.014 1.00 33.69 83 LYS B CA 1
ATOM 3194 C C . LYS B 1 86 ? 14.811 11.861 30.924 1.00 36.86 83 LYS B C 1
ATOM 3195 O O . LYS B 1 86 ? 15.944 11.613 30.526 1.00 31.61 83 LYS B O 1
ATOM 3201 N N . GLU B 1 87 ? 14.367 11.547 32.142 1.00 33.64 84 GLU B N 1
ATOM 3202 C CA . GLU B 1 87 ? 15.188 10.817 33.114 1.00 34.90 84 GLU B CA 1
ATOM 3203 C C . GLU B 1 87 ? 15.812 9.576 32.499 1.00 34.91 84 GLU B C 1
ATOM 3204 O O . GLU B 1 87 ? 16.935 9.199 32.847 1.00 32.71 84 GLU B O 1
ATOM 3210 N N . VAL B 1 88 ? 15.099 8.955 31.564 1.00 30.76 85 VAL B N 1
ATOM 3211 C CA . VAL B 1 88 ? 15.603 7.725 30.958 1.00 32.86 85 VAL B CA 1
ATOM 3212 C C . VAL B 1 88 ? 16.965 7.874 30.278 1.00 27.93 85 VAL B C 1
ATOM 3213 O O . VAL B 1 88 ? 17.760 6.933 30.280 1.00 28.85 85 VAL B O 1
ATOM 3225 N N . GLU B 1 90 ? 19.409 9.994 31.237 1.00 33.97 87 GLU B N 1
ATOM 3226 C CA . GLU B 1 90 ? 20.389 10.078 32.294 1.00 31.51 87 GLU B CA 1
ATOM 3227 C C . GLU B 1 90 ? 20.668 8.685 32.835 1.00 29.90 87 GLU B C 1
ATOM 3228 O O . GLU B 1 90 ? 21.822 8.315 33.020 1.00 37.06 87 GLU B O 1
ATOM 3234 N N . LEU B 1 91 ? 19.614 7.891 33.056 1.00 30.95 88 LEU B N 1
ATOM 3235 C CA . LEU B 1 91 ? 19.792 6.527 33.563 1.00 28.46 88 LEU B CA 1
ATOM 3236 C C . LEU B 1 91 ? 20.590 5.649 32.599 1.00 27.40 88 LEU B C 1
ATOM 3237 O O . LEU B 1 91 ? 21.430 4.864 33.011 1.00 29.99 88 LEU B O 1
ATOM 3242 N N . TYR B 1 92 ? 20.298 5.790 31.315 1.00 28.42 89 TYR B N 1
ATOM 3243 C CA . TYR B 1 92 ? 21.015 5.099 30.250 1.00 25.98 89 TYR B CA 1
ATOM 3244 C C . TYR B 1 92 ? 22.535 5.311 30.340 1.00 26.98 89 TYR B C 1
ATOM 3245 O O . TYR B 1 92 ? 23.301 4.346 30.291 1.00 27.21 89 TYR B O 1
ATOM 3254 N N . TRP B 1 93 ? 22.971 6.556 30.513 1.00 28.65 90 TRP B N 1
ATOM 3255 C CA . TRP B 1 93 ? 24.400 6.836 30.693 1.00 28.80 90 TRP B CA 1
ATOM 3256 C C . TRP B 1 93 ? 24.958 6.196 31.973 1.00 32.49 90 TRP B C 1
ATOM 3257 O O . TRP B 1 93 ? 26.053 5.635 31.976 1.00 32.60 90 TRP B O 1
ATOM 3268 N N . ILE B 1 94 ? 24.213 6.290 33.068 1.00 28.60 91 ILE B N 1
ATOM 3269 C CA . ILE B 1 94 ? 24.646 5.632 34.293 1.00 27.66 91 ILE B CA 1
ATOM 3270 C C . ILE B 1 94 ? 24.785 4.112 34.136 1.00 32.64 91 ILE B C 1
ATOM 3271 O O . ILE B 1 94 ? 25.809 3.537 34.516 1.00 33.50 91 ILE B O 1
ATOM 3276 N N . LEU B 1 95 ? 23.782 3.467 33.545 1.00 34.63 92 LEU B N 1
ATOM 3277 C CA . LEU B 1 95 ? 23.826 2.018 33.324 1.00 31.59 92 LEU B CA 1
ATOM 3278 C C . LEU B 1 95 ? 24.988 1.594 32.428 1.00 27.97 92 LEU B C 1
ATOM 3279 O O . LEU B 1 95 ? 25.478 0.473 32.535 1.00 30.65 92 LEU B O 1
ATOM 3284 N N . SER B 1 96 ? 25.429 2.478 31.543 1.00 26.25 93 SER B N 1
ATOM 3285 C CA . SER B 1 96 ? 26.519 2.134 30.636 1.00 29.97 93 SER B CA 1
ATOM 3286 C C . SER B 1 96 ? 27.790 1.830 31.412 1.00 29.96 93 SER B C 1
ATOM 3287 O O . SER B 1 96 ? 28.624 1.053 30.963 1.00 31.73 93 SER B O 1
ATOM 3290 N N . GLN B 1 97 ? 27.930 2.444 32.580 1.00 28.26 94 GLN B N 1
ATOM 3291 C CA . GLN B 1 97 ? 29.114 2.253 33.400 1.00 27.97 94 GLN B CA 1
ATOM 3292 C C . GLN B 1 97 ? 29.121 0.870 34.015 1.00 32.98 94 GLN B C 1
ATOM 3293 O O . GLN B 1 97 ? 30.161 0.385 34.450 1.00 36.31 94 GLN B O 1
ATOM 3299 N N . PHE B 1 98 ? 27.951 0.235 34.040 1.00 32.95 95 PHE B N 1
ATOM 3300 C CA . PHE B 1 98 ? 27.806 -1.096 34.599 1.00 33.12 95 PHE B CA 1
ATOM 3301 C C . PHE B 1 98 ? 27.566 -2.137 33.524 1.00 32.91 95 PHE B C 1
ATOM 3302 O O . PHE B 1 98 ? 27.184 -3.262 33.818 1.00 35.80 95 PHE B O 1
ATOM 3310 N N . THR B 1 99 ? 27.775 -1.771 32.271 1.00 32.86 96 THR B N 1
ATOM 3311 C CA . THR B 1 99 ? 27.536 -2.706 31.180 1.00 31.60 96 THR B CA 1
ATOM 3312 C C . THR B 1 99 ? 28.864 -3.151 30.555 1.00 32.07 96 THR B C 1
ATOM 3313 O O . THR B 1 99 ? 29.528 -2.351 29.910 1.00 36.14 96 THR B O 1
ATOM 3317 N N . PRO B 1 100 ? 29.264 -4.417 30.753 1.00 34.11 97 PRO B N 1
ATOM 3318 C CA . PRO B 1 100 ? 30.487 -4.861 30.065 1.00 37.98 97 PRO B CA 1
ATOM 3319 C C . PRO B 1 100 ? 30.248 -4.953 28.562 1.00 36.71 97 PRO B C 1
ATOM 3320 O O . PRO B 1 100 ? 29.165 -5.367 28.145 1.00 37.19 97 PRO B O 1
ATOM 3332 N N . GLY B 1 102 ? 31.201 -7.078 26.272 1.00 37.57 99 GLY B N 1
ATOM 3333 C CA . GLY B 1 102 ? 30.858 -8.397 25.759 1.00 34.50 99 GLY B CA 1
ATOM 3334 C C . GLY B 1 102 ? 29.364 -8.681 25.736 1.00 38.38 99 GLY B C 1
ATOM 3335 O O . GLY B 1 102 ? 28.856 -9.398 24.869 1.00 39.49 99 GLY B O 1
ATOM 3336 N N . LEU B 1 103 ? 28.645 -8.118 26.699 1.00 37.32 100 LEU B N 1
ATOM 3337 C CA . LEU B 1 103 ? 27.195 -8.266 26.724 1.00 38.08 100 LEU B CA 1
ATOM 3338 C C . LEU B 1 103 ? 26.553 -7.703 25.446 1.00 38.50 100 LEU B C 1
ATOM 3339 O O . LEU B 1 103 ? 25.591 -8.266 24.923 1.00 40.95 100 LEU B O 1
ATOM 3344 N N . LEU B 1 104 ? 27.083 -6.586 24.953 1.00 33.37 101 LEU B N 1
ATOM 3345 C CA . LEU B 1 104 ? 26.468 -5.888 23.824 1.00 34.86 101 LEU B CA 1
ATOM 3346 C C . LEU B 1 104 ? 26.999 -6.441 22.516 1.00 37.17 101 LEU B C 1
ATOM 3347 O O . LEU B 1 104 ? 26.285 -6.455 21.520 1.00 37.42 101 LEU B O 1
ATOM 3352 N N . GLU B 1 105 ? 28.256 -6.890 22.528 1.00 36.14 102 GLU B N 1
ATOM 3353 C CA . GLU B 1 105 ? 28.858 -7.519 21.356 1.00 37.52 102 GLU B CA 1
ATOM 3354 C C . GLU B 1 105 ? 28.168 -8.835 21.026 1.00 41.30 102 GLU B C 1
ATOM 3355 O O . GLU B 1 105 ? 28.171 -9.270 19.874 1.00 42.99 102 GLU B O 1
ATOM 3361 N N . ARG B 1 106 ? 27.573 -9.471 22.031 1.00 37.60 103 ARG B N 1
ATOM 3362 C CA . ARG B 1 106 ? 26.898 -10.744 21.809 1.00 41.43 103 ARG B CA 1
ATOM 3363 C C . ARG B 1 106 ? 25.413 -10.594 21.471 1.00 40.27 103 ARG B C 1
ATOM 3364 O O . ARG B 1 106 ? 24.760 -11.566 21.099 1.00 41.17 103 ARG B O 1
ATOM 3372 N N . ALA B 1 107 ? 24.879 -9.386 21.612 1.00 40.51 104 ALA B N 1
ATOM 3373 C CA . ALA B 1 107 ? 23.479 -9.136 21.279 1.00 41.94 104 ALA B CA 1
ATOM 3374 C C . ALA B 1 107 ? 23.242 -9.487 19.810 1.00 45.98 104 ALA B C 1
ATOM 3375 O O . ALA B 1 107 ? 23.972 -9.033 18.923 1.00 46.34 104 ALA B O 1
ATOM 3377 N N . HIS B 1 108 ? 22.244 -10.323 19.560 1.00 47.69 105 HIS B N 1
ATOM 3378 C CA . HIS B 1 108 ? 21.990 -10.801 18.212 1.00 54.02 105 HIS B CA 1
ATOM 3379 C C . HIS B 1 108 ? 21.638 -9.654 17.278 1.00 51.10 105 HIS B C 1
ATOM 3380 O O . HIS B 1 108 ? 22.045 -9.644 16.122 1.00 48.51 105 HIS B O 1
ATOM 3387 N N . SER B 1 109 ? 20.922 -8.670 17.789 1.00 49.14 106 SER B N 1
ATOM 3388 C CA . SER B 1 109 ? 20.542 -7.526 16.987 1.00 57.97 106 SER B CA 1
ATOM 3389 C C . SER B 1 109 ? 21.754 -6.804 16.407 1.00 59.81 106 SER B C 1
ATOM 3390 O O . SER B 1 109 ? 21.689 -6.263 15.335 1.00 62.65 106 SER B O 1
ATOM 3393 N N . TYR B 1 110 ? 22.866 -6.822 17.114 1.00 50.68 107 TYR B N 1
ATOM 3394 C CA . TYR B 1 110 ? 24.107 -6.228 16.615 1.00 48.66 107 TYR B CA 1
ATOM 3395 C C . TYR B 1 110 ? 24.923 -7.245 15.815 1.00 49.23 107 TYR B C 1
ATOM 3396 O O . TYR B 1 110 ? 25.420 -6.933 14.733 1.00 46.85 107 TYR B O 1
ATOM 3405 N N . LYS B 1 111 ? 25.050 -8.462 16.341 1.00 50.52 108 LYS B N 1
ATOM 3406 C CA . LYS B 1 111 ? 25.763 -9.519 15.622 1.00 54.75 108 LYS B CA 1
ATOM 3407 C C . LYS B 1 111 ? 25.165 -9.808 14.246 1.00 50.82 108 LYS B C 1
ATOM 3408 O O . LYS B 1 111 ? 25.897 -9.941 13.276 1.00 51.77 108 LYS B O 1
ATOM 3414 N N . ASP B 1 112 ? 23.845 -9.906 14.158 1.00 51.91 109 ASP B N 1
ATOM 3415 C CA . ASP B 1 112 ? 23.208 -10.232 12.880 1.00 63.44 109 ASP B CA 1
ATOM 3416 C C . ASP B 1 112 ? 23.476 -9.181 11.802 1.00 69.54 109 ASP B C 1
ATOM 3417 O O . ASP B 1 112 ? 23.602 -9.513 10.623 1.00 74.86 109 ASP B O 1
ATOM 3422 N N . LYS B 1 113 ? 23.570 -7.922 12.220 1.00 67.56 110 LYS B N 1
ATOM 3423 C CA . LYS B 1 113 ? 23.832 -6.807 11.314 1.00 65.67 110 LYS B CA 1
ATOM 3424 C C . LYS B 1 113 ? 25.239 -6.880 10.748 1.00 62.40 110 LYS B C 1
ATOM 3425 O O . LYS B 1 113 ? 25.446 -6.761 9.541 1.00 64.89 110 LYS B O 1
ATOM 3431 N N . VAL B 1 114 ? 26.209 -7.068 11.633 1.00 56.05 111 VAL B N 1
ATOM 3432 C CA . VAL B 1 114 ? 27.607 -7.147 11.244 1.00 57.20 111 VAL B CA 1
ATOM 3433 C C . VAL B 1 114 ? 27.900 -8.387 10.395 1.00 64.56 111 VAL B C 1
ATOM 3434 O O . VAL B 1 114 ? 28.781 -8.367 9.526 1.00 69.14 111 VAL B O 1
ATOM 3438 N N . ALA B 1 115 ? 27.143 -9.454 10.632 1.00 63.15 112 ALA B N 1
ATOM 3439 C CA . ALA B 1 115 ? 27.362 -10.713 9.936 1.00 66.43 112 ALA B CA 1
ATOM 3440 C C . ALA B 1 115 ? 26.928 -10.641 8.476 1.00 75.39 112 ALA B C 1
ATOM 3441 O O . ALA B 1 115 ? 27.569 -11.228 7.603 1.00 79.14 112 ALA B O 1
ATOM 3443 N N . LYS B 1 116 ? 25.847 -9.916 8.204 1.00 80.36 113 LYS B N 1
ATOM 3444 C CA . LYS B 1 116 ? 25.378 -9.783 6.828 1.00 85.23 113 LYS B CA 1
ATOM 3445 C C . LYS B 1 116 ? 26.099 -8.668 6.070 1.00 87.60 113 LYS B C 1
ATOM 3446 O O . LYS B 1 116 ? 25.625 -8.209 5.031 1.00 89.76 113 LYS B O 1
ATOM 3452 N N . GLY B 1 117 ? 27.248 -8.245 6.594 1.00 86.89 114 GLY B N 1
ATOM 3453 C CA . GLY B 1 117 ? 28.116 -7.313 5.895 1.00 87.63 114 GLY B CA 1
ATOM 3454 C C . GLY B 1 117 ? 27.960 -5.843 6.248 1.00 85.32 114 GLY B C 1
ATOM 3455 O O . GLY B 1 117 ? 28.902 -5.065 6.089 1.00 86.39 114 GLY B O 1
ATOM 3456 N N . LEU B 1 118 ? 26.779 -5.458 6.725 1.00 80.93 115 LEU B N 1
ATOM 3457 C CA . LEU B 1 118 ? 26.491 -4.056 7.030 1.00 77.59 115 LEU B CA 1
ATOM 3458 C C . LEU B 1 118 ? 27.355 -3.477 8.150 1.00 76.06 115 LEU B C 1
ATOM 3459 O O . LEU B 1 118 ? 27.913 -4.206 8.972 1.00 71.54 115 LEU B O 1
ATOM 3464 N N . SER B 1 119 ? 27.460 -2.153 8.169 1.00 77.54 116 SER B N 1
ATOM 3465 C CA . SER B 1 119 ? 28.114 -1.452 9.265 1.00 73.94 116 SER B CA 1
ATOM 3466 C C . SER B 1 119 ? 27.056 -1.020 10.276 1.00 62.62 116 SER B C 1
ATOM 3467 O O . SER B 1 119 ? 25.923 -0.700 9.911 1.00 67.41 116 SER B O 1
ATOM 3470 N N . ALA B 1 120 ? 27.426 -1.039 11.550 1.00 48.86 117 ALA B N 1
ATOM 3471 C CA . ALA B 1 120 ? 26.499 -0.704 12.617 1.00 46.54 117 ALA B CA 1
ATOM 3472 C C . ALA B 1 120 ? 26.850 0.636 13.276 1.00 39.61 117 ALA B C 1
ATOM 3473 O O . ALA B 1 120 ? 28.016 0.964 13.469 1.00 35.84 117 ALA B O 1
ATOM 3475 N N . SER B 1 121 ? 25.823 1.408 13.597 1.00 36.00 118 SER B N 1
ATOM 3476 C CA . SER B 1 121 ? 26.003 2.656 14.310 1.00 34.06 118 SER B CA 1
ATOM 3477 C C . SER B 1 121 ? 26.161 2.333 15.782 1.00 32.99 118 SER B C 1
ATOM 3478 O O . SER B 1 121 ? 25.731 1.269 16.250 1.00 34.13 118 SER B O 1
ATOM 3481 N N . HIS B 1 122 ? 26.779 3.252 16.507 1.00 34.22 119 HIS B N 1
ATOM 3482 C CA . HIS B 1 122 ? 26.832 3.175 17.963 1.00 29.00 119 HIS B CA 1
ATOM 3483 C C . HIS B 1 122 ? 25.428 3.039 18.537 1.00 28.79 119 HIS B C 1
ATOM 3484 O O . HIS B 1 122 ? 25.205 2.342 19.534 1.00 30.09 119 HIS B O 1
ATOM 3491 N N . GLY B 1 123 ? 24.476 3.706 17.899 1.00 29.28 120 GLY B N 1
ATOM 3492 C CA . GLY B 1 123 ? 23.090 3.655 18.332 1.00 28.21 120 GLY B CA 1
ATOM 3493 C C . GLY B 1 123 ? 22.506 2.256 18.329 1.00 33.27 120 GLY B C 1
ATOM 3494 O O . GLY B 1 123 ? 21.853 1.864 19.288 1.00 33.55 120 GLY B O 1
ATOM 3495 N N . LEU B 1 124 ? 22.752 1.500 17.259 1.00 32.26 121 LEU B N 1
ATOM 3496 C CA . LEU B 1 124 ? 22.315 0.103 17.182 1.00 34.40 121 LEU B CA 1
ATOM 3497 C C . LEU B 1 124 ? 22.974 -0.749 18.253 1.00 33.45 121 LEU B C 1
ATOM 3498 O O . LEU B 1 124 ? 22.325 -1.573 18.874 1.00 34.18 121 LEU B O 1
ATOM 3503 N N . PHE B 1 125 ? 24.272 -0.552 18.439 1.00 32.95 122 PHE B N 1
ATOM 3504 C CA . PHE B 1 125 ? 25.057 -1.273 19.431 1.00 33.09 122 PHE B CA 1
ATOM 3505 C C . PHE B 1 125 ? 24.562 -0.984 20.850 1.00 35.05 122 PHE B C 1
ATOM 3506 O O . PHE B 1 125 ? 24.509 -1.878 21.703 1.00 37.84 122 PHE B O 1
ATOM 3514 N N . SER B 1 126 ? 24.188 0.268 21.092 1.00 33.61 123 SER B N 1
ATOM 3515 C CA . SER B 1 126 ? 23.890 0.746 22.438 1.00 27.77 123 SER B CA 1
ATOM 3516 C C . SER B 1 126 ? 22.433 0.599 22.861 1.00 30.37 123 SER B C 1
ATOM 3517 O O . SER B 1 126 ? 22.120 0.707 24.042 1.00 31.51 123 SER B O 1
ATOM 3520 N N . TYR B 1 127 ? 21.530 0.370 21.920 1.00 30.14 124 TYR B N 1
ATOM 3521 C CA . TYR B 1 127 ? 20.121 0.366 22.310 1.00 32.19 124 TYR B CA 1
ATOM 3522 C C . TYR B 1 127 ? 19.657 -0.636 23.375 1.00 28.57 124 TYR B C 1
ATOM 3523 O O . TYR B 1 127 ? 18.709 -0.336 24.085 1.00 33.33 124 TYR B O 1
ATOM 3532 N N . PRO B 1 128 ? 20.309 -1.817 23.491 1.00 29.30 125 PRO B N 1
ATOM 3533 C CA . PRO B 1 128 ? 19.961 -2.670 24.637 1.00 29.36 125 PRO B CA 1
ATOM 3534 C C . PRO B 1 128 ? 20.181 -1.998 25.989 1.00 28.09 125 PRO B C 1
ATOM 3535 O O . PRO B 1 128 ? 19.488 -2.360 26.939 1.00 29.90 125 PRO B O 1
ATOM 3539 N N . VAL B 1 129 ? 21.116 -1.052 26.082 1.00 27.95 126 VAL B N 1
ATOM 3540 C CA . VAL B 1 129 ? 21.315 -0.331 27.338 1.00 29.50 126 VAL B CA 1
ATOM 3541 C C . VAL B 1 129 ? 20.169 0.659 27.590 1.00 29.00 126 VAL B C 1
ATOM 3542 O O . VAL B 1 129 ? 19.702 0.806 28.722 1.00 30.31 126 VAL B O 1
ATOM 3546 N N . LEU B 1 130 ? 19.710 1.330 26.534 1.00 26.58 127 LEU B N 1
ATOM 3547 C CA . LEU B 1 130 ? 18.643 2.301 26.695 1.00 23.56 127 LEU B CA 1
ATOM 3548 C C . LEU B 1 130 ? 17.378 1.548 27.069 1.00 28.35 127 LEU B C 1
ATOM 3549 O O . LEU B 1 130 ? 16.626 1.958 27.965 1.00 31.02 127 LEU B O 1
ATOM 3562 N N . ALA B 1 132 ? 17.371 -1.237 28.632 1.00 33.79 129 ALA B N 1
ATOM 3563 C CA . ALA B 1 132 ? 17.512 -1.627 30.036 1.00 32.73 129 ALA B CA 1
ATOM 3564 C C . ALA B 1 132 ? 17.113 -0.465 30.948 1.00 28.32 129 ALA B C 1
ATOM 3565 O O . ALA B 1 132 ? 16.502 -0.664 31.994 1.00 33.29 129 ALA B O 1
ATOM 3567 N N . ALA B 1 133 ? 17.436 0.753 30.538 1.00 22.08 130 ALA B N 1
ATOM 3568 C CA . ALA B 1 133 ? 17.010 1.906 31.305 1.00 29.26 130 ALA B CA 1
ATOM 3569 C C . ALA B 1 133 ? 15.472 1.995 31.343 1.00 32.31 130 ALA B C 1
ATOM 3570 O O . ALA B 1 133 ? 14.891 2.238 32.403 1.00 33.19 130 ALA B O 1
ATOM 3572 N N . ASP B 1 134 ? 14.825 1.788 30.193 1.00 29.34 131 ASP B N 1
ATOM 3573 C CA . ASP B 1 134 ? 13.361 1.785 30.119 1.00 29.65 131 ASP B CA 1
ATOM 3574 C C . ASP B 1 134 ? 12.783 0.846 31.155 1.00 29.59 131 ASP B C 1
ATOM 3575 O O . ASP B 1 134 ? 11.893 1.208 31.903 1.00 32.21 131 ASP B O 1
ATOM 3580 N N . ILE B 1 135 ? 13.299 -0.374 31.179 1.00 26.33 132 ILE B N 1
ATOM 3581 C CA . ILE B 1 135 ? 12.806 -1.402 32.079 1.00 31.63 132 ILE B CA 1
ATOM 3582 C C . ILE B 1 135 ? 13.090 -1.100 33.561 1.00 32.07 132 ILE B C 1
ATOM 3583 O O . ILE B 1 135 ? 12.181 -1.148 34.397 1.00 31.94 132 ILE B O 1
ATOM 3588 N N . LEU B 1 136 ? 14.337 -0.755 33.871 1.00 31.98 133 LEU B N 1
ATOM 3589 C CA . LEU B 1 136 ? 14.788 -0.618 35.263 1.00 33.59 133 LEU B CA 1
ATOM 3590 C C . LEU B 1 136 ? 14.286 0.640 35.950 1.00 31.45 133 LEU B C 1
ATOM 3591 O O . LEU B 1 136 ? 14.066 0.640 37.158 1.00 33.79 133 LEU B O 1
ATOM 3596 N N . LEU B 1 137 ? 14.163 1.721 35.190 1.00 28.46 134 LEU B N 1
ATOM 3597 C CA . LEU B 1 137 ? 13.670 3.000 35.719 1.00 30.23 134 LEU B CA 1
ATOM 3598 C C . LEU B 1 137 ? 12.340 2.839 36.466 1.00 33.41 134 LEU B C 1
ATOM 3599 O O . LEU B 1 137 ? 12.135 3.460 37.504 1.00 36.19 134 LEU B O 1
ATOM 3604 N N . PHE B 1 138 ? 11.475 1.952 35.977 1.00 30.05 135 PHE B N 1
ATOM 3605 C CA . PHE B 1 138 ? 10.123 1.787 36.531 1.00 31.00 135 PHE B CA 1
ATOM 3606 C C . PHE B 1 138 ? 9.886 0.575 37.425 1.00 35.21 135 PHE B C 1
ATOM 3607 O O . PHE B 1 138 ? 8.745 0.252 37.724 1.00 35.98 135 PHE B O 1
ATOM 3615 N N . ASP B 1 139 ? 10.966 -0.062 37.876 1.00 36.98 136 ASP B N 1
ATOM 3616 C CA . ASP B 1 139 ? 10.881 -1.273 38.681 1.00 43.32 136 ASP B CA 1
ATOM 3617 C C . ASP B 1 139 ? 10.003 -2.364 38.055 1.00 40.26 136 ASP B C 1
ATOM 3618 O O . ASP B 1 139 ? 9.265 -3.049 38.758 1.00 42.75 136 ASP B O 1
ATOM 3623 N N . THR B 1 140 ? 10.117 -2.513 36.738 1.00 32.74 137 THR B N 1
ATOM 3624 C CA . THR B 1 140 ? 9.408 -3.540 35.991 1.00 32.23 137 THR B CA 1
ATOM 3625 C C . THR B 1 140 ? 9.675 -4.936 36.527 1.00 36.02 137 THR B C 1
ATOM 3626 O O . THR B 1 140 ? 10.824 -5.320 36.719 1.00 34.82 137 THR B O 1
ATOM 3630 N N . ARG B 1 141 ? 8.616 -5.698 36.780 1.00 39.33 138 ARG B N 1
ATOM 3631 C CA . ARG B 1 141 ? 8.767 -7.114 37.111 1.00 39.83 138 ARG B CA 1
ATOM 3632 C C . ARG B 1 141 ? 8.712 -8.001 35.865 1.00 38.98 138 ARG B C 1
ATOM 3633 O O . ARG B 1 141 ? 9.415 -9.000 35.780 1.00 43.39 138 ARG B O 1
ATOM 3641 N N . ILE B 1 142 ? 7.872 -7.621 34.904 1.00 33.22 139 ILE B N 1
ATOM 3642 C CA . ILE B 1 142 ? 7.526 -8.478 33.776 1.00 37.35 139 ILE B CA 1
ATOM 3643 C C . ILE B 1 142 ? 7.589 -7.662 32.501 1.00 40.84 139 ILE B C 1
ATOM 3644 O O . ILE B 1 142 ? 6.972 -6.596 32.402 1.00 38.01 139 ILE B O 1
ATOM 3649 N N . VAL B 1 143 ? 8.337 -8.158 31.524 1.00 41.75 140 VAL B N 1
ATOM 3650 C CA . VAL B 1 143 ? 8.438 -7.492 30.237 1.00 40.39 140 VAL B CA 1
ATOM 3651 C C . VAL B 1 143 ? 7.894 -8.446 29.170 1.00 48.66 140 VAL B C 1
ATOM 3652 O O . VAL B 1 143 ? 8.546 -9.438 28.835 1.00 51.29 140 VAL B O 1
ATOM 3656 N N . PRO B 1 144 ? 6.683 -8.170 28.652 1.00 49.14 141 PRO B N 1
ATOM 3657 C CA . PRO B 1 144 ? 6.127 -9.023 27.592 1.00 55.18 141 PRO B CA 1
ATOM 3658 C C . PRO B 1 144 ? 6.834 -8.758 26.274 1.00 56.17 141 PRO B C 1
ATOM 3659 O O . PRO B 1 144 ? 6.753 -7.638 25.781 1.00 57.75 141 PRO B O 1
ATOM 3663 N N . VAL B 1 145 ? 7.494 -9.774 25.728 1.00 54.87 142 VAL B N 1
ATOM 3664 C CA . VAL B 1 145 ? 8.316 -9.658 24.555 1.00 55.05 142 VAL B CA 1
ATOM 3665 C C . VAL B 1 145 ? 8.250 -10.849 23.609 1.00 56.60 142 VAL B C 1
ATOM 3666 O O . VAL B 1 145 ? 7.920 -11.936 23.988 1.00 52.19 142 VAL B O 1
ATOM 3670 N N . GLY B 1 146 ? 8.630 -10.611 22.367 1.00 64.48 143 GLY B N 1
ATOM 3671 C CA . GLY B 1 146 ? 8.823 -11.667 21.405 1.00 66.94 143 GLY B CA 1
ATOM 3672 C C . GLY B 1 146 ? 10.180 -12.312 21.577 1.00 67.79 143 GLY B C 1
ATOM 3673 O O . GLY B 1 146 ? 11.121 -11.663 21.953 1.00 69.09 143 GLY B O 1
ATOM 3674 N N . LYS B 1 147 ? 10.274 -13.597 21.301 1.00 70.95 144 LYS B N 1
ATOM 3675 C CA . LYS B 1 147 ? 11.528 -14.310 21.405 1.00 72.30 144 LYS B CA 1
ATOM 3676 C C . LYS B 1 147 ? 12.672 -13.445 20.988 1.00 67.40 144 LYS B C 1
ATOM 3677 O O . LYS B 1 147 ? 13.718 -13.512 21.546 1.00 67.97 144 LYS B O 1
ATOM 3683 N N . ASP B 1 148 ? 12.447 -12.676 19.948 1.00 67.69 145 ASP B N 1
ATOM 3684 C CA . ASP B 1 148 ? 13.273 -11.579 19.520 1.00 74.11 145 ASP B CA 1
ATOM 3685 C C . ASP B 1 148 ? 13.987 -10.837 20.656 1.00 67.56 145 ASP B C 1
ATOM 3686 O O . ASP B 1 148 ? 15.162 -10.550 20.573 1.00 66.61 145 ASP B O 1
ATOM 3691 N N . GLN B 1 149 ? 13.246 -10.524 21.703 1.00 59.69 146 GLN B N 1
ATOM 3692 C CA . GLN B 1 149 ? 13.655 -9.566 22.698 1.00 57.18 146 GLN B CA 1
ATOM 3693 C C . GLN B 1 149 ? 14.093 -10.204 23.987 1.00 53.11 146 GLN B C 1
ATOM 3694 O O . GLN B 1 149 ? 14.416 -9.525 24.915 1.00 53.74 146 GLN B O 1
ATOM 3700 N N . ILE B 1 150 ? 14.092 -11.516 24.050 1.00 50.99 147 ILE B N 1
ATOM 3701 C CA . ILE B 1 150 ? 14.406 -12.166 25.322 1.00 50.74 147 ILE B CA 1
ATOM 3702 C C . ILE B 1 150 ? 15.804 -11.818 25.805 1.00 47.94 147 ILE B C 1
ATOM 3703 O O . ILE B 1 150 ? 16.021 -11.527 26.979 1.00 43.70 147 ILE B O 1
ATOM 3708 N N . GLN B 1 151 ? 16.759 -11.861 24.890 1.00 50.61 148 GLN B N 1
ATOM 3709 C CA . GLN B 1 151 ? 18.137 -11.569 25.240 1.00 46.66 148 GLN B CA 1
ATOM 3710 C C . GLN B 1 151 ? 18.268 -10.153 25.796 1.00 40.90 148 GLN B C 1
ATOM 3711 O O . GLN B 1 151 ? 19.007 -9.911 26.742 1.00 39.48 148 GLN B O 1
ATOM 3717 N N . HIS B 1 152 ? 17.530 -9.213 25.225 1.00 40.84 149 HIS B N 1
ATOM 3718 C CA . HIS B 1 152 ? 17.572 -7.845 25.729 1.00 40.17 149 HIS B CA 1
ATOM 3719 C C . HIS B 1 152 ? 17.163 -7.739 27.203 1.00 38.64 149 HIS B C 1
ATOM 3720 O O . HIS B 1 152 ? 17.782 -7.003 27.968 1.00 37.66 149 HIS B O 1
ATOM 3727 N N . VAL B 1 153 ? 16.128 -8.474 27.594 1.00 36.71 150 VAL B N 1
ATOM 3728 C CA . VAL B 1 153 ? 15.668 -8.456 28.978 1.00 38.65 150 VAL B CA 1
ATOM 3729 C C . VAL B 1 153 ? 16.716 -9.079 29.905 1.00 41.88 150 VAL B C 1
ATOM 3730 O O . VAL B 1 153 ? 16.948 -8.578 31.007 1.00 40.27 150 VAL B O 1
ATOM 3734 N N . GLU B 1 154 ? 17.352 -10.158 29.443 1.00 37.89 151 GLU B N 1
ATOM 3735 C CA . GLU B 1 154 ? 18.465 -10.773 30.156 1.00 40.93 151 GLU B CA 1
ATOM 3736 C C . GLU B 1 154 ? 19.622 -9.800 30.351 1.00 42.25 151 GLU B C 1
ATOM 3737 O O . GLU B 1 154 ? 20.245 -9.745 31.424 1.00 41.46 151 GLU B O 1
ATOM 3743 N N . ILE B 1 155 ? 19.918 -9.027 29.313 1.00 37.67 152 ILE B N 1
ATOM 3744 C CA . ILE B 1 155 ? 20.930 -7.987 29.438 1.00 39.47 152 ILE B CA 1
ATOM 3745 C C . ILE B 1 155 ? 20.530 -6.984 30.527 1.00 37.18 152 ILE B C 1
ATOM 3746 O O . ILE B 1 155 ? 21.353 -6.604 31.367 1.00 35.23 152 ILE B O 1
ATOM 3751 N N . ALA B 1 156 ? 19.260 -6.580 30.531 1.00 34.35 153 ALA B N 1
ATOM 3752 C CA . ALA B 1 156 ? 18.803 -5.609 31.514 1.00 29.82 153 ALA B CA 1
ATOM 3753 C C . ALA B 1 156 ? 18.943 -6.224 32.906 1.00 31.83 153 ALA B C 1
ATOM 3754 O O . ALA B 1 156 ? 19.329 -5.565 33.873 1.00 34.98 153 ALA B O 1
ATOM 3756 N N . ARG B 1 157 ? 18.670 -7.515 32.979 1.00 29.96 154 ARG B N 1
ATOM 3757 C CA . ARG B 1 157 ? 18.807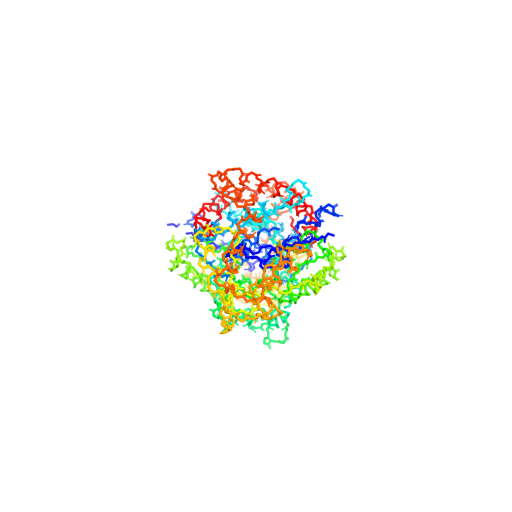 -8.260 34.210 1.00 36.96 154 ARG B CA 1
ATOM 3758 C C . ARG B 1 157 ? 20.264 -8.326 34.700 1.00 37.82 154 ARG B C 1
ATOM 3759 O O . ARG B 1 157 ? 20.538 -8.195 35.898 1.00 36.23 154 ARG B O 1
ATOM 3767 N N . ASP B 1 158 ? 21.203 -8.502 33.777 1.00 37.10 155 ASP B N 1
ATOM 3768 C CA . ASP B 1 158 ? 22.617 -8.531 34.151 1.00 39.58 155 ASP B CA 1
ATOM 3769 C C . ASP B 1 158 ? 23.112 -7.158 34.624 1.00 37.96 155 ASP B C 1
ATOM 3770 O O . ASP B 1 158 ? 23.912 -7.054 35.552 1.00 36.25 155 ASP B O 1
ATOM 3775 N N . ILE B 1 159 ? 22.638 -6.105 33.978 1.00 34.02 156 ILE B N 1
ATOM 3776 C CA . ILE B 1 159 ? 22.989 -4.759 34.395 1.00 30.68 156 ILE B CA 1
ATOM 3777 C C . ILE B 1 159 ? 22.482 -4.492 35.813 1.00 35.82 156 ILE B C 1
ATOM 3778 O O . ILE B 1 159 ? 23.235 -4.024 36.674 1.00 36.36 156 ILE B O 1
ATOM 3783 N N . ALA B 1 160 ? 21.209 -4.810 36.053 1.00 33.96 157 ALA B N 1
ATOM 3784 C CA . ALA B 1 160 ? 20.584 -4.556 37.346 1.00 31.01 157 ALA B CA 1
ATOM 3785 C C . ALA B 1 160 ? 21.345 -5.265 38.463 1.00 38.23 157 ALA B C 1
ATOM 3786 O O . ALA B 1 160 ? 21.601 -4.687 39.527 1.00 39.04 157 ALA B O 1
ATOM 3788 N N . LEU B 1 161 ? 21.691 -6.525 38.215 1.00 38.81 158 LEU B N 1
ATOM 3789 C CA . LEU B 1 161 ? 22.451 -7.309 39.176 1.00 40.41 158 LEU B CA 1
ATOM 3790 C C . LEU B 1 161 ? 23.804 -6.671 39.482 1.00 38.51 158 LEU B C 1
ATOM 3791 O O . LEU B 1 161 ? 24.211 -6.597 40.640 1.00 38.08 158 LEU B O 1
ATOM 3796 N N . LYS B 1 162 ? 24.493 -6.204 38.446 1.00 32.93 159 LYS B N 1
ATOM 3797 C CA . LYS B 1 162 ? 25.758 -5.509 38.639 1.00 33.43 159 LYS B CA 1
ATOM 3798 C C . LYS B 1 162 ? 25.568 -4.248 39.477 1.00 37.37 159 LYS B C 1
ATOM 3799 O O . LYS B 1 162 ? 26.329 -3.999 40.413 1.00 38.33 159 LYS B O 1
ATOM 3805 N N . VAL B 1 163 ? 24.535 -3.468 39.159 1.00 35.86 160 VAL B N 1
ATOM 3806 C CA . VAL B 1 163 ? 24.284 -2.225 39.877 1.00 33.38 160 VAL B CA 1
ATOM 3807 C C . VAL B 1 163 ? 23.973 -2.502 41.348 1.00 36.40 160 VAL B C 1
ATOM 3808 O O . VAL B 1 163 ? 24.538 -1.864 42.242 1.00 35.82 160 VAL B O 1
ATOM 3812 N N . ASN B 1 164 ? 23.093 -3.476 41.584 1.00 31.74 161 ASN B N 1
ATOM 3813 C CA . ASN B 1 164 ? 22.692 -3.854 42.927 1.00 34.87 161 ASN B CA 1
ATOM 3814 C C . ASN B 1 164 ? 23.870 -4.389 43.728 1.00 37.38 161 ASN B C 1
ATOM 3815 O O . ASN B 1 164 ? 23.935 -4.213 44.941 1.00 35.80 161 ASN B O 1
ATOM 3820 N N . ASN B 1 165 ? 24.788 -5.066 43.048 1.00 38.45 162 ASN B N 1
ATOM 3821 C CA . ASN B 1 165 ? 25.982 -5.581 43.714 1.00 49.18 162 ASN B CA 1
ATOM 3822 C C . ASN B 1 165 ? 26.863 -4.451 44.227 1.00 45.17 162 ASN B C 1
ATOM 3823 O O . ASN B 1 165 ? 27.548 -4.593 45.231 1.00 45.05 162 ASN B O 1
ATOM 3828 N N . GLU B 1 166 ? 26.839 -3.326 43.528 1.00 37.50 163 GLU B N 1
ATOM 3829 C CA . GLU B 1 166 ? 27.699 -2.208 43.881 1.00 42.96 163 GLU B CA 1
ATOM 3830 C C . GLU B 1 166 ? 27.038 -1.229 44.861 1.00 43.90 163 GLU B C 1
ATOM 3831 O O . GLU B 1 166 ? 27.717 -0.680 45.730 1.00 42.95 163 GLU B O 1
ATOM 3837 N N . TRP B 1 167 ? 25.719 -1.043 44.733 1.00 38.68 164 TRP B N 1
ATOM 3838 C CA . TRP B 1 167 ? 25.017 0.053 45.403 1.00 34.09 164 TRP B CA 1
ATOM 3839 C C . TRP B 1 167 ? 23.918 -0.362 46.406 1.00 38.30 164 TRP B C 1
ATOM 3840 O O . TRP B 1 167 ? 23.388 0.478 47.133 1.00 39.38 164 TRP B O 1
ATOM 3851 N N . GLY B 1 168 ? 23.580 -1.647 46.454 1.00 39.79 165 GLY B N 1
ATOM 3852 C CA . GLY B 1 168 ? 22.492 -2.106 47.306 1.00 40.77 165 GLY B CA 1
ATOM 3853 C C . GLY B 1 168 ? 21.229 -2.418 46.523 1.00 47.33 165 GLY B C 1
ATOM 3854 O O . GLY B 1 168 ? 21.294 -2.710 45.340 1.00 51.25 165 GLY B O 1
ATOM 3855 N N . GLU B 1 169 ? 20.076 -2.347 47.179 1.00 46.41 166 GLU B N 1
ATOM 3856 C CA . GLU B 1 169 ? 18.808 -2.677 46.538 1.00 52.43 166 GLU B CA 1
ATOM 3857 C C . GLU B 1 169 ? 18.306 -1.504 45.717 1.00 44.09 166 GLU B C 1
ATOM 3858 O O . GLU B 1 169 ? 17.476 -0.717 46.170 1.00 48.61 166 GLU B O 1
ATOM 3864 N N . ILE B 1 170 ? 18.802 -1.386 44.501 1.00 37.17 167 ILE B N 1
ATOM 3865 C CA . ILE B 1 170 ? 18.406 -0.268 43.670 1.00 42.13 167 ILE B CA 1
ATOM 3866 C C . ILE B 1 170 ? 17.290 -0.703 42.721 1.00 43.29 167 ILE B C 1
ATOM 3867 O O . ILE B 1 170 ? 16.273 -0.021 42.586 1.00 41.59 167 ILE B O 1
ATOM 3872 N N . PHE B 1 171 ? 17.493 -1.839 42.062 1.00 37.64 168 PHE B N 1
ATOM 3873 C CA . PHE B 1 171 ? 16.601 -2.264 40.981 1.00 38.27 168 PHE B CA 1
ATOM 3874 C C . PHE B 1 171 ? 15.904 -3.578 41.230 1.00 40.95 168 PHE B C 1
ATOM 3875 O O . PHE B 1 171 ? 16.471 -4.505 41.806 1.00 45.59 168 PHE B O 1
ATOM 3883 N N . THR B 1 172 ? 14.671 -3.662 40.755 1.00 37.84 169 THR B N 1
ATOM 3884 C CA . THR B 1 172 ? 13.970 -4.925 40.740 1.00 37.90 169 THR B CA 1
ATOM 3885 C C . THR B 1 172 ? 14.518 -5.733 39.563 1.00 39.17 169 THR B C 1
ATOM 3886 O O . THR B 1 172 ? 14.828 -5.167 38.523 1.00 35.59 169 THR B O 1
ATOM 3890 N N . LEU B 1 173 ? 14.662 -7.043 39.724 1.00 38.25 170 LEU B N 1
ATOM 3891 C CA . LEU B 1 173 ? 15.103 -7.882 38.615 1.00 41.66 170 LEU B CA 1
ATOM 3892 C C . LEU B 1 173 ? 13.927 -8.214 37.707 1.00 40.31 170 LEU B C 1
ATOM 3893 O O . LEU B 1 173 ? 12.978 -8.852 38.131 1.00 42.65 170 LEU B O 1
ATOM 3898 N N . PRO B 1 174 ? 13.983 -7.775 36.450 1.00 38.51 171 PRO B N 1
ATOM 3899 C CA . PRO B 1 174 ? 12.880 -8.020 35.518 1.00 36.83 171 PRO B CA 1
ATOM 3900 C C . PRO B 1 174 ? 12.932 -9.403 34.880 1.00 42.31 171 PRO B C 1
ATOM 3901 O O . PRO B 1 174 ? 13.981 -10.042 34.863 1.00 45.38 171 PRO B O 1
ATOM 3905 N N . GLU B 1 175 ? 11.797 -9.848 34.349 1.00 42.57 172 GLU B N 1
ATOM 3906 C CA . GLU B 1 175 ? 11.682 -11.151 33.704 1.00 45.03 172 GLU B CA 1
ATOM 3907 C C . GLU B 1 175 ? 10.932 -11.010 32.400 1.00 43.76 172 GLU B C 1
ATOM 3908 O O . GLU B 1 175 ? 9.921 -10.298 32.327 1.00 39.92 172 GLU B O 1
ATOM 3914 N N . ALA B 1 176 ? 11.401 -11.698 31.369 1.00 42.40 173 ALA B N 1
ATOM 3915 C CA . ALA B 1 176 ? 10.679 -11.679 30.114 1.00 47.90 173 ALA B CA 1
ATOM 3916 C C . ALA B 1 176 ? 9.460 -12.566 30.257 1.00 52.29 173 ALA B C 1
ATOM 3917 O O . ALA B 1 176 ? 9.484 -13.553 30.989 1.00 53.07 173 ALA B O 1
ATOM 3919 N N . ARG B 1 177 ? 8.384 -12.197 29.579 1.00 53.54 174 ARG B N 1
ATOM 3920 C CA . ARG B 1 177 ? 7.257 -13.099 29.430 1.00 57.66 174 ARG B CA 1
ATOM 3921 C C . ARG B 1 177 ? 6.946 -13.204 27.952 1.00 58.35 174 ARG B C 1
ATOM 3922 O O . ARG B 1 177 ? 6.517 -12.231 27.32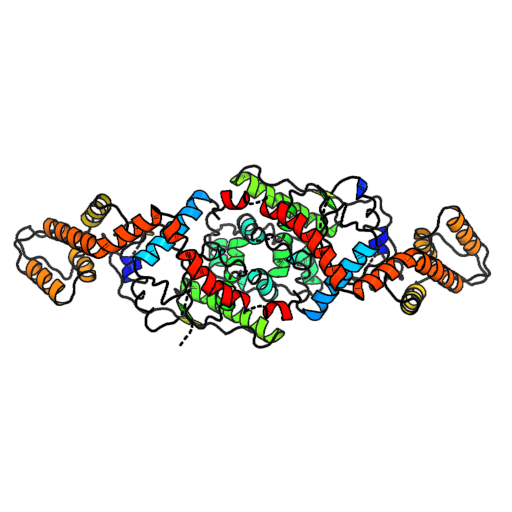6 1.00 55.31 174 ARG B O 1
ATOM 3930 N N . VAL B 1 178 ? 7.200 -14.376 27.386 1.00 61.05 175 VAL B N 1
ATOM 3931 C CA . VAL B 1 178 ? 6.811 -14.629 26.014 1.00 71.04 175 VAL B CA 1
ATOM 3932 C C . VAL B 1 178 ? 5.358 -15.065 26.047 1.00 76.06 175 VAL B C 1
ATOM 3933 O O . VAL B 1 178 ? 4.993 -16.012 26.755 1.00 78.00 175 VAL B O 1
ATOM 3937 N N . ASN B 1 179 ? 4.525 -14.364 25.295 1.00 79.59 176 ASN B N 1
ATOM 3938 C CA . ASN B 1 179 ? 3.106 -14.665 25.295 1.00 90.30 176 ASN B CA 1
ATOM 3939 C C . ASN B 1 179 ? 2.818 -15.798 24.322 1.00 94.24 176 ASN B C 1
ATOM 3940 O O . ASN B 1 179 ? 3.308 -15.803 23.195 1.00 89.28 176 ASN B O 1
ATOM 3945 N N . GLU B 1 180 ? 2.030 -16.766 24.770 1.00 105.91 177 GLU B N 1
ATOM 3946 C CA . GLU B 1 180 ? 1.874 -18.009 24.029 1.00 117.55 177 GLU B CA 1
ATOM 3947 C C . GLU B 1 180 ? 0.440 -18.531 24.096 1.00 122.56 177 GLU B C 1
ATOM 3948 O O . GLU B 1 180 ? -0.305 -18.211 25.026 1.00 122.92 177 GLU B O 1
ATOM 3954 N N . GLU B 1 181 ? 0.028 -19.271 23.071 1.00 125.55 178 GLU B N 1
ATOM 3955 C CA . GLU B 1 181 ? 0.695 -19.262 21.777 1.00 126.42 178 GLU B CA 1
ATOM 3956 C C . GLU B 1 181 ? -0.429 -18.852 20.850 1.00 124.02 178 GLU B C 1
ATOM 3957 O O . GLU B 1 181 ? -1.207 -19.690 20.385 1.00 128.60 178 GLU B O 1
ATOM 3963 N N . VAL B 1 182 ? -0.530 -17.549 20.618 1.00 116.04 179 VAL B N 1
ATOM 3964 C CA . VAL B 1 182 ? -1.748 -16.964 20.072 1.00 110.17 179 VAL B CA 1
ATOM 3965 C C . VAL B 1 182 ? -2.102 -17.437 18.655 1.00 109.19 179 VAL B C 1
ATOM 3966 O O . VAL B 1 182 ? -1.227 -17.599 17.797 1.00 111.04 179 VAL B O 1
ATOM 3970 N N . ALA B 1 183 ? -3.393 -17.682 18.438 1.00 105.36 180 ALA B N 1
ATOM 3971 C CA . ALA B 1 183 ? -3.897 -18.151 17.153 1.00 99.95 180 ALA B CA 1
ATOM 3972 C C . ALA B 1 183 ? -3.472 -17.202 16.047 1.00 91.11 180 ALA B C 1
ATOM 3973 O O . ALA B 1 183 ? -3.723 -16.000 16.116 1.00 89.48 180 ALA B O 1
ATOM 3975 N N . VAL B 1 184 ? -2.813 -17.754 15.037 1.00 83.86 181 VAL B N 1
ATOM 3976 C CA . VAL B 1 184 ? -2.287 -16.958 13.946 1.00 77.97 181 VAL B CA 1
ATOM 3977 C C . VAL B 1 184 ? -3.442 -16.398 13.120 1.00 73.66 181 VAL B C 1
ATOM 3978 O O . VAL B 1 184 ? -4.521 -16.995 13.053 1.00 73.69 181 VAL B O 1
ATOM 3982 N N . VAL B 1 185 ? -3.218 -15.231 12.526 1.00 64.64 182 VAL B N 1
ATOM 3983 C CA . VAL B 1 185 ? -4.195 -14.603 11.658 1.00 57.66 182 VAL B CA 1
ATOM 3984 C C . VAL B 1 185 ? -3.773 -14.802 10.214 1.00 58.52 182 VAL B C 1
ATOM 3985 O O . VAL B 1 185 ? -2.648 -14.463 9.821 1.00 57.59 182 VAL B O 1
ATOM 3989 N N . VAL B 1 186 ? -4.679 -15.357 9.419 1.00 58.74 183 VAL B N 1
ATOM 3990 C CA . VAL B 1 186 ? -4.372 -15.649 8.030 1.00 60.35 183 VAL B CA 1
ATOM 3991 C C . VAL B 1 186 ? -4.473 -14.400 7.140 1.00 60.23 183 VAL B C 1
ATOM 3992 O O . VAL B 1 186 ? -5.408 -13.609 7.262 1.00 61.08 183 VAL B O 1
ATOM 3996 N N . GLY B 1 187 ? -3.489 -14.218 6.266 1.00 57.38 184 GLY B N 1
ATOM 3997 C CA . GLY B 1 187 ? -3.493 -13.115 5.324 1.00 53.51 184 GLY B CA 1
ATOM 3998 C C . GLY B 1 187 ? -4.348 -13.404 4.110 1.00 57.45 184 GLY B C 1
ATOM 3999 O O . GLY B 1 187 ? -4.855 -14.520 3.939 1.00 58.12 184 GLY B O 1
ATOM 4000 N N . THR B 1 188 ? -4.500 -12.394 3.258 1.00 58.55 185 THR B N 1
ATOM 4001 C CA . THR B 1 188 ? -5.363 -12.474 2.079 1.00 57.78 185 THR B CA 1
ATOM 4002 C C . THR B 1 188 ? -4.980 -13.598 1.116 1.00 60.86 185 THR B C 1
ATOM 4003 O O . THR B 1 188 ? -5.735 -13.917 0.203 1.00 64.25 185 THR B O 1
ATOM 4007 N N . ASP B 1 189 ? -3.808 -14.192 1.325 1.00 65.06 186 ASP B N 1
ATOM 4008 C CA . ASP B 1 189 ? -3.249 -15.169 0.389 1.00 73.24 186 ASP B CA 1
ATOM 4009 C C . ASP B 1 189 ? -3.113 -16.564 0.980 1.00 75.82 186 ASP B C 1
ATOM 4010 O O . ASP B 1 189 ? -2.574 -17.459 0.335 1.00 80.09 186 ASP B O 1
ATOM 4015 N N . GLY B 1 190 ? -3.580 -16.742 2.210 1.00 74.48 187 GLY B N 1
ATOM 4016 C CA . GLY B 1 190 ? -3.511 -18.035 2.863 1.00 74.00 187 GLY B CA 1
ATOM 4017 C C . GLY B 1 190 ? -2.334 -18.161 3.810 1.00 75.50 187 GLY B C 1
ATOM 4018 O O . GLY B 1 190 ? -2.350 -18.987 4.721 1.00 76.01 187 GLY B O 1
ATOM 4019 N N . ALA B 1 191 ? -1.312 -17.336 3.598 1.00 73.68 188 ALA B N 1
ATOM 4020 C CA . ALA B 1 191 ? -0.132 -17.351 4.453 1.00 72.56 188 ALA B CA 1
ATOM 4021 C C . ALA B 1 191 ? -0.364 -16.451 5.654 1.00 74.70 188 ALA B C 1
ATOM 4022 O O . ALA B 1 191 ? -1.241 -15.589 5.618 1.00 77.69 188 ALA B O 1
ATOM 4024 N N . LYS B 1 192 ? 0.414 -16.655 6.714 1.00 72.56 189 LYS B N 1
ATOM 4025 C CA . LYS B 1 192 ? 0.339 -15.805 7.900 1.00 67.51 189 LYS B CA 1
ATOM 4026 C C . LYS B 1 192 ? 0.357 -14.349 7.487 1.00 63.87 189 LYS B C 1
ATOM 4027 O O . LYS B 1 192 ? 1.216 -13.942 6.710 1.00 65.93 189 LYS B O 1
ATOM 4041 N N . SER B 1 194 ? 1.217 -10.704 7.276 1.00 52.47 191 SER B N 1
ATOM 4042 C CA . SER B 1 194 ? 2.355 -9.871 7.659 1.00 58.28 191 SER B CA 1
ATOM 4043 C C . SER B 1 194 ? 2.616 -8.818 6.587 1.00 59.31 191 SER B C 1
ATOM 4044 O O . SER B 1 194 ? 2.236 -8.996 5.426 1.00 60.96 191 SER B O 1
ATOM 4047 N N . LYS B 1 195 ? 3.262 -7.724 6.984 1.00 58.13 192 LYS B N 1
ATOM 4048 C CA . LYS B 1 195 ? 3.549 -6.622 6.066 1.00 60.31 192 LYS B CA 1
ATOM 4049 C C . LYS B 1 195 ? 4.513 -7.045 4.961 1.00 62.94 192 LYS B C 1
ATOM 4050 O O . LYS B 1 195 ? 4.386 -6.602 3.817 1.00 62.79 192 LYS B O 1
ATOM 4056 N N . SER B 1 196 ? 5.469 -7.903 5.311 1.00 67.65 193 SER B N 1
ATOM 4057 C CA . SER B 1 196 ? 6.485 -8.371 4.368 1.00 76.35 193 SER B CA 1
ATOM 4058 C C . SER B 1 196 ? 5.835 -9.055 3.164 1.00 80.44 193 SER B C 1
ATOM 4059 O O . SER B 1 196 ? 6.317 -8.948 2.029 1.00 80.39 193 SER B O 1
ATOM 4062 N N . TYR B 1 197 ? 4.724 -9.740 3.430 1.00 79.39 194 TYR B N 1
ATOM 4063 C CA . TYR B 1 197 ? 4.008 -10.509 2.419 1.00 78.87 194 TYR B CA 1
ATOM 4064 C C . TYR B 1 197 ? 3.030 -9.674 1.603 1.00 70.96 194 TYR B C 1
ATOM 4065 O O . TYR B 1 197 ? 2.568 -10.117 0.552 1.00 71.98 194 TYR B O 1
ATOM 4074 N N . GLN B 1 198 ? 2.712 -8.479 2.096 1.00 65.25 195 GLN B N 1
ATOM 4075 C CA . GLN B 1 198 ? 1.695 -7.621 1.486 1.00 62.29 195 GLN B CA 1
ATOM 4076 C C . GLN B 1 198 ? 0.360 -8.357 1.377 1.00 58.56 195 GLN B C 1
ATOM 4077 O O . GLN B 1 198 ? -0.345 -8.279 0.361 1.00 52.73 195 GLN B O 1
ATOM 4083 N N . ASN B 1 199 ? 0.022 -9.082 2.435 1.00 54.57 196 ASN B N 1
ATOM 4084 C CA . ASN B 1 199 ? -1.207 -9.848 2.461 1.00 52.00 196 ASN B CA 1
ATOM 4085 C C . ASN B 1 199 ? -2.124 -9.378 3.591 1.00 51.34 196 ASN B C 1
ATOM 4086 O O . ASN B 1 199 ? -2.912 -10.162 4.125 1.00 49.53 196 ASN B O 1
ATOM 4091 N N . THR B 1 200 ? -2.005 -8.103 3.960 1.00 47.49 197 THR B N 1
ATOM 4092 C CA . THR B 1 200 ? -2.637 -7.612 5.180 1.00 46.55 197 THR B CA 1
ATOM 4093 C C . THR B 1 200 ? -4.055 -7.078 4.978 1.00 43.83 197 THR B C 1
ATOM 4094 O O . THR B 1 200 ? -4.475 -6.784 3.875 1.00 43.09 197 THR B O 1
ATOM 4098 N N . ILE B 1 201 ? -4.788 -6.975 6.076 1.00 45.74 198 ILE B N 1
ATOM 4099 C CA . ILE B 1 201 ? -6.014 -6.195 6.123 1.00 40.62 198 ILE B CA 1
ATOM 4100 C C . ILE B 1 201 ? -5.814 -5.149 7.212 1.00 38.23 198 ILE B C 1
ATOM 4101 O O . ILE B 1 201 ? -5.673 -5.485 8.392 1.00 36.11 198 ILE B O 1
ATOM 4106 N N . ASP B 1 202 ? -5.765 -3.886 6.796 1.00 40.57 199 ASP B N 1
ATOM 4107 C CA . ASP B 1 202 ? -5.412 -2.783 7.685 1.00 43.50 199 ASP B CA 1
ATOM 4108 C C . ASP B 1 202 ? -6.616 -2.249 8.463 1.00 47.48 199 ASP B C 1
ATOM 4109 O O . ASP B 1 202 ? -7.767 -2.355 8.022 1.00 49.66 199 ASP B O 1
ATOM 4114 N N . ILE B 1 203 ? -6.326 -1.679 9.627 1.00 44.20 200 ILE B N 1
ATOM 4115 C CA . ILE B 1 203 ? -7.345 -1.229 10.562 1.00 40.22 200 ILE B CA 1
ATOM 4116 C C . ILE B 1 203 ? -7.766 0.199 10.285 1.00 37.08 200 ILE B C 1
ATOM 4117 O O . ILE B 1 203 ? -8.942 0.534 10.374 1.00 36.37 200 ILE B O 1
ATOM 4122 N N . PHE B 1 204 ? -6.792 1.040 9.958 1.00 35.15 201 PHE B N 1
ATOM 4123 C CA . PHE B 1 204 ? -7.026 2.464 9.832 1.00 39.59 201 PHE B CA 1
ATOM 4124 C C . PHE B 1 204 ? -6.876 2.955 8.395 1.00 46.06 201 PHE B C 1
ATOM 4125 O O . PHE B 1 204 ? -6.281 3.992 8.145 1.00 49.85 201 PHE B O 1
ATOM 4133 N N . SER B 1 205 ? -7.436 2.207 7.458 1.00 52.33 202 SER B N 1
ATOM 4134 C CA . SER B 1 205 ? -7.373 2.573 6.057 1.00 52.43 202 SER B CA 1
ATOM 4135 C C . SER B 1 205 ? -8.689 3.207 5.655 1.00 51.94 202 SER B C 1
ATOM 4136 O O . SER B 1 205 ? -9.625 3.266 6.447 1.00 52.35 202 SER B O 1
ATOM 4139 N N . SER B 1 206 ? -8.759 3.698 4.426 1.00 54.71 203 SER B N 1
ATOM 4140 C CA . SER B 1 206 ? -10.019 4.173 3.890 1.00 55.02 203 SER B CA 1
ATOM 4141 C C . SER B 1 206 ? -10.831 2.959 3.517 1.00 56.10 203 SER B C 1
ATOM 4142 O O . SER B 1 206 ? -10.267 1.884 3.311 1.00 58.31 203 SER B O 1
ATOM 4145 N N . GLU B 1 207 ? -12.145 3.133 3.411 1.00 54.10 204 GLU B N 1
ATOM 4146 C CA . GLU B 1 207 ? -13.026 2.070 2.952 1.00 58.03 204 GLU B CA 1
ATOM 4147 C C . GLU B 1 207 ? -12.624 1.537 1.586 1.00 57.00 204 GLU B C 1
ATOM 4148 O O . GLU B 1 207 ? -12.825 0.358 1.296 1.00 51.92 204 GLU B O 1
ATOM 4154 N N . LYS B 1 208 ? -12.045 2.404 0.759 1.00 59.93 205 LYS B N 1
ATOM 4155 C CA . LYS B 1 208 ? -11.568 2.015 -0.563 1.00 64.35 205 LYS B CA 1
ATOM 4156 C C . LYS B 1 208 ? -10.397 1.044 -0.454 1.00 57.53 205 LYS B C 1
ATOM 4157 O O . LYS B 1 208 ? -10.320 0.053 -1.180 1.00 56.53 205 LYS B O 1
ATOM 4163 N N . THR B 1 209 ? -9.481 1.339 0.457 1.00 53.18 206 THR B N 1
ATOM 4164 C CA . THR B 1 209 ? -8.308 0.501 0.662 1.00 51.59 206 THR B CA 1
ATOM 4165 C C . THR B 1 209 ? -8.668 -0.850 1.288 1.00 49.41 206 THR B C 1
ATOM 4166 O O . THR B 1 209 ? -8.082 -1.882 0.952 1.00 50.90 206 THR B O 1
ATOM 4170 N N . LEU B 1 210 ? -9.645 -0.842 2.188 1.00 46.21 207 LEU B N 1
ATOM 4171 C CA . LEU B 1 210 ? -10.152 -2.077 2.786 1.00 44.70 207 LEU B CA 1
ATOM 4172 C C . LEU B 1 210 ? -10.851 -2.956 1.734 1.00 48.31 207 LEU B C 1
ATOM 4173 O O . LEU B 1 210 ? -10.596 -4.163 1.644 1.00 50.17 207 LEU B O 1
ATOM 4178 N N . LYS B 1 211 ? -11.723 -2.344 0.934 1.00 50.55 208 LYS B N 1
ATOM 4179 C CA . LYS B 1 211 ? -12.388 -3.040 -0.169 1.00 53.20 208 LYS B CA 1
ATOM 4180 C C . LYS B 1 211 ? -11.368 -3.726 -1.077 1.00 52.59 208 LYS B C 1
ATOM 4181 O O . LYS B 1 211 ? -11.543 -4.878 -1.473 1.00 53.77 208 LYS B O 1
ATOM 4187 N N . LYS B 1 212 ? -10.290 -3.011 -1.378 1.00 57.82 209 LYS B N 1
ATOM 4188 C CA . LYS B 1 212 ? -9.219 -3.503 -2.237 1.00 57.81 209 LYS B CA 1
ATOM 4189 C C . LYS B 1 212 ? -8.516 -4.704 -1.601 1.00 53.08 209 LYS B C 1
ATOM 4190 O O . LYS B 1 212 ? -8.281 -5.720 -2.254 1.00 54.39 209 LYS B O 1
ATOM 4196 N N . GLN B 1 213 ? -8.195 -4.587 -0.318 1.00 50.36 210 GLN B N 1
ATOM 4197 C CA . GLN B 1 213 ? -7.500 -5.654 0.391 1.00 47.98 210 GLN B CA 1
ATOM 4198 C C . GLN B 1 213 ? -8.371 -6.890 0.512 1.00 47.32 210 GLN B C 1
ATOM 4199 O O . GLN B 1 213 ? -7.912 -8.007 0.286 1.00 45.66 210 GLN B O 1
ATOM 4205 N N . ILE B 1 214 ? -9.636 -6.685 0.858 1.00 46.90 211 ILE B N 1
ATOM 4206 C CA . ILE B 1 214 ? -10.554 -7.800 1.024 1.00 43.71 211 ILE B CA 1
ATOM 4207 C C . ILE B 1 214 ? -10.817 -8.480 -0.312 1.00 49.96 211 ILE B C 1
ATOM 4208 O O . ILE B 1 214 ? -10.922 -9.698 -0.384 1.00 51.03 211 ILE B O 1
ATOM 4213 N N . SER B 1 215 ? -10.894 -7.689 -1.377 1.00 55.72 212 SER B N 1
ATOM 4214 C CA . SER B 1 215 ? -11.138 -8.229 -2.713 1.00 59.39 212 SER B CA 1
ATOM 4215 C C . SER B 1 215 ? -10.043 -9.199 -3.124 1.00 57.50 212 SER B C 1
ATOM 4216 O O . SER B 1 215 ? -10.286 -10.141 -3.871 1.00 61.47 212 SER B O 1
ATOM 4219 N N . SER B 1 216 ? -8.839 -8.963 -2.614 1.00 52.13 213 SER B N 1
ATOM 4220 C CA . SER B 1 216 ? -7.666 -9.740 -2.984 1.00 48.44 213 SER B CA 1
ATOM 4221 C C . SER B 1 216 ? -7.604 -11.077 -2.280 1.00 50.65 213 SER B C 1
ATOM 4222 O O . SER B 1 216 ? -6.698 -11.863 -2.541 1.00 56.20 213 SER B O 1
ATOM 4225 N N . ILE B 1 217 ? -8.547 -11.337 -1.378 1.00 50.46 214 ILE B N 1
ATOM 4226 C CA . ILE B 1 217 ? -8.526 -12.586 -0.620 1.00 51.94 214 ILE B CA 1
ATOM 4227 C C . ILE B 1 217 ? -8.682 -13.785 -1.557 1.00 54.65 214 ILE B C 1
ATOM 4228 O O . ILE B 1 217 ? -9.548 -13.791 -2.437 1.00 55.71 214 ILE B O 1
ATOM 4233 N N . VAL B 1 218 ? -7.819 -14.781 -1.368 1.00 60.30 215 VAL B N 1
ATOM 4234 C CA . VAL B 1 218 ? -7.805 -15.990 -2.190 1.00 63.81 215 VAL B CA 1
ATOM 4235 C C . VAL B 1 218 ? -8.997 -16.901 -1.909 1.00 61.86 215 VAL B C 1
ATOM 4236 O O . VAL B 1 218 ? -9.182 -17.363 -0.776 1.00 59.86 215 VAL B O 1
ATOM 4240 N N . THR B 1 219 ? -9.789 -17.169 -2.946 1.00 65.96 216 THR B N 1
ATOM 4241 C CA . THR B 1 219 ? -10.939 -18.063 -2.832 1.00 71.85 216 THR B CA 1
ATOM 4242 C C . THR B 1 219 ? -10.764 -19.356 -3.647 1.00 76.29 216 THR B C 1
ATOM 4243 O O . THR B 1 219 ? -9.752 -19.545 -4.334 1.00 75.33 216 THR B O 1
ATOM 4247 N N . ASP B 1 220 ? -11.759 -20.240 -3.560 1.00 75.46 217 ASP B N 1
ATOM 4248 C CA . ASP B 1 220 ? -11.775 -21.475 -4.340 1.00 76.11 217 ASP B CA 1
ATOM 4249 C C . ASP B 1 220 ? -12.674 -21.301 -5.548 1.00 71.92 217 ASP B C 1
ATOM 4250 O O . ASP B 1 220 ? -13.580 -20.472 -5.546 1.00 68.77 217 ASP B O 1
ATOM 4255 N N . SER B 1 221 ? -12.433 -22.096 -6.580 1.00 70.47 218 SER B N 1
ATOM 4256 C CA . SER B 1 221 ? -13.291 -22.065 -7.750 1.00 68.81 218 SER B CA 1
ATOM 4257 C C . SER B 1 221 ? -14.516 -22.928 -7.527 1.00 66.99 218 SER B C 1
ATOM 4258 O O . SER B 1 221 ? -14.565 -24.071 -7.982 1.00 65.94 218 SER B O 1
ATOM 4261 N N . THR B 1 222 ? -15.498 -22.377 -6.824 1.00 66.78 219 THR B N 1
ATOM 4262 C CA . THR B 1 222 ? -16.775 -23.044 -6.648 1.00 66.87 219 THR B CA 1
ATOM 4263 C C . THR B 1 222 ? -17.840 -22.165 -7.280 1.00 66.17 219 THR B C 1
ATOM 4264 O O . THR B 1 222 ? -17.870 -20.949 -7.045 1.00 65.73 219 THR B O 1
ATOM 4268 N N . ALA B 1 223 ? -18.701 -22.784 -8.082 1.00 63.63 220 ALA B N 1
ATOM 4269 C CA . ALA B 1 223 ? -19.785 -22.085 -8.752 1.00 63.60 220 ALA B CA 1
ATOM 4270 C C . ALA B 1 223 ? -20.594 -21.241 -7.769 1.00 63.31 220 ALA B C 1
ATOM 4271 O O . ALA B 1 223 ? -20.665 -21.548 -6.575 1.00 58.82 220 ALA B O 1
ATOM 4273 N N . LEU B 1 224 ? -21.181 -20.170 -8.291 1.00 66.24 221 LEU B N 1
ATOM 4274 C CA . LEU B 1 224 ? -21.925 -19.194 -7.498 1.00 63.96 221 LEU B CA 1
ATOM 4275 C C . LEU B 1 224 ? -22.931 -19.838 -6.550 1.00 62.43 221 LEU B C 1
ATOM 4276 O O . LEU B 1 224 ? -22.849 -19.662 -5.337 1.00 64.35 221 LEU B O 1
ATOM 4281 N N . GLU B 1 225 ? -23.856 -20.599 -7.121 1.00 60.99 222 GLU B N 1
ATOM 4282 C CA . GLU B 1 225 ? -24.972 -21.186 -6.390 1.00 66.02 222 GLU B CA 1
ATOM 4283 C C . GLU B 1 225 ? -24.595 -22.350 -5.469 1.00 69.57 222 GLU B C 1
ATOM 4284 O O . GLU B 1 225 ? -25.366 -22.698 -4.581 1.00 71.10 222 GLU B O 1
ATOM 4290 N N . ASP B 1 226 ? -23.438 -22.969 -5.681 1.00 70.10 223 ASP B N 1
ATOM 4291 C CA . ASP B 1 226 ? -23.098 -24.185 -4.935 1.00 67.12 223 ASP B CA 1
ATOM 4292 C C . ASP B 1 226 ? -22.640 -23.913 -3.500 1.00 63.94 223 ASP B C 1
ATOM 4293 O O . ASP B 1 226 ? -22.082 -22.848 -3.211 1.00 59.06 223 ASP B O 1
ATOM 4298 N N . PRO B 1 227 ? -22.872 -24.884 -2.599 1.00 61.87 224 PRO B N 1
ATOM 4299 C CA . PRO B 1 227 ? -22.368 -24.812 -1.226 1.00 59.50 224 PRO B CA 1
ATOM 4300 C C . PRO B 1 227 ? -20.869 -24.556 -1.191 1.00 61.02 224 PRO B C 1
ATOM 4301 O O . PRO B 1 227 ? -20.128 -25.101 -2.010 1.00 63.40 224 PRO B O 1
ATOM 4305 N N . LYS B 1 228 ? -20.442 -23.718 -0.250 1.00 59.08 225 LYS B N 1
ATOM 4306 C CA . LYS B 1 228 ? -19.040 -23.387 -0.087 1.00 60.49 225 LYS B CA 1
ATOM 4307 C C . LYS B 1 228 ? -18.470 -24.107 1.131 1.00 66.86 225 LYS B C 1
ATOM 4308 O O . LYS B 1 228 ? -19.170 -24.354 2.113 1.00 69.93 225 LYS B O 1
ATOM 4314 N N . ASP B 1 229 ? -17.190 -24.447 1.057 1.00 69.20 226 ASP B N 1
ATOM 4315 C CA . ASP B 1 229 ? -16.513 -25.114 2.155 1.00 71.01 226 ASP B CA 1
ATOM 4316 C C . ASP B 1 229 ? -15.875 -24.082 3.080 1.00 66.76 226 ASP B C 1
ATOM 4317 O O . ASP B 1 229 ? -14.832 -23.502 2.759 1.00 65.72 226 ASP B O 1
ATOM 4322 N N . HIS B 1 230 ? -16.507 -23.864 4.230 1.00 63.28 227 HIS B N 1
ATOM 4323 C CA . HIS B 1 230 ? -16.080 -22.836 5.175 1.00 63.34 227 HIS B CA 1
ATOM 4324 C C . HIS B 1 230 ? -14.776 -23.193 5.890 1.00 63.06 227 HIS B C 1
ATOM 4325 O O . HIS B 1 230 ? -14.133 -22.334 6.478 1.00 66.03 227 HIS B O 1
ATOM 4332 N N . GLU B 1 231 ? -14.387 -24.457 5.821 1.00 68.11 228 GLU B N 1
ATOM 4333 C CA . GLU B 1 231 ? -13.201 -24.943 6.509 1.00 75.37 228 GLU B CA 1
ATOM 4334 C C . GLU B 1 231 ? -11.907 -24.563 5.786 1.00 76.11 228 GLU B C 1
ATOM 4335 O O . GLU B 1 231 ? -10.846 -24.480 6.404 1.00 78.33 228 GLU B O 1
ATOM 4341 N N . ASN B 1 232 ? -11.995 -24.322 4.480 1.00 76.48 229 ASN B N 1
ATOM 4342 C CA . ASN B 1 232 ? -10.819 -23.951 3.686 1.00 77.16 229 ASN B CA 1
ATOM 4343 C C . ASN B 1 232 ? -10.840 -22.509 3.181 1.00 71.91 229 ASN B C 1
ATOM 4344 O O . ASN B 1 232 ? -9.902 -22.061 2.512 1.00 77.49 229 ASN B O 1
ATOM 4349 N N . CYS B 1 233 ? -11.909 -21.789 3.501 1.00 60.64 230 CYS B N 1
ATOM 4350 C CA . CYS B 1 233 ? -12.111 -20.451 2.966 1.00 56.78 230 CYS B CA 1
ATOM 4351 C C . CYS B 1 233 ? -11.449 -19.391 3.842 1.00 56.13 230 CYS B C 1
ATOM 4352 O O . CYS B 1 233 ? -11.682 -19.330 5.049 1.00 53.38 230 CYS B O 1
ATOM 4355 N N . ASN B 1 234 ? -10.621 -18.558 3.222 1.00 56.34 231 ASN B N 1
ATOM 4356 C CA . ASN B 1 234 ? -9.943 -17.492 3.935 1.00 53.47 231 ASN B CA 1
ATOM 4357 C C . ASN B 1 234 ? -10.875 -16.347 4.285 1.00 51.94 231 ASN B C 1
ATOM 4358 O O . ASN B 1 234 ? -10.628 -15.613 5.241 1.00 48.85 231 ASN B O 1
ATOM 4363 N N . ILE B 1 235 ? -11.941 -16.177 3.511 1.00 46.26 232 ILE B N 1
ATOM 4364 C CA . ILE B 1 235 ? -12.942 -15.191 3.880 1.00 45.96 232 ILE B CA 1
ATOM 4365 C C . ILE B 1 235 ? -13.531 -15.643 5.212 1.00 44.25 232 ILE B C 1
ATOM 4366 O O . ILE B 1 235 ? -13.566 -14.897 6.180 1.00 40.10 232 ILE B O 1
ATOM 4371 N N . PHE B 1 236 ? -13.971 -16.891 5.267 1.00 48.03 233 PHE B N 1
ATOM 4372 C CA . PHE B 1 236 ? -14.572 -17.390 6.493 1.00 52.59 233 PHE B CA 1
ATOM 4373 C C . PHE B 1 236 ? -13.592 -17.328 7.665 1.00 54.14 233 PHE B C 1
ATOM 4374 O O . PHE B 1 236 ? -13.941 -16.818 8.725 1.00 54.38 233 PHE B O 1
ATOM 4382 N N . LYS B 1 237 ? -12.374 -17.828 7.462 1.00 52.77 234 LYS B N 1
ATOM 4383 C CA . LYS B 1 237 ? -11.354 -17.821 8.508 1.00 53.76 234 LYS B CA 1
ATOM 4384 C C . LYS B 1 237 ? -11.118 -16.416 9.067 1.00 51.77 234 LYS B C 1
ATOM 4385 O O . LYS B 1 237 ? -10.938 -16.245 10.272 1.00 55.21 234 LYS B O 1
ATOM 4391 N N . ILE B 1 238 ? -11.116 -15.415 8.192 1.00 46.48 235 ILE B N 1
ATOM 4392 C CA . ILE B 1 238 ? -10.959 -14.034 8.629 1.00 46.90 235 ILE B CA 1
ATOM 4393 C C . ILE B 1 238 ? -12.242 -13.467 9.258 1.00 48.47 235 ILE B C 1
ATOM 4394 O O . ILE B 1 238 ? -12.183 -12.716 10.231 1.00 46.90 235 ILE B O 1
ATOM 4399 N N . ALA B 1 239 ? -13.397 -13.841 8.719 1.00 48.02 236 ALA B N 1
ATOM 4400 C CA . ALA B 1 239 ? -14.667 -13.386 9.283 1.00 45.27 236 ALA B CA 1
ATOM 4401 C C . ALA B 1 239 ? -14.848 -13.851 10.731 1.00 47.11 236 ALA B C 1
ATOM 4402 O O . ALA B 1 239 ? -15.419 -13.124 11.544 1.00 45.40 236 ALA B O 1
ATOM 4404 N N . LYS B 1 240 ? -14.359 -15.053 11.039 1.00 47.93 237 LYS B N 1
ATOM 4405 C CA . LYS B 1 240 ? -14.489 -15.649 12.374 1.00 53.10 237 LYS B CA 1
ATOM 4406 C C . LYS B 1 240 ? -14.048 -14.708 13.487 1.00 47.50 237 LYS B C 1
ATOM 4407 O O . LYS B 1 240 ? -14.618 -14.720 14.580 1.00 52.78 237 LYS B O 1
ATOM 4413 N N . LEU B 1 241 ? -13.032 -13.901 13.190 1.00 40.31 238 LEU B N 1
ATOM 4414 C CA . LEU B 1 241 ? -12.402 -13.018 14.159 1.00 40.81 238 LEU B CA 1
ATOM 4415 C C . LEU B 1 241 ? -13.363 -11.960 14.666 1.00 44.19 238 LEU B C 1
ATOM 4416 O O . LEU B 1 241 ? -13.196 -11.424 15.764 1.00 51.81 238 LEU B O 1
ATOM 4421 N N . PHE B 1 242 ? -14.358 -11.651 13.848 1.00 40.81 239 PHE B N 1
ATOM 4422 C CA . PHE B 1 242 ? -15.275 -10.557 14.118 1.00 45.27 239 PHE B CA 1
ATOM 4423 C C . PHE B 1 242 ? -16.646 -11.069 14.545 1.00 52.19 239 PHE B C 1
ATOM 4424 O O . PHE B 1 242 ? -17.552 -10.276 14.819 1.00 55.79 239 PHE B O 1
ATOM 4432 N N . LEU B 1 243 ? -16.797 -12.393 14.586 1.00 53.20 240 LEU B N 1
ATOM 4433 C CA . LEU B 1 243 ? -18.079 -13.023 14.891 1.00 53.95 240 LEU B CA 1
ATOM 4434 C C . LEU B 1 243 ? -18.029 -13.854 16.175 1.00 59.97 240 LEU B C 1
ATOM 4435 O O . LEU B 1 243 ? -17.038 -14.535 16.452 1.00 58.17 240 LEU B O 1
ATOM 4440 N N . ASP B 1 244 ? -19.108 -13.784 16.952 1.00 65.37 241 ASP B N 1
ATOM 4441 C CA . ASP B 1 244 ? -19.300 -14.654 18.110 1.00 74.68 241 ASP B CA 1
ATOM 4442 C C . ASP B 1 244 ? -19.675 -16.044 17.616 1.00 77.65 241 ASP B C 1
ATOM 4443 O O . ASP B 1 244 ? -19.868 -16.242 16.418 1.00 78.46 241 ASP B O 1
ATOM 4448 N N . GLU B 1 245 ? -19.793 -17.002 18.530 1.00 77.38 242 GLU B N 1
ATOM 4449 C CA . GLU B 1 245 ? -20.029 -18.389 18.139 1.00 79.73 242 GLU B CA 1
ATOM 4450 C C . GLU B 1 245 ? -21.286 -18.576 17.280 1.00 74.86 242 GLU B C 1
ATOM 4451 O O . GLU B 1 245 ? -21.280 -19.349 16.318 1.00 75.55 242 GLU B O 1
ATOM 4457 N N . SER B 1 246 ? -22.355 -17.861 17.618 1.00 70.75 243 SER B N 1
ATOM 4458 C CA . SER B 1 246 ? -23.602 -17.962 16.867 1.00 71.23 243 SER B CA 1
ATOM 4459 C C . SER B 1 246 ? -23.594 -17.086 15.609 1.00 64.36 243 SER B C 1
ATOM 4460 O O . SER B 1 246 ? -24.372 -17.309 14.680 1.00 62.68 243 SER B O 1
ATOM 4463 N N . GLY B 1 247 ? -22.717 -16.086 15.589 1.00 63.29 244 GLY B N 1
ATOM 4464 C CA . GLY B 1 247 ? -22.513 -15.287 14.394 1.00 58.58 244 GLY B CA 1
ATOM 4465 C C . GLY B 1 247 ? -21.835 -16.132 13.329 1.00 54.46 244 GLY B C 1
ATOM 4466 O O . GLY B 1 247 ? -22.217 -16.099 12.153 1.00 48.80 244 GLY B O 1
ATOM 4467 N N . GLN B 1 248 ? -20.835 -16.904 13.756 1.00 53.46 245 GLN B N 1
ATOM 4468 C CA . GLN B 1 248 ? -20.089 -17.780 12.861 1.00 57.32 245 GLN B CA 1
ATOM 4469 C C . GLN B 1 248 ? -21.015 -18.853 12.351 1.00 57.91 245 GLN B C 1
ATOM 4470 O O . GLN B 1 248 ? -21.003 -19.214 11.166 1.00 56.79 245 GLN B O 1
ATOM 4476 N N . LYS B 1 249 ? -21.837 -19.354 13.260 1.00 61.26 246 LYS B N 1
ATOM 4477 C CA . LYS B 1 249 ? -22.804 -20.387 12.929 1.00 60.32 246 LYS B CA 1
ATOM 4478 C C . LYS B 1 249 ? -23.773 -19.906 11.850 1.00 54.48 246 LYS B C 1
ATOM 4479 O O . LYS B 1 249 ? -24.076 -20.643 10.907 1.00 56.09 246 LYS B O 1
ATOM 4485 N N . GLU B 1 250 ? -24.265 -18.678 11.982 1.00 54.39 247 GLU B N 1
ATOM 4486 C CA . GLU B 1 250 ? -25.162 -18.130 10.967 1.00 62.29 247 GLU B CA 1
ATOM 4487 C C . GLU B 1 250 ? -24.455 -17.956 9.619 1.00 60.00 247 GLU B C 1
ATOM 4488 O O . GLU B 1 250 ? -25.053 -18.194 8.570 1.00 62.48 247 GLU B O 1
ATOM 4494 N N . LEU B 1 251 ? -23.186 -17.553 9.642 1.00 54.73 248 LEU B N 1
ATOM 4495 C CA . LEU B 1 251 ? -22.401 -17.490 8.403 1.00 50.93 248 LEU B CA 1
ATOM 4496 C C . LEU B 1 251 ? -22.180 -18.885 7.815 1.00 54.72 248 LEU B C 1
ATOM 4497 O O . LEU B 1 251 ? -22.337 -19.106 6.615 1.00 53.99 248 LEU B O 1
ATOM 4502 N N . GLN B 1 252 ? -21.809 -19.826 8.671 1.00 56.33 249 GLN B N 1
ATOM 4503 C CA . GLN B 1 252 ? -21.567 -21.195 8.234 1.00 55.38 249 GLN B CA 1
ATOM 4504 C C . GLN B 1 252 ? -22.799 -21.814 7.587 1.00 51.75 249 GLN B C 1
ATOM 4505 O O . GLN B 1 252 ? -22.686 -22.613 6.654 1.00 51.16 249 GLN B O 1
ATOM 4511 N N . ILE B 1 253 ? -23.973 -21.433 8.079 1.00 50.44 250 ILE B N 1
ATOM 4512 C CA . ILE B 1 253 ? -25.220 -21.931 7.515 1.00 55.50 250 ILE B CA 1
ATOM 4513 C C . ILE B 1 253 ? -25.342 -21.377 6.106 1.00 58.40 250 ILE B C 1
ATOM 4514 O O . ILE B 1 253 ? -25.775 -22.081 5.187 1.00 62.65 250 ILE B O 1
ATOM 4519 N N . ARG B 1 254 ? -24.938 -20.116 5.940 1.00 53.25 251 ARG B N 1
ATOM 4520 C CA . ARG B 1 254 ? -24.990 -19.456 4.638 1.00 54.99 251 ARG B CA 1
ATOM 4521 C C . ARG B 1 254 ? -24.045 -20.129 3.644 1.00 51.62 251 ARG B C 1
ATOM 4522 O O . ARG B 1 254 ? -24.392 -20.296 2.472 1.00 49.11 251 ARG B O 1
ATOM 4530 N N . TYR B 1 255 ? -22.870 -20.529 4.130 1.00 50.24 252 TYR B N 1
ATOM 4531 C CA . TYR B 1 255 ? -21.909 -21.306 3.341 1.00 51.94 252 TYR B CA 1
ATOM 4532 C C . TYR B 1 255 ? -22.459 -22.661 2.906 1.00 58.18 252 TYR B C 1
ATOM 4533 O O . TYR B 1 255 ? -22.476 -22.976 1.716 1.00 62.83 252 TYR B O 1
ATOM 4542 N N . GLU B 1 256 ? -22.916 -23.457 3.869 1.00 58.65 253 GLU B N 1
ATOM 4543 C CA . GLU B 1 256 ? -23.435 -24.795 3.579 1.00 63.05 253 GLU B CA 1
ATOM 4544 C C . GLU B 1 256 ? -24.718 -24.780 2.741 1.00 66.47 253 GLU B C 1
ATOM 4545 O O . GLU B 1 256 ? -24.989 -25.720 1.992 1.00 66.52 253 GLU B O 1
ATOM 4551 N N . LYS B 1 257 ? -25.506 -23.717 2.863 1.00 66.44 254 LYS B N 1
ATOM 4552 C CA . LYS B 1 257 ? -26.757 -23.626 2.119 1.00 71.45 254 LYS B CA 1
ATOM 4553 C C . LYS B 1 257 ? -26.529 -23.444 0.615 1.00 68.65 254 LYS B C 1
ATOM 4554 O O . LYS B 1 257 ? -27.296 -23.952 -0.200 1.00 72.07 254 LYS B O 1
ATOM 4560 N N . GLY B 1 258 ? -25.476 -22.717 0.250 1.00 62.76 255 GLY B N 1
ATOM 4561 C CA . GLY B 1 258 ? -25.265 -22.341 -1.135 1.00 60.21 255 GLY B CA 1
ATOM 4562 C C . GLY B 1 258 ? -26.194 -21.196 -1.495 1.00 60.78 255 GLY B C 1
ATOM 4563 O O . GLY B 1 258 ? -26.907 -20.685 -0.638 1.00 62.50 255 GLY B O 1
ATOM 4564 N N . GLY B 1 259 ? -26.192 -20.781 -2.757 1.00 61.26 256 GLY B N 1
ATOM 4565 C CA . GLY B 1 259 ? -27.037 -19.677 -3.183 1.00 62.09 256 GLY B CA 1
ATOM 4566 C C . GLY B 1 259 ? -26.382 -18.311 -3.009 1.00 60.66 256 GLY B C 1
ATOM 4567 O O . GLY B 1 259 ? -26.862 -17.324 -3.562 1.00 61.16 256 GLY B O 1
ATOM 4568 N N . GLU B 1 260 ? -25.299 -18.256 -2.233 1.00 60.20 257 GLU B N 1
ATOM 4569 C CA . GLU B 1 260 ? -24.478 -17.043 -2.111 1.00 59.26 257 GLU B CA 1
ATOM 4570 C C . GLU B 1 260 ? -23.029 -17.292 -2.530 1.00 55.70 257 GLU B C 1
ATOM 4571 O O . GLU B 1 260 ? -22.395 -18.245 -2.075 1.00 54.65 257 GLU B O 1
ATOM 4577 N N . GLY B 1 261 ? -22.505 -16.420 -3.388 1.00 54.05 258 GLY B N 1
ATOM 4578 C CA . GLY B 1 261 ? -21.161 -16.581 -3.913 1.00 49.25 258 GLY B CA 1
ATOM 4579 C C . GLY B 1 261 ? -20.123 -15.912 -3.043 1.00 48.66 258 GLY B C 1
ATOM 4580 O O . GLY B 1 261 ? -20.465 -15.174 -2.124 1.00 43.66 258 GLY B O 1
ATOM 4581 N N . TYR B 1 262 ? -18.851 -16.166 -3.341 1.00 47.98 259 TYR B N 1
ATOM 4582 C CA . TYR B 1 262 ? -17.746 -15.606 -2.565 1.00 48.29 259 TYR B CA 1
ATOM 4583 C C . TYR B 1 262 ? -17.658 -14.082 -2.692 1.00 45.13 259 TYR B C 1
ATOM 4584 O O . TYR B 1 262 ? -17.181 -13.403 -1.782 1.00 42.51 259 TYR B O 1
ATOM 4593 N N . GLY B 1 263 ? -18.095 -13.559 -3.836 1.00 41.01 260 GLY B N 1
ATOM 4594 C CA . GLY B 1 263 ? -18.148 -12.131 -4.061 1.00 37.46 260 GLY B CA 1
ATOM 4595 C C . GLY B 1 263 ? -19.052 -11.506 -3.024 1.00 39.11 260 GLY B C 1
ATOM 4596 O O . GLY B 1 263 ? -18.701 -10.502 -2.406 1.00 43.26 260 GLY B O 1
ATOM 4597 N N . HIS B 1 264 ? -20.201 -12.128 -2.795 1.00 39.84 261 HIS B N 1
ATOM 4598 C CA . HIS B 1 264 ? -21.099 -11.621 -1.783 1.00 42.88 261 HIS B CA 1
ATOM 4599 C C . HIS B 1 264 ? -20.557 -11.785 -0.357 1.00 43.72 261 HIS B C 1
ATOM 4600 O O . HIS B 1 264 ? -20.735 -10.903 0.475 1.00 46.39 261 HIS B O 1
ATOM 4607 N N . PHE B 1 265 ? -19.892 -12.897 -0.070 1.00 43.79 262 PHE B N 1
ATOM 4608 C CA . PHE B 1 265 ? -19.269 -13.060 1.250 1.00 43.79 262 PHE B CA 1
ATOM 4609 C C . PHE B 1 265 ? -18.182 -12.006 1.510 1.00 43.28 262 PHE B C 1
ATOM 4610 O O . PHE B 1 265 ? -18.025 -11.528 2.634 1.00 42.62 262 PHE B O 1
ATOM 4618 N N . LYS B 1 266 ? -17.446 -11.633 0.468 1.00 43.09 263 LYS B N 1
ATOM 4619 C CA . LYS B 1 266 ? -16.446 -10.579 0.604 1.00 42.18 263 LYS B CA 1
ATOM 4620 C C . LYS B 1 266 ? -17.131 -9.255 0.915 1.00 48.75 263 LYS B C 1
ATOM 4621 O O . LYS B 1 266 ? -16.660 -8.489 1.761 1.00 50.54 263 LYS B O 1
ATOM 4627 N N . ILE B 1 267 ? -18.241 -8.991 0.226 1.00 49.63 264 ILE B N 1
ATOM 4628 C CA . ILE B 1 267 ? -19.046 -7.799 0.483 1.00 48.48 264 ILE B CA 1
ATOM 4629 C C . ILE B 1 267 ? -19.471 -7.764 1.951 1.00 43.76 264 ILE B C 1
ATOM 4630 O O . ILE B 1 267 ? -19.359 -6.731 2.630 1.00 42.33 264 ILE B O 1
ATOM 4635 N N . TYR B 1 268 ? -19.946 -8.914 2.425 1.00 37.34 265 TYR B N 1
ATOM 4636 C CA . TYR B 1 268 ? -20.278 -9.115 3.826 1.00 37.68 265 TYR B CA 1
ATOM 4637 C C . TYR B 1 268 ? -19.075 -8.859 4.737 1.00 39.57 265 TYR B C 1
ATOM 4638 O O . TYR B 1 268 ? -19.196 -8.167 5.739 1.00 38.20 265 TYR B O 1
ATOM 4647 N N . LEU B 1 269 ? -17.911 -9.400 4.381 1.00 41.65 266 LEU B N 1
ATOM 4648 C CA . LEU B 1 269 ? -16.714 -9.215 5.199 1.00 40.20 266 LEU B CA 1
ATOM 4649 C C . LEU B 1 269 ? -16.386 -7.742 5.364 1.00 44.59 266 LEU B C 1
ATOM 4650 O O . LEU B 1 269 ? -16.053 -7.297 6.465 1.00 49.85 266 LEU B O 1
ATOM 4655 N N . ASN B 1 270 ? -16.487 -6.983 4.274 1.00 43.53 267 ASN B N 1
ATOM 4656 C CA . ASN B 1 270 ? -16.336 -5.525 4.339 1.00 42.76 267 ASN B CA 1
ATOM 4657 C C . ASN B 1 270 ? -17.229 -4.878 5.393 1.00 43.24 267 ASN B C 1
ATOM 4658 O O . ASN B 1 270 ? -16.757 -4.076 6.203 1.00 48.22 267 ASN B O 1
ATOM 4663 N N . GLU B 1 271 ? -18.510 -5.233 5.381 1.00 45.26 268 GLU B N 1
ATOM 4664 C CA . GLU B 1 271 ? -19.458 -4.730 6.372 1.00 47.55 268 GLU B CA 1
ATOM 4665 C C . GLU B 1 271 ? -19.036 -5.057 7.801 1.00 41.99 268 GLU B C 1
ATOM 4666 O O . GLU B 1 271 ? -19.123 -4.202 8.682 1.00 43.76 268 GLU B O 1
ATOM 4672 N N . LEU B 1 272 ? -18.607 -6.297 8.027 1.00 38.90 269 LEU B N 1
ATOM 4673 C CA . LEU B 1 272 ? -18.122 -6.722 9.342 1.00 41.70 269 LEU B CA 1
ATOM 4674 C C . LEU B 1 272 ? -16.930 -5.894 9.810 1.00 42.02 269 LEU B C 1
ATOM 4675 O O . LEU B 1 272 ? -16.923 -5.380 10.928 1.00 44.56 269 LEU B O 1
ATOM 4680 N N . VAL B 1 273 ? -15.916 -5.779 8.956 1.00 38.59 270 VAL B N 1
ATOM 4681 C CA . VAL B 1 273 ? -14.712 -5.052 9.335 1.00 38.05 270 VAL B CA 1
ATOM 4682 C C . VAL B 1 273 ? -14.995 -3.559 9.556 1.00 42.53 270 VAL B C 1
ATOM 4683 O O . VAL B 1 273 ? -14.557 -2.984 10.549 1.00 40.48 270 VAL B O 1
ATOM 4687 N N . ASN B 1 274 ? -15.750 -2.940 8.651 1.00 40.51 271 ASN B N 1
ATOM 4688 C CA . ASN B 1 274 ? -16.054 -1.524 8.789 1.00 42.83 271 ASN B CA 1
ATOM 4689 C C . ASN B 1 274 ? -16.845 -1.188 10.043 1.00 42.63 271 ASN B C 1
ATOM 4690 O O . ASN B 1 274 ? -16.643 -0.131 10.645 1.00 42.20 271 ASN B O 1
ATOM 4695 N N . ALA B 1 275 ? -17.742 -2.087 10.433 1.00 38.66 272 ALA B N 1
ATOM 4696 C CA . ALA B 1 275 ? -18.603 -1.842 11.583 1.00 39.45 272 ALA B CA 1
ATOM 4697 C C . ALA B 1 275 ? -17.835 -2.084 12.873 1.00 39.96 272 ALA B C 1
ATOM 4698 O O . ALA B 1 275 ? -17.991 -1.346 13.838 1.00 44.22 272 ALA B O 1
ATOM 4700 N N . TYR B 1 276 ? -16.999 -3.116 12.872 1.00 37.21 273 TYR B N 1
ATOM 4701 C CA . TYR B 1 276 ? -16.231 -3.496 14.043 1.00 38.24 273 TYR B CA 1
ATOM 4702 C C . TYR B 1 276 ? -15.204 -2.413 14.426 1.00 40.28 273 TYR B C 1
ATOM 4703 O O . TYR B 1 276 ? -14.935 -2.187 15.605 1.00 35.79 273 TYR B O 1
ATOM 4712 N N . PHE B 1 277 ? -14.636 -1.743 13.431 1.00 40.03 274 PHE B N 1
ATOM 4713 C CA . PHE B 1 277 ? -13.589 -0.760 13.710 1.00 40.26 274 PHE B CA 1
ATOM 4714 C C . PHE B 1 277 ? -14.068 0.675 13.584 1.00 37.43 274 PHE B C 1
ATOM 4715 O O . PHE B 1 277 ? -13.284 1.617 13.728 1.00 36.51 274 PHE B O 1
ATOM 4723 N N . LYS B 1 278 ? -15.364 0.829 13.329 1.00 34.64 275 LYS B N 1
ATOM 4724 C CA . LYS B 1 278 ? -15.933 2.135 13.037 1.00 38.18 275 LYS B CA 1
ATOM 4725 C C . LYS B 1 278 ? -15.603 3.137 14.137 1.00 38.83 275 LYS B C 1
ATOM 4726 O O . LYS B 1 278 ? -15.144 4.237 13.857 1.00 42.85 275 LYS B O 1
ATOM 4732 N N . GLU B 1 279 ? -15.806 2.738 15.385 1.00 39.86 276 GLU B N 1
ATOM 4733 C CA . GLU B 1 279 ? -15.606 3.646 16.512 1.00 44.40 276 GLU B CA 1
ATOM 4734 C C . GLU B 1 279 ? -14.124 3.969 16.699 1.00 40.73 276 GLU B C 1
ATOM 4735 O O . GLU B 1 279 ? -13.754 5.114 16.925 1.00 46.62 276 GLU B O 1
ATOM 4741 N N . ALA B 1 280 ? -13.278 2.953 16.599 1.00 37.84 277 ALA B N 1
ATOM 4742 C CA . ALA B 1 280 ? -11.844 3.143 16.729 1.00 39.73 277 ALA B CA 1
ATOM 4743 C C . ALA B 1 280 ? -11.296 4.090 15.654 1.00 36.50 277 ALA B C 1
ATOM 4744 O O . ALA B 1 280 ? -10.510 4.977 15.955 1.00 38.85 277 ALA B O 1
ATOM 4746 N N . ARG B 1 281 ? -11.710 3.893 14.407 1.00 34.84 278 ARG B N 1
ATOM 4747 C CA . ARG B 1 281 ? -11.287 4.752 13.300 1.00 37.71 278 ARG B CA 1
ATOM 4748 C C . ARG B 1 281 ? -11.705 6.208 13.506 1.00 42.18 278 ARG B C 1
ATOM 4749 O O . ARG B 1 281 ? -10.924 7.124 13.251 1.00 46.21 278 ARG B O 1
ATOM 4757 N N . GLU B 1 282 ? -12.937 6.423 13.963 1.00 36.91 279 GLU B N 1
ATOM 4758 C CA . GLU B 1 282 ? -13.420 7.778 14.213 1.00 39.90 279 GLU B CA 1
ATOM 4759 C C . GLU B 1 282 ? -12.637 8.441 15.329 1.00 38.85 279 GLU B C 1
ATOM 4760 O O . GLU B 1 282 ? -12.307 9.628 15.256 1.00 42.75 279 GLU B O 1
ATOM 4766 N N . LYS B 1 283 ? -12.347 7.671 16.373 1.00 35.85 280 LYS B N 1
ATOM 4767 C CA . LYS B 1 283 ? -11.556 8.177 17.487 1.00 37.53 280 LYS B CA 1
ATOM 4768 C C . LYS B 1 283 ? -10.104 8.479 17.048 1.00 42.95 280 LYS B C 1
ATOM 4769 O O . LYS B 1 283 ? -9.512 9.513 17.424 1.00 40.85 280 LYS B O 1
ATOM 4775 N N . TYR B 1 284 ? -9.547 7.570 16.252 1.00 35.46 281 TYR B N 1
ATOM 4776 C CA . TYR B 1 284 ? -8.209 7.717 15.703 1.00 36.97 281 TYR B CA 1
ATOM 4777 C C . TYR B 1 284 ? -8.069 9.022 14.922 1.00 42.13 281 TYR B C 1
ATOM 4778 O O . TYR B 1 284 ? -7.197 9.849 15.219 1.00 44.30 281 TYR B O 1
ATOM 4787 N N . ASN B 1 285 ? -8.945 9.205 13.942 1.00 40.47 282 ASN B N 1
ATOM 4788 C CA . ASN B 1 285 ? -8.976 10.420 13.140 1.00 43.25 282 ASN B CA 1
ATOM 4789 C C . ASN B 1 285 ? -9.181 11.695 13.943 1.00 43.98 282 ASN B C 1
ATOM 4790 O O . ASN B 1 285 ? -8.531 12.705 13.670 1.00 48.26 282 ASN B O 1
ATOM 4795 N N . GLU B 1 286 ? -10.079 11.650 14.923 1.00 40.86 283 GLU B N 1
ATOM 4796 C CA . GLU B 1 286 ? -10.287 12.778 15.831 1.00 46.71 283 GLU B CA 1
ATOM 4797 C C . GLU B 1 286 ? -9.004 13.165 16.582 1.00 46.11 283 GLU B C 1
ATOM 4798 O O . GLU B 1 286 ? -8.667 14.340 16.683 1.00 46.92 283 GLU B O 1
ATOM 4804 N N . LEU B 1 287 ? -8.285 12.177 17.100 1.00 44.17 284 LEU B N 1
ATOM 4805 C CA . LEU B 1 287 ? -7.062 12.441 17.847 1.00 43.36 284 LEU B CA 1
ATOM 4806 C C . LEU B 1 287 ? -5.959 13.039 16.967 1.00 44.73 284 LEU B C 1
ATOM 4807 O O . LEU B 1 287 ? -5.076 13.736 17.458 1.00 45.18 284 LEU B O 1
ATOM 4812 N N . LEU B 1 288 ? -6.012 12.768 15.667 1.00 42.15 285 LEU B N 1
ATOM 4813 C CA . LEU B 1 288 ? -5.020 13.308 14.750 1.00 42.61 285 LEU B CA 1
ATOM 4814 C C . LEU B 1 288 ? -5.412 14.680 14.215 1.00 49.18 285 LEU B C 1
ATOM 4815 O O . LEU B 1 288 ? -4.546 15.494 13.900 1.00 49.31 285 LEU B O 1
ATOM 4820 N N . GLU B 1 289 ? -6.713 14.934 14.120 1.00 54.70 286 GLU B N 1
ATOM 4821 C CA . GLU B 1 289 ? -7.219 16.203 13.603 1.00 56.52 286 GLU B CA 1
ATOM 4822 C C . GLU B 1 289 ? -7.213 17.289 14.670 1.00 57.39 286 GLU B C 1
ATOM 4823 O O . GLU B 1 289 ? -7.025 18.466 14.364 1.00 59.49 286 GLU B O 1
ATOM 4829 N N . LYS B 1 290 ? -7.418 16.897 15.922 1.00 56.69 287 LYS B N 1
ATOM 4830 C CA . LYS B 1 290 ? -7.314 17.842 17.026 1.00 59.30 287 LYS B CA 1
ATOM 4831 C C . LYS B 1 290 ? -6.177 17.436 17.953 1.00 58.07 287 LYS B C 1
ATOM 4832 O O . LYS B 1 290 ? -6.386 16.736 18.943 1.00 55.65 287 LYS B O 1
ATOM 4838 N N . PRO B 1 291 ? -4.959 17.891 17.626 1.00 60.19 288 PRO B N 1
ATOM 4839 C CA . PRO B 1 291 ? -3.724 17.482 18.300 1.00 56.10 288 PRO B CA 1
ATOM 4840 C C . PRO B 1 291 ? -3.756 17.734 19.806 1.00 56.53 288 PRO B C 1
ATOM 4841 O O . PRO B 1 291 ? -3.147 16.968 20.556 1.00 52.63 288 PRO B O 1
ATOM 4845 N N . SER B 1 292 ? -4.450 18.785 20.240 1.00 56.90 289 SER B N 1
ATOM 4846 C CA . SER B 1 292 ? -4.451 19.156 21.657 1.00 59.29 289 SER B CA 1
ATOM 4847 C C . SER B 1 292 ? -5.017 18.041 22.541 1.00 56.10 289 SER B C 1
ATOM 4848 O O . SER B 1 292 ? -4.575 17.863 23.677 1.00 52.56 289 SER B O 1
ATOM 4851 N N . HIS B 1 293 ? -5.977 17.280 22.020 1.00 53.46 290 HIS B N 1
ATOM 4852 C CA . HIS B 1 293 ? -6.566 16.221 22.828 1.00 55.28 290 HIS B CA 1
ATOM 4853 C C . HIS B 1 293 ? -5.571 15.079 23.057 1.00 46.70 290 HIS B C 1
ATOM 4854 O O . HIS B 1 293 ? -5.477 14.540 24.159 1.00 44.56 290 HIS B O 1
ATOM 4861 N N . LEU B 1 294 ? -4.824 14.723 22.021 1.00 41.23 291 LEU B N 1
ATOM 4862 C CA . LEU B 1 294 ? -3.840 13.656 22.148 1.00 38.90 291 LEU B CA 1
ATOM 4863 C C . LEU B 1 294 ? -2.730 14.110 23.095 1.00 39.94 291 LEU B C 1
ATOM 4864 O O . LEU B 1 294 ? -2.298 13.355 23.952 1.00 42.69 291 LEU B O 1
ATOM 4869 N N . LYS B 1 295 ? -2.305 15.360 22.955 1.00 45.10 292 LYS B N 1
ATOM 4870 C CA . LYS B 1 295 ? -1.286 15.936 23.830 1.00 49.75 292 LYS B CA 1
ATOM 4871 C C . LYS B 1 295 ? -1.696 15.897 25.313 1.00 47.03 292 LYS B C 1
ATOM 4872 O O . LYS B 1 295 ? -0.887 15.534 26.168 1.00 47.66 292 LYS B O 1
ATOM 4878 N N A GLU B 1 296 ? -2.943 16.270 25.595 0.47 43.27 293 GLU B N 1
ATOM 4879 N N B GLU B 1 296 ? -2.942 16.269 25.596 0.53 43.15 293 GLU B N 1
ATOM 4880 C CA A GLU B 1 296 ? -3.507 16.211 26.948 0.47 43.72 293 GLU B CA 1
ATOM 4881 C CA B GLU B 1 296 ? -3.476 16.237 26.959 0.53 43.26 293 GLU B CA 1
ATOM 4882 C C A GLU B 1 296 ? -3.342 14.823 27.546 0.47 41.21 293 GLU B C 1
ATOM 4883 C C B GLU B 1 296 ? -3.378 14.829 27.560 0.53 41.28 293 GLU B C 1
ATOM 4884 O O A GLU B 1 296 ? -2.922 14.664 28.695 0.47 39.55 293 GLU B O 1
ATOM 4885 O O B GLU B 1 296 ? -3.018 14.663 28.729 0.53 39.47 293 GLU B O 1
ATOM 4896 N N . ILE B 1 297 ? -3.681 13.819 26.746 1.00 38.71 294 ILE B N 1
ATOM 4897 C CA . ILE B 1 297 ? -3.638 12.441 27.180 1.00 34.00 294 ILE B CA 1
ATOM 4898 C C . ILE B 1 297 ? -2.196 11.952 27.382 1.00 36.55 294 ILE B C 1
ATOM 4899 O O . ILE B 1 297 ? -1.887 11.326 28.393 1.00 31.64 294 ILE B O 1
ATOM 4904 N N . LEU B 1 298 ? -1.322 12.244 26.424 1.00 33.37 295 LEU B N 1
ATOM 4905 C CA . LEU B 1 298 ? 0.087 11.902 26.560 1.00 37.52 295 LEU B CA 1
ATOM 4906 C C . LEU B 1 298 ? 0.738 12.651 27.728 1.00 34.83 295 LEU B C 1
ATOM 4907 O O . LEU B 1 298 ? 1.593 12.101 28.408 1.00 31.31 295 LEU B O 1
ATOM 4912 N N . ASP B 1 299 ? 0.329 13.899 27.954 1.00 42.68 296 ASP B N 1
ATOM 4913 C CA . ASP B 1 299 ? 0.898 14.692 29.046 1.00 45.49 296 ASP B CA 1
ATOM 4914 C C . ASP B 1 299 ? 0.524 14.102 30.388 1.00 42.31 296 ASP B C 1
ATOM 4915 O O . ASP B 1 299 ? 1.343 14.025 31.279 1.00 43.32 296 ASP B O 1
ATOM 4920 N N . PHE B 1 300 ? -0.717 13.657 30.507 1.00 38.63 297 PHE B N 1
ATOM 4921 C CA . PHE B 1 300 ? -1.177 12.982 31.709 1.00 39.88 297 PHE B CA 1
ATOM 4922 C C . PHE B 1 300 ? -0.417 11.690 31.993 1.00 39.99 297 PHE B C 1
ATOM 4923 O O . PHE B 1 300 ? 0.004 11.455 33.133 1.00 38.25 297 PHE B O 1
ATOM 4931 N N . GLY B 1 301 ? -0.263 10.850 30.968 1.00 36.61 298 GLY B N 1
ATOM 4932 C CA . GLY B 1 301 ? 0.485 9.611 31.110 1.00 35.68 298 GLY B CA 1
ATOM 4933 C C . GLY B 1 301 ? 1.902 9.908 31.569 1.00 36.84 298 GLY B C 1
ATOM 4934 O O . GLY B 1 301 ? 2.421 9.270 32.494 1.00 34.15 298 GLY B O 1
ATOM 4935 N N . ALA B 1 302 ? 2.512 10.907 30.939 1.00 33.59 299 ALA B N 1
ATOM 4936 C CA . ALA B 1 302 ? 3.887 11.270 31.261 1.00 35.28 299 ALA B CA 1
ATOM 4937 C C . ALA B 1 302 ? 4.047 11.702 32.719 1.00 35.82 299 ALA B C 1
ATOM 4938 O O . ALA B 1 302 ? 5.054 11.384 33.329 1.00 35.34 299 ALA B O 1
ATOM 4940 N N . THR B 1 303 ? 3.047 12.373 33.296 1.00 34.08 300 THR B N 1
ATOM 4941 C CA . THR B 1 303 ? 3.166 12.817 34.686 1.00 36.56 300 THR B CA 1
ATOM 4942 C C . THR B 1 303 ? 3.163 11.649 35.659 1.00 37.82 300 THR B C 1
ATOM 4943 O O . THR B 1 303 ? 3.807 11.703 36.709 1.00 37.41 300 THR B O 1
ATOM 4947 N N . LYS B 1 304 ? 2.426 10.600 35.320 1.00 35.62 301 LYS B N 1
ATOM 4948 C CA . LYS B 1 304 ? 2.357 9.432 36.188 1.00 36.81 301 LYS B CA 1
ATOM 4949 C C . LYS B 1 304 ? 3.672 8.653 36.123 1.00 39.43 301 LYS B C 1
ATOM 4950 O O . LYS B 1 304 ? 4.190 8.200 37.144 1.00 42.32 301 LYS B O 1
ATOM 4956 N N . ALA B 1 305 ? 4.219 8.518 34.919 1.00 32.79 302 ALA B N 1
ATOM 4957 C CA . ALA B 1 305 ? 5.468 7.794 34.747 1.00 34.30 302 ALA B CA 1
ATOM 4958 C C . ALA B 1 305 ? 6.628 8.612 35.314 1.00 35.27 302 ALA B C 1
ATOM 4959 O O . ALA B 1 305 ? 7.501 8.061 35.975 1.00 32.00 302 ALA B O 1
ATOM 4961 N N . ARG B 1 306 ? 6.622 9.923 35.058 1.00 35.11 303 ARG B N 1
ATOM 4962 C CA . ARG B 1 306 ? 7.689 10.826 35.516 1.00 36.12 303 ARG B CA 1
ATOM 4963 C C . ARG B 1 306 ? 7.819 10.860 37.046 1.00 34.21 303 ARG B C 1
ATOM 4964 O O . ARG B 1 306 ? 8.915 10.972 37.575 1.00 32.85 303 ARG B O 1
ATOM 4972 N N . LYS B 1 307 ? 6.707 10.748 37.755 1.00 34.03 304 LYS B N 1
ATOM 4973 C CA . LYS B 1 307 ? 6.766 10.779 39.214 1.00 35.13 304 LYS B CA 1
ATOM 4974 C C . LYS B 1 307 ? 7.542 9.575 39.696 1.00 39.26 304 LYS B C 1
ATOM 4975 O O . LYS B 1 307 ? 8.325 9.662 40.627 1.00 40.91 304 LYS B O 1
ATOM 4981 N N . ILE B 1 308 ? 7.322 8.449 39.036 1.00 39.29 305 ILE B N 1
ATOM 4982 C CA . ILE B 1 308 ? 7.993 7.215 39.394 1.00 37.50 305 ILE B CA 1
ATOM 4983 C C . ILE B 1 308 ? 9.461 7.304 39.016 1.00 35.35 305 ILE B C 1
ATOM 4984 O O . ILE B 1 308 ? 10.333 6.926 39.806 1.00 34.04 305 ILE B O 1
ATOM 4989 N N . ALA B 1 309 ? 9.731 7.824 37.821 1.00 30.38 306 ALA B N 1
ATOM 4990 C CA . ALA B 1 309 ? 11.107 8.013 37.366 1.00 30.15 306 ALA B CA 1
ATOM 4991 C C . ALA B 1 309 ? 11.881 8.959 38.269 1.00 28.24 306 ALA B C 1
ATOM 4992 O O . ALA B 1 309 ? 13.063 8.734 38.536 1.00 29.86 306 ALA B O 1
ATOM 4994 N N . GLN B 1 310 ? 11.220 10.005 38.747 1.00 27.90 307 GLN B N 1
ATOM 4995 C CA . GLN B 1 310 ? 11.892 10.982 39.606 1.00 35.05 307 GLN B CA 1
ATOM 4996 C C . GLN B 1 310 ? 12.256 10.360 40.931 1.00 33.49 307 GLN B C 1
ATOM 4997 O O . GLN B 1 310 ? 13.314 10.643 41.474 1.00 35.47 307 GLN B O 1
ATOM 5003 N N . GLU B 1 311 ? 11.364 9.536 41.463 1.00 30.16 308 GLU B N 1
ATOM 5004 C CA . GLU B 1 311 ? 11.647 8.852 42.715 1.00 33.77 308 GLU B CA 1
ATOM 5005 C C . GLU B 1 311 ? 12.858 7.909 42.565 1.00 33.98 308 GLU B C 1
ATOM 5006 O O . GLU B 1 311 ? 13.714 7.844 43.443 1.00 33.78 308 GLU B O 1
ATOM 5012 N N . LYS B 1 312 ? 12.945 7.201 41.441 1.00 34.37 309 LYS B N 1
ATOM 5013 C CA . LYS B 1 312 ? 14.070 6.296 41.224 1.00 34.86 309 LYS B CA 1
ATOM 5014 C C . LYS B 1 312 ? 15.347 7.109 41.087 1.00 32.64 309 LYS B C 1
ATOM 5015 O O . LYS B 1 312 ? 16.361 6.792 41.710 1.00 34.13 309 LYS B O 1
ATOM 5029 N N . GLN B 1 314 ? 16.113 10.002 42.318 1.00 35.38 311 GLN B N 1
ATOM 5030 C CA . GLN B 1 314 ? 16.534 10.567 43.605 1.00 33.53 311 GLN B CA 1
ATOM 5031 C C . GLN B 1 314 ? 17.441 9.574 44.338 1.00 37.39 311 GLN B C 1
ATOM 5032 O O . GLN B 1 314 ? 18.436 9.960 44.959 1.00 41.51 311 GLN B O 1
ATOM 5038 N N . LYS B 1 315 ? 17.089 8.293 44.255 1.00 33.01 312 LYS B N 1
ATOM 5039 C CA . LYS B 1 315 ? 17.906 7.237 44.837 1.00 36.38 312 LYS B CA 1
ATOM 5040 C C . LYS B 1 315 ? 19.216 7.074 44.079 1.00 36.13 312 LYS B C 1
ATOM 5041 O O . LYS B 1 315 ? 20.285 6.951 44.685 1.00 32.03 312 LYS B O 1
ATOM 5047 N N . ILE B 1 316 ? 19.131 7.059 42.753 1.00 31.89 313 ILE B N 1
ATOM 5048 C CA . ILE B 1 316 ? 20.319 6.930 41.928 1.00 31.12 313 ILE B CA 1
ATOM 5049 C C . ILE B 1 316 ? 21.291 8.085 42.157 1.00 28.91 313 ILE B C 1
ATOM 5050 O O . ILE B 1 316 ? 22.502 7.878 42.223 1.00 31.94 313 ILE B O 1
ATOM 5055 N N . TYR B 1 317 ? 20.749 9.295 42.269 1.00 27.80 314 TYR B N 1
ATOM 5056 C CA . TYR B 1 317 ? 21.556 10.494 42.479 1.00 32.31 314 TYR B CA 1
ATOM 5057 C C . TYR B 1 317 ? 22.388 10.409 43.746 1.00 37.07 314 TYR B C 1
ATOM 5058 O O . TYR B 1 317 ? 23.539 10.861 43.775 1.00 35.56 314 TYR B O 1
ATOM 5067 N N . GLU B 1 318 ? 21.797 9.858 44.799 1.00 35.80 315 GLU B N 1
ATOM 5068 C CA . GLU B 1 318 ? 22.522 9.697 46.052 1.00 39.10 315 GLU B CA 1
ATOM 5069 C C . GLU B 1 318 ? 23.732 8.772 45.862 1.00 40.53 315 GLU B C 1
ATOM 5070 O O . GLU B 1 318 ? 24.785 8.984 46.480 1.00 41.12 315 GLU B O 1
ATOM 5076 N N . LYS B 1 319 ? 23.599 7.779 44.979 1.00 35.34 316 LYS B N 1
ATOM 5077 C CA . LYS B 1 319 ? 24.680 6.807 44.772 1.00 35.97 316 LYS B CA 1
ATOM 5078 C C . LYS B 1 319 ? 25.758 7.266 43.794 1.00 36.01 316 LYS B C 1
ATOM 5079 O O . LYS B 1 319 ? 26.903 6.828 43.895 1.00 35.42 316 LYS B O 1
ATOM 5085 N N . ILE B 1 320 ? 25.400 8.128 42.838 1.00 32.32 317 ILE B N 1
ATOM 5086 C CA . ILE B 1 320 ? 26.350 8.516 41.788 1.00 35.22 317 ILE B CA 1
ATOM 5087 C C . ILE B 1 320 ? 26.912 9.920 42.043 1.00 37.68 317 ILE B C 1
ATOM 5088 O O . ILE B 1 320 ? 27.847 10.374 41.372 1.00 37.32 317 ILE B O 1
ATOM 5093 N N . GLY B 1 321 ? 26.337 10.605 43.024 1.00 32.50 318 GLY B N 1
ATOM 5094 C CA . GLY B 1 321 ? 26.884 11.865 43.482 1.00 29.97 318 GLY B CA 1
ATOM 5095 C C . GLY B 1 321 ? 26.272 13.101 42.848 1.00 35.95 318 GLY B C 1
ATOM 5096 O O . GLY B 1 321 ? 26.899 14.158 42.833 1.00 40.27 318 GLY B O 1
ATOM 5097 N N . LEU B 1 322 ? 25.054 12.983 42.326 1.00 30.45 319 LEU B N 1
ATOM 5098 C CA . LEU B 1 322 ? 24.412 14.119 41.679 1.00 34.10 319 LEU B CA 1
ATOM 5099 C C . LEU B 1 322 ? 23.458 14.800 42.638 1.00 43.60 319 LEU B C 1
ATOM 5100 O O . LEU B 1 322 ? 23.093 15.960 42.423 1.00 45.58 319 LEU B O 1
#

Sequence (619 aa):
RVLTGLQPSGDLHIGNYFGAIKQVDAQEKSQFFIANYHATSSQDGEKLKQNSLKAAAAFLSLGIDPQKSVFWLQSDVKEVELYWILSQFTPGLLERAHSYKDKVAKGLSASHGLFSYPVLAADILLFDTRIVPVGKDQIQHVEIARDIALKVNNEWGEIFTLPEARVNEEVAVVVGTDGAKSKSYQNTIDIFSSEKTLKKQISSIVTDSTALEEDPKDHENCNIFKIAKLFLDESGQKELQIRYEKGGEGYGHFKIYLNELVNAYFKEAREKYNELLEKPSHLKEILDFGATKARKIAQEKQKIYEKIGLARVLTGLQPSGDLHIGNYFGAIKQVDAQEKSQFFIANYHATSSQDGEKLKQNSLKAAAAFLSLGIDPQKSVFWLQSDVKEVELYWILSQFTPGLLERAHSYKDKVAKGLSASHGLFSYPVLAADILLFDTRIVPVGKDQIQHVEIARDIALKVNNEWGEIFTLPEARVNEEVAVVVGTDGAKSKSYQNTIDIFSSEKTLKKQISSIVTDSTALEDPKDHENCNIFKIAKLFLDESGQKELQIRYEKGGEGYGHFKIYLNELVNAYFKEAREKYNELLEKPSHLKEEILDFGATKARKIAQEKQKIYEKIGL

Secondary structure (DSSP, 8-state):
-B---B--SS--BHHHIIIII---TTTTT----B-TTT------HHHHHHHHHHHHHHHHHTT--TTTS---BGGG-TT--HHHHHGGG---TTTS-HHHHHHHHTT----HHHHHTTT--HHHHHTT-SEEE--GGGHHHHHHHHHHHHHHHHHH-S-S---EEE---SSPP---TTS---GGGT---BSS--HHHHHHHHHT-------TTS---GGG-HHHHHHGGG--HHHHHHHHHHHHH-S--HHHHHHHHHHHHHHHTHHHHHHHHHHHHSHHHHHHHHHHHHHHHHHHHHH--HHHHHHT-/--B---B---S--BHHHIIIII---TTTTT----B-TTT------HHHHHHHHHHHHHHHHHHT--TTTS---BGGG-TT--HHHHHHTT---TTTT-HHHHHHHHTT----HHHHHTTT--HHHHHTT-SEEE--GGGHHHHHHHHHHHHHHHHHHSS--PPPEEE----PPPPP-TTS---TTTT---BSSS-HHHHHHHHHT-------TTS---TTT-HHHHHHGGG--HHHHHHHHHHHHH-S--HHHHHHHHHHHHHHHSHHHHHHHHHHHHSHHHHHHHHHHHHHHHHHHHHH--HHHHHHT-

Radius of gyration: 33.05 Å; Cα contacts (8 Å, |Δi|>4): 915; chains: 2; bounding box: 108×64×64 Å

Foldseek 3Di:
DEEEEAELPDFAFVQCVQQPLVVLVCLVVAEYEHELVLVLQDPPVVVSVVSRLLVLLLSVLSNDDVVSYQYAYPVLQVLLCVLVVLVVQADVLLVPQVQLVVCVVVPRDNDPSSSSSLSSLSSQFLQLHAEYEDDPSCQSSLVSNQVSQVSCCVPQNNLTHRYGYDYDPPGDFQAFLARHGDDVVVRGQGQQDDLVVNLVNLVSRDADPDDQAAAADLPRGNLLSNCVVQDDPVRSVVVNVSRHHGNGDVVVSSVVSSVSSCVVSVSSNVSSVVCVVDVVVSVVSNVSSSVVVNVSSVVSVVVCVRVVD/DDEEEEDEDDDFAFVQCVQVPLVVLVCLVPYAAEHALVLVLVDPPVVVSVVVRLLVLLLSVLSRDDLVSYQYAYPVLQVLLCQLVVLVVQADVLLVPQCQQVVQVVVPHDHDVSSSSVLSSLSSCFLQQAAEYEDAVNCQSSLVSNQSSCVSVCVPQNNLTHRHHYDHDDDGDFQAFLERHGDVVVVRGQGLQDDLVVNLVSLVSRDDDPDDQQAAADLVRGNLLSNLVSQDDPVRSVVVNCVRRRGPGGVVVSSVVSSVSSCVSRVSSNVSSVVCVVDVVVSVVSNVSSSVVSNVSSVVSVSVCVVVVD

Solvent-accessible surface area: 29727 Å² total

InterPro domains:
  IPR001412 Aminoacyl-tRNA synthetase, class I, conserved site [PS00178] (9-18)
  IPR002305 Aminoacyl-tRNA synthetase, class Ic [PF00579] (1-274)
  IPR002306 Tryptophan-tRNA ligase [PR01039] (13-29)
  IPR002306 Tryptophan-tRNA ligase [PR01039] (63-82)
  IPR002306 Tryptophan-tRNA ligase [PR01039] (138-159)
  IPR002306 Tryptophan-tRNA ligase [PR01039] (189-199)
  IPR002306 Tryptophan-tRNA ligase [TIGR00233] (2-319)
  IPR002306 Tryptophan-tRNA ligase [cd00806] (2-273)
  IPR014729 Rossmann-like alpha/beta/alpha sandwich fold [G3DSA:3.40.50.620] (3-308)
  IPR024109 Tryptophan-tRNA ligase, bacterial-type [MF_00140_B] (1-319)
  IPR050203 Tryptophan--tRNA ligase [PTHR43766] (2-319)

CATH classification: 3.40.50.620 (+1 more: 1.10.240.10)

Nearest PDB structures (foldseek):
  3tzl-assembly1_A  TM=1.003E+00  e=7.756E-51  Campylobacter jejuni subsp. jejuni NCTC 11168 = ATCC 700819
  3m5w-assembly1_B  TM=9.598E-01  e=1.126E-44  Campylobacter jejuni subsp. jejuni NCTC 11168 = ATCC 700819
  3m5w-assembly1_A  TM=9.698E-01  e=5.127E-43  Campylobacter jejuni subsp. jejuni NCTC 11168 = ATCC 700819
  6mtk-assembly1_A-2  TM=9.064E-01  e=1.183E-28  Elizabethkingia anophelis NUHP1
  5tew-assembly1_A  TM=9.330E-01  e=9.318E-28  Neisseria gonorrhoeae FA 1090

B-factor: mean 49.07, std 16.89, range [19.86, 134.61]